Protein AF-0000000067850419 (afdb_homodimer)

Organism: Apis mellifera (NCBI:txid7460)

InterPro domains:
  IPR001424 Superoxide dismutase, copper/zinc binding domain [PF00080] (93-224)
  IPR001424 Superoxide dismutase, copper/zinc binding domain [PR00068] (120-142)
  IPR001424 Superoxide dismutase, copper/zinc binding domain [PR00068] (199-225)
  IPR001424 Superoxide dismutase, copper/zinc binding domain [cd00305] (75-221)
  IPR006121 Heavy metal-associated domain, HMA [PF00403] (8-64)
  IPR006121 Heavy metal-associated domain, HMA [PS50846] (3-66)
  IPR006121 Heavy metal-associated domain, HMA [cd00371] (7-65)
  IPR018152 Superoxide dismutase, copper/zinc, binding site [PS00087] (120-130)
  IPR024134 Superoxide dismutase (Cu/Zn) / superoxide dismutase copper chaperone [PTHR10003] (9-252)
  IPR036163 Heavy metal-associated domain superfamily [SSF55008] (3-69)
  IPR036423 Superoxide dismutase-like, copper/zinc binding domain superfamily [G3DSA:2.60.40.200] (75-231)
  IPR036423 Superoxide dismutase-like, copper/zinc binding domain superfamily [SSF49329] (87-251)

Solvent-accessible surface area (backbone atoms only — not comparable to full-atom values): 26574 Å² total; per-residue (Å²): 125,80,62,44,44,36,31,29,40,31,76,45,90,49,70,68,47,51,50,51,48,48,57,66,54,55,88,42,88,51,54,79,46,78,47,76,36,69,91,72,23,31,39,36,38,31,24,55,59,42,65,65,58,55,46,49,53,47,35,70,75,72,34,60,64,42,85,55,16,38,23,86,45,65,21,32,34,28,33,27,7,69,44,43,6,28,32,57,88,75,47,32,37,30,46,35,36,36,25,60,46,98,82,20,26,36,39,34,33,40,37,35,56,45,72,60,41,51,22,15,37,34,30,24,60,16,21,28,49,89,61,37,71,52,46,17,72,54,67,22,40,92,78,71,42,45,30,20,31,63,85,45,56,79,76,42,13,29,68,20,32,59,32,63,46,61,23,37,92,85,11,39,26,72,43,67,48,72,40,73,76,52,50,70,86,76,45,48,6,10,19,42,35,35,26,64,29,44,39,49,37,32,70,52,86,54,78,46,8,46,65,65,11,55,15,71,54,75,43,29,20,17,39,25,12,30,33,50,20,56,86,62,64,69,64,82,46,44,65,57,83,91,39,49,73,66,49,55,54,49,53,65,51,53,70,55,59,65,64,68,61,68,65,72,115,126,80,61,42,46,36,29,27,40,32,75,45,91,49,69,68,48,51,50,51,48,47,58,65,55,55,88,41,87,51,55,79,45,78,47,77,37,68,90,72,24,31,38,36,36,31,24,55,61,42,64,64,60,56,45,48,54,46,35,70,75,74,35,59,65,42,84,55,18,38,22,87,44,65,20,31,33,28,33,27,7,70,42,44,5,29,32,57,88,75,48,32,37,29,48,35,35,34,25,60,47,97,84,22,25,36,41,34,33,41,37,36,56,44,72,60,42,51,22,15,36,34,29,23,58,16,21,30,49,90,60,38,68,50,46,17,72,54,67,22,41,92,79,72,42,45,30,19,30,62,86,45,54,80,77,42,14,30,69,18,31,60,31,64,46,61,24,38,94,84,12,39,26,72,42,69,49,70,39,74,74,52,48,69,87,76,44,48,5,11,17,43,36,34,26,64,29,43,39,49,38,33,69,52,86,55,79,44,8,47,67,65,11,56,14,70,52,74,41,31,21,17,39,25,13,29,34,51,20,55,86,62,66,70,63,81,50,43,63,57,86,89,38,49,68,65,49,55,54,48,53,64,50,52,70,56,58,64,66,66,61,68,66,71,114

pLDDT: mean 86.5, std 19.66, range [22.12, 98.81]

Nearest PDB structures (foldseek):
  6fp6-assembly4_H  TM=9.610E-01  e=3.861E-33  Homo sapiens
  6fp6-assembly6_L  TM=9.415E-01  e=1.749E-32  Homo sapiens
  6fp6-assembly1_B  TM=9.499E-01  e=6.334E-32  Homo sapiens
  6fp6-assembly8_P  TM=9.572E-01  e=8.861E-32  Homo sapiens
  6fp6-assembly7_N  TM=9.427E-01  e=7.491E-32  Homo sapiens

Structure (mmCIF, N/CA/C/O backbone):
data_AF-0000000067850419-model_v1
#
loop_
_entity.id
_entity.type
_entity.pdbx_description
1 polymer 'Extracellular superoxide dismutase'
#
loop_
_atom_site.group_PDB
_atom_site.id
_atom_site.type_symbol
_atom_site.label_atom_id
_atom_site.label_alt_id
_atom_site.label_comp_id
_atom_site.label_asym_id
_atom_site.label_entity_id
_atom_site.label_seq_id
_atom_site.pdbx_PDB_ins_code
_atom_site.Cartn_x
_atom_site.Cartn_y
_atom_site.Cartn_z
_atom_site.occupancy
_atom_site.B_iso_or_equiv
_atom_site.auth_seq_id
_atom_site.auth_comp_id
_atom_site.auth_asym_id
_atom_site.auth_atom_id
_atom_site.pdbx_PDB_model_num
ATOM 1 N N . MET A 1 1 ? 1.757 -23.047 -21.109 1 76.38 1 MET A N 1
ATOM 2 C CA . MET A 1 1 ? 1.44 -22.188 -19.984 1 76.38 1 MET A CA 1
ATOM 3 C C . MET A 1 1 ? 2.189 -20.859 -20.078 1 76.38 1 MET A C 1
ATOM 5 O O . MET A 1 1 ? 3.285 -20.812 -20.641 1 76.38 1 MET A O 1
ATOM 9 N N . THR A 1 2 ? 1.547 -19.75 -19.781 1 87.12 2 THR A N 1
ATOM 10 C CA . THR A 1 2 ? 2.094 -18.406 -19.938 1 87.12 2 THR A CA 1
ATOM 11 C C . THR A 1 2 ? 3.352 -18.234 -19.094 1 87.12 2 THR A C 1
ATOM 13 O O . THR A 1 2 ? 3.35 -18.547 -17.891 1 87.12 2 THR A O 1
ATOM 16 N N . THR A 1 3 ? 4.449 -17.953 -19.75 1 91.88 3 THR A N 1
ATOM 17 C CA . THR A 1 3 ? 5.703 -17.75 -19.031 1 91.88 3 THR A CA 1
ATOM 18 C C . THR A 1 3 ? 5.918 -16.266 -18.734 1 91.88 3 THR A C 1
ATOM 20 O O . THR A 1 3 ? 5.262 -15.406 -19.328 1 91.88 3 THR A O 1
ATOM 23 N N . THR A 1 4 ? 6.691 -15.992 -17.719 1 92.5 4 THR A N 1
ATOM 24 C CA . THR A 1 4 ? 7.137 -14.641 -17.391 1 92.5 4 THR A CA 1
ATOM 25 C C . THR A 1 4 ? 8.609 -14.633 -17 1 92.5 4 THR A C 1
ATOM 27 O O . THR A 1 4 ? 9.172 -15.672 -16.641 1 92.5 4 THR A O 1
ATOM 30 N N . LYS A 1 5 ? 9.211 -13.508 -17.219 1 93.44 5 LYS A N 1
ATOM 31 C CA . LYS A 1 5 ? 10.602 -13.352 -16.797 1 93.44 5 LYS A CA 1
ATOM 32 C C . LYS A 1 5 ? 10.688 -12.828 -15.367 1 93.44 5 LYS A C 1
ATOM 34 O O . LYS A 1 5 ? 9.961 -11.906 -15 1 93.44 5 LYS A O 1
ATOM 39 N N . ILE A 1 6 ? 11.539 -13.484 -14.633 1 93.69 6 ILE A N 1
ATOM 40 C CA . ILE A 1 6 ? 11.797 -13.078 -13.258 1 93.69 6 ILE A CA 1
ATOM 41 C C . ILE A 1 6 ? 13.281 -12.75 -13.086 1 93.69 6 ILE A C 1
ATOM 43 O O . ILE A 1 6 ? 14.141 -13.516 -13.523 1 93.69 6 ILE A O 1
ATOM 47 N N . GLU A 1 7 ? 13.555 -11.625 -12.453 1 92.81 7 GLU A N 1
ATOM 48 C CA . GLU A 1 7 ? 14.93 -11.203 -12.219 1 92.81 7 GLU A CA 1
ATOM 49 C C . GLU A 1 7 ? 15.297 -11.305 -10.734 1 92.81 7 GLU A C 1
ATOM 51 O O . GLU A 1 7 ? 14.586 -10.758 -9.883 1 92.81 7 GLU A O 1
ATOM 56 N N . PHE A 1 8 ? 16.422 -12.039 -10.508 1 92.19 8 PHE A N 1
ATOM 57 C CA . PHE A 1 8 ? 16.953 -12.164 -9.156 1 92.19 8 PHE A CA 1
ATOM 58 C C . PHE A 1 8 ? 18.344 -11.562 -9.062 1 92.19 8 PHE A C 1
ATOM 60 O O . PHE A 1 8 ? 19.156 -11.711 -9.984 1 92.19 8 PHE A O 1
ATOM 67 N N . ALA A 1 9 ? 18.547 -10.82 -7.93 1 89.19 9 ALA A N 1
ATOM 68 C CA . ALA A 1 9 ? 19.922 -10.594 -7.508 1 89.19 9 ALA A CA 1
ATOM 69 C C . ALA A 1 9 ? 20.469 -11.797 -6.746 1 89.19 9 ALA A C 1
ATOM 71 O O . ALA A 1 9 ? 19.844 -12.266 -5.789 1 89.19 9 ALA A O 1
ATOM 72 N N . VAL A 1 10 ? 21.547 -12.305 -7.242 1 92.06 10 VAL A N 1
ATOM 73 C CA . VAL A 1 10 ? 22.172 -13.469 -6.605 1 92.06 10 VAL A CA 1
ATOM 74 C C . VAL A 1 10 ? 23.641 -13.172 -6.32 1 92.06 10 VAL A C 1
ATOM 76 O O . VAL A 1 10 ? 24.359 -12.695 -7.199 1 92.06 10 VAL A O 1
ATOM 79 N N . ASN A 1 11 ? 24.031 -13.438 -5.148 1 88.06 11 ASN A N 1
ATOM 80 C CA . ASN A 1 11 ? 25.406 -13.172 -4.754 1 88.06 11 ASN A CA 1
ATOM 81 C C . ASN A 1 11 ? 26.375 -14.203 -5.344 1 88.06 11 ASN A C 1
ATOM 83 O O . ASN A 1 11 ? 26.734 -15.172 -4.676 1 88.06 11 ASN A O 1
ATOM 87 N N . MET A 1 12 ? 26.859 -13.914 -6.578 1 89.88 12 MET A N 1
ATOM 88 C CA . MET A 1 12 ? 27.812 -14.781 -7.258 1 89.88 12 MET A CA 1
ATOM 89 C C . MET A 1 12 ? 29.188 -14.117 -7.324 1 89.88 12 MET A C 1
ATOM 91 O O . MET A 1 12 ? 29.312 -12.992 -7.801 1 89.88 12 MET A O 1
ATOM 95 N N . THR A 1 13 ? 30.234 -14.797 -6.859 1 89.12 13 THR A N 1
ATOM 96 C CA . THR A 1 13 ? 31.562 -14.195 -6.781 1 89.12 13 THR A CA 1
ATOM 97 C C . THR A 1 13 ? 32.5 -14.797 -7.824 1 89.12 13 THR A C 1
ATOM 99 O O . THR A 1 13 ? 33.594 -14.305 -8.031 1 89.12 13 THR A O 1
ATOM 102 N N . CYS A 1 14 ? 32.094 -15.891 -8.461 1 91.81 14 CYS A N 1
ATOM 103 C CA . CYS A 1 14 ? 32.969 -16.578 -9.414 1 91.81 14 CYS A CA 1
ATOM 104 C C . CYS A 1 14 ? 32.156 -17.328 -10.453 1 91.81 14 CYS A C 1
ATOM 106 O O . CYS A 1 14 ? 30.938 -17.453 -10.328 1 91.81 14 CYS A O 1
ATOM 108 N N . GLN A 1 15 ? 32.875 -17.891 -11.438 1 94 15 GLN A N 1
ATOM 109 C CA . GLN A 1 15 ? 32.219 -18.641 -12.5 1 94 15 GLN A CA 1
ATOM 110 C C . GLN A 1 15 ? 31.672 -19.969 -11.984 1 94 15 GLN A C 1
ATOM 112 O O . GLN A 1 15 ? 30.641 -20.438 -12.469 1 94 15 GLN A O 1
ATOM 117 N N . LYS A 1 16 ? 32.281 -20.469 -11.039 1 94.38 16 LYS A N 1
ATOM 118 C CA . LYS A 1 16 ? 31.781 -21.703 -10.445 1 94.38 16 LYS A CA 1
ATOM 119 C C . LYS A 1 16 ? 30.391 -21.484 -9.852 1 94.38 16 LYS A C 1
ATOM 121 O O . LYS A 1 16 ? 29.531 -22.375 -9.93 1 94.38 16 LYS A O 1
ATOM 126 N N . CYS A 1 17 ? 30.203 -20.328 -9.266 1 93.5 17 CYS A N 1
ATOM 127 C CA . CYS A 1 17 ? 28.891 -19.969 -8.719 1 93.5 17 CYS A CA 1
ATOM 128 C C . CYS A 1 17 ? 27.844 -19.906 -9.82 1 93.5 17 CYS A C 1
ATOM 130 O O . CYS A 1 17 ? 26.719 -20.375 -9.641 1 93.5 17 CYS A O 1
ATOM 132 N N . VAL A 1 18 ? 28.219 -19.297 -10.875 1 96.06 18 VAL A N 1
ATOM 133 C CA . VAL A 1 18 ? 27.328 -19.172 -12.023 1 96.06 18 VAL A CA 1
ATOM 134 C C . VAL A 1 18 ? 26.906 -20.562 -12.508 1 96.06 18 VAL A C 1
ATOM 136 O O . VAL A 1 18 ? 25.734 -20.828 -12.742 1 96.06 18 VAL A O 1
ATOM 139 N N . ASP A 1 19 ? 27.891 -21.422 -12.648 1 96.19 19 ASP A N 1
ATOM 140 C CA . ASP A 1 19 ? 27.641 -22.766 -13.141 1 96.19 19 ASP A CA 1
ATOM 141 C C . ASP A 1 19 ? 26.719 -23.531 -12.195 1 96.19 19 ASP A C 1
ATOM 143 O O . ASP A 1 19 ? 25.844 -24.297 -12.633 1 96.19 19 ASP A O 1
ATOM 147 N N . LEU A 1 20 ? 26.984 -23.328 -10.984 1 95.69 20 LEU A N 1
ATOM 148 C CA . LEU A 1 20 ? 26.172 -24 -9.977 1 95.69 20 LEU A CA 1
ATOM 149 C C . LEU A 1 20 ? 24.703 -23.578 -10.109 1 95.69 20 LEU A C 1
ATOM 151 O O . LEU A 1 20 ? 23.812 -24.422 -10.102 1 95.69 20 LEU A O 1
ATOM 155 N N . VAL A 1 21 ? 24.453 -22.281 -10.211 1 96.88 21 VAL A N 1
ATOM 156 C CA . VAL A 1 21 ? 23.109 -21.75 -10.336 1 96.88 21 VAL A CA 1
ATOM 157 C C . VAL A 1 21 ? 22.484 -22.25 -11.641 1 96.88 21 VAL A C 1
ATOM 159 O O . VAL A 1 21 ? 21.328 -22.703 -11.648 1 96.88 21 VAL A O 1
ATOM 162 N N . ARG A 1 22 ? 23.219 -22.234 -12.703 1 97 22 ARG A N 1
ATOM 163 C CA . ARG A 1 22 ? 22.719 -22.703 -13.984 1 97 22 ARG A CA 1
ATOM 164 C C . ARG A 1 22 ? 22.328 -24.172 -13.922 1 97 22 ARG A C 1
ATOM 166 O O . ARG A 1 22 ? 21.25 -24.562 -14.383 1 97 22 ARG A O 1
ATOM 173 N N . ASN A 1 23 ? 23.188 -24.938 -13.383 1 96.44 23 ASN A N 1
ATOM 174 C CA . ASN A 1 23 ? 22.969 -26.391 -13.32 1 96.44 23 ASN A CA 1
ATOM 175 C C . ASN A 1 23 ? 21.734 -26.719 -12.492 1 96.44 23 ASN A C 1
ATOM 177 O O . ASN A 1 23 ? 21 -27.672 -12.812 1 96.44 23 ASN A O 1
ATOM 181 N N . THR A 1 24 ? 21.547 -25.938 -11.477 1 96.38 24 THR A N 1
ATOM 182 C CA . THR A 1 24 ? 20.422 -26.203 -10.602 1 96.38 24 THR A CA 1
ATOM 183 C C . THR A 1 24 ? 19.109 -25.875 -11.297 1 96.38 24 THR A C 1
ATOM 185 O O . THR A 1 24 ? 18.078 -26.5 -11.023 1 96.38 24 THR A O 1
ATOM 188 N N . LEU A 1 25 ? 19.109 -24.938 -12.195 1 96.88 25 LEU A N 1
ATOM 189 C CA . LEU A 1 25 ? 17.891 -24.484 -12.852 1 96.88 25 LEU A CA 1
ATOM 190 C C . LEU A 1 25 ? 17.656 -25.234 -14.156 1 96.88 25 LEU A C 1
ATOM 192 O O . LEU A 1 25 ? 16.531 -25.297 -14.641 1 96.88 25 LEU A O 1
ATOM 196 N N . THR A 1 26 ? 18.75 -25.75 -14.688 1 95.19 26 THR A N 1
ATOM 197 C CA . THR A 1 26 ? 18.656 -26.438 -15.969 1 95.19 26 THR A CA 1
ATOM 198 C C . THR A 1 26 ? 17.906 -27.766 -15.82 1 95.19 26 THR A C 1
ATOM 200 O O . THR A 1 26 ? 18.172 -28.531 -14.891 1 95.19 26 THR A O 1
ATOM 203 N N . GLY A 1 27 ? 16.984 -28 -16.766 1 92.06 27 GLY A N 1
ATOM 204 C CA . GLY A 1 27 ? 16.281 -29.281 -16.797 1 92.06 27 GLY A CA 1
ATOM 205 C C . GLY A 1 27 ? 14.992 -29.25 -16 1 92.06 27 GLY A C 1
ATOM 206 O O . GLY A 1 27 ? 14.25 -30.234 -15.984 1 92.06 27 GLY A O 1
ATOM 207 N N . ILE A 1 28 ? 14.781 -28.25 -15.312 1 93.5 28 ILE A N 1
ATOM 208 C CA . ILE A 1 28 ? 13.539 -28.141 -14.555 1 93.5 28 ILE A CA 1
ATOM 209 C C . ILE A 1 28 ? 12.391 -27.828 -15.508 1 93.5 28 ILE A C 1
ATOM 211 O O . ILE A 1 28 ? 12.445 -26.859 -16.266 1 93.5 28 ILE A O 1
ATOM 215 N N . ASP A 1 29 ? 11.406 -28.688 -15.43 1 94.88 29 ASP A N 1
ATOM 216 C CA . ASP A 1 29 ? 10.211 -28.453 -16.25 1 94.88 29 ASP A CA 1
ATOM 217 C C . ASP A 1 29 ? 9.562 -27.109 -15.891 1 94.88 29 ASP A C 1
ATOM 219 O O . ASP A 1 29 ? 9.32 -26.828 -14.719 1 94.88 29 ASP A O 1
ATOM 223 N N . GLY A 1 30 ? 9.273 -26.297 -16.891 1 94.81 30 GLY A N 1
ATOM 224 C CA . GLY A 1 30 ? 8.648 -25 -16.688 1 94.81 30 GLY A CA 1
ATOM 225 C C . GLY A 1 30 ? 9.617 -23.828 -16.859 1 94.81 30 GLY A C 1
ATOM 226 O O . GLY A 1 30 ? 9.195 -22.672 -16.906 1 94.81 30 GLY A O 1
ATOM 227 N N . ILE A 1 31 ? 10.859 -24.172 -16.859 1 95.69 31 ILE A N 1
ATOM 228 C CA . ILE A 1 31 ? 11.852 -23.141 -17.125 1 95.69 31 ILE A CA 1
ATOM 229 C C . ILE A 1 31 ? 12.242 -23.141 -18.594 1 95.69 31 ILE A C 1
ATOM 231 O O . ILE A 1 31 ? 12.672 -24.172 -19.125 1 95.69 31 ILE A O 1
ATOM 235 N N . GLU A 1 32 ? 12.156 -22.047 -19.234 1 95 32 GLU A N 1
ATOM 236 C CA . GLU A 1 32 ? 12.383 -22 -20.672 1 95 32 GLU A CA 1
ATOM 237 C C . GLU A 1 32 ? 13.75 -21.391 -21 1 95 32 GLU A C 1
ATOM 239 O O . GLU A 1 32 ? 14.375 -21.75 -22 1 95 32 GLU A O 1
ATOM 244 N N . ASN A 1 33 ? 14.094 -20.391 -20.266 1 95.69 33 ASN A N 1
ATOM 245 C CA . ASN A 1 33 ? 15.352 -19.688 -20.516 1 95.69 33 ASN A CA 1
ATOM 246 C C . ASN A 1 33 ? 16 -19.203 -19.234 1 95.69 33 ASN A C 1
ATOM 248 O O . ASN A 1 33 ? 15.305 -18.875 -18.266 1 95.69 33 ASN A O 1
ATOM 252 N N . ILE A 1 34 ? 17.312 -19.266 -19.25 1 97.38 34 ILE A N 1
ATOM 253 C CA . ILE A 1 34 ? 18.109 -18.797 -18.125 1 97.38 34 ILE A CA 1
ATOM 254 C C . ILE A 1 34 ? 19.219 -17.875 -18.609 1 97.38 34 ILE A C 1
ATOM 256 O O . ILE A 1 34 ? 20 -18.25 -19.484 1 97.38 34 ILE A O 1
ATOM 260 N N . ASP A 1 35 ? 19.219 -16.672 -18.078 1 96.06 35 ASP A N 1
ATOM 261 C CA . ASP A 1 35 ? 20.281 -15.711 -18.359 1 96.06 35 ASP A CA 1
ATOM 262 C C . ASP A 1 35 ? 20.969 -15.273 -17.062 1 96.06 35 ASP A C 1
ATOM 264 O O . ASP A 1 35 ? 20.344 -14.664 -16.203 1 96.06 35 ASP A O 1
ATOM 268 N N . ILE A 1 36 ? 22.281 -15.57 -17 1 96.44 36 ILE A N 1
ATOM 269 C CA . ILE A 1 36 ? 23.031 -15.266 -15.789 1 96.44 36 ILE A CA 1
ATOM 270 C C . ILE A 1 36 ? 24.172 -14.305 -16.109 1 96.44 36 ILE A C 1
ATOM 272 O O . ILE A 1 36 ? 24.906 -14.508 -17.078 1 96.44 36 ILE A O 1
ATOM 276 N N . SER A 1 37 ? 24.234 -13.273 -15.297 1 93.31 37 SER A N 1
ATOM 277 C CA . SER A 1 37 ? 25.328 -12.32 -15.43 1 93.31 37 SER A CA 1
ATOM 278 C C . SER A 1 37 ? 26.141 -12.242 -14.148 1 93.31 37 SER A C 1
ATOM 280 O O . SER A 1 37 ? 25.672 -11.734 -13.133 1 93.31 37 SER A O 1
ATOM 282 N N . LEU A 1 38 ? 27.359 -12.727 -14.25 1 93.06 38 LEU A N 1
ATOM 283 C CA . LEU A 1 38 ? 28.266 -12.617 -13.102 1 93.06 38 LEU A CA 1
ATOM 284 C C . LEU A 1 38 ? 28.578 -11.156 -12.797 1 93.06 38 LEU A C 1
ATOM 286 O O . LEU A 1 38 ? 28.594 -10.75 -11.633 1 93.06 38 LEU A O 1
ATOM 290 N N . GLU A 1 39 ? 28.781 -10.383 -13.797 1 89.81 39 GLU A N 1
ATOM 291 C CA . GLU A 1 39 ? 29.156 -8.977 -13.664 1 89.81 39 GLU A CA 1
ATOM 292 C C . GLU A 1 39 ? 28.078 -8.195 -12.906 1 89.81 39 GLU A C 1
ATOM 294 O O . GLU A 1 39 ? 28.391 -7.375 -12.047 1 89.81 39 GLU A O 1
ATOM 299 N N . ASN A 1 40 ? 26.859 -8.555 -13.211 1 87.56 40 ASN A N 1
ATOM 300 C CA . ASN A 1 40 ? 25.766 -7.801 -12.617 1 87.56 40 ASN A CA 1
ATOM 301 C C . ASN A 1 40 ? 25.141 -8.547 -11.438 1 87.56 40 ASN A C 1
ATOM 303 O O . ASN A 1 40 ? 24.203 -8.055 -10.82 1 87.56 40 ASN A O 1
ATOM 307 N N . ASN A 1 41 ? 25.609 -9.719 -11.141 1 90.5 41 ASN A N 1
ATOM 308 C CA . ASN A 1 41 ? 25.094 -10.547 -10.055 1 90.5 41 ASN A CA 1
ATOM 309 C C . ASN A 1 41 ? 23.578 -10.766 -10.195 1 90.5 41 ASN A C 1
ATOM 311 O O . ASN A 1 41 ? 22.844 -10.594 -9.234 1 90.5 41 ASN A O 1
ATOM 315 N N . ASN A 1 42 ? 23.203 -11.086 -11.438 1 93.06 42 ASN A N 1
ATOM 316 C CA . ASN A 1 42 ? 21.781 -11.266 -11.633 1 93.06 42 ASN A CA 1
ATOM 317 C C . ASN A 1 42 ? 21.469 -12.523 -12.438 1 93.06 42 ASN A C 1
ATOM 319 O O . ASN A 1 42 ? 22.312 -12.992 -13.211 1 93.06 42 ASN A O 1
ATOM 323 N N . VAL A 1 43 ? 20.359 -13.078 -12.125 1 95.25 43 VAL A N 1
ATOM 324 C CA . VAL A 1 43 ? 19.812 -14.25 -12.789 1 95.25 43 VAL A CA 1
ATOM 325 C C . VAL A 1 43 ? 18.406 -13.945 -13.297 1 95.25 43 VAL A C 1
ATOM 327 O O . VAL A 1 43 ? 17.516 -13.555 -12.523 1 95.25 43 VAL A O 1
ATOM 330 N N . ILE A 1 44 ? 18.203 -14.055 -14.578 1 95.31 44 ILE A N 1
ATOM 331 C CA . ILE A 1 44 ? 16.875 -13.891 -15.18 1 95.31 44 ILE A CA 1
ATOM 332 C C . ILE A 1 44 ? 16.359 -15.242 -15.656 1 95.31 44 ILE A C 1
ATOM 334 O O . ILE A 1 44 ? 17.031 -15.945 -16.422 1 95.31 44 ILE A O 1
ATOM 338 N N . VAL A 1 45 ? 15.172 -15.578 -15.227 1 96.44 45 VAL A N 1
ATOM 339 C CA . VAL A 1 45 ? 14.586 -16.875 -15.57 1 96.44 45 VAL A CA 1
ATOM 340 C C . VAL A 1 45 ? 13.234 -16.656 -16.25 1 96.44 45 VAL A C 1
ATOM 342 O O . VAL A 1 45 ? 12.375 -15.945 -15.719 1 96.44 45 VAL A O 1
ATOM 345 N N . GLU A 1 46 ? 13.062 -17.141 -17.406 1 95.69 46 GLU A N 1
ATOM 346 C CA . GLU A 1 46 ? 11.75 -17.234 -18.031 1 95.69 46 GLU A CA 1
ATOM 347 C C . GLU A 1 46 ? 11.039 -18.531 -17.672 1 95.69 46 GLU A C 1
ATOM 349 O O . GLU A 1 46 ? 11.523 -19.625 -17.984 1 95.69 46 GLU A O 1
ATOM 354 N N . THR A 1 47 ? 9.883 -18.453 -17.062 1 95.69 47 THR A N 1
ATOM 355 C CA . THR A 1 47 ? 9.312 -19.656 -16.453 1 95.69 47 THR A CA 1
ATOM 356 C C . THR A 1 47 ? 7.801 -19.516 -16.328 1 95.69 47 THR A C 1
ATOM 358 O O . THR A 1 47 ? 7.262 -18.406 -16.359 1 95.69 47 THR A O 1
ATOM 361 N N . ASN A 1 48 ? 7.184 -20.656 -16.281 1 94.69 48 ASN A N 1
ATOM 362 C CA . ASN A 1 48 ? 5.766 -20.688 -15.93 1 94.69 48 ASN A CA 1
ATOM 363 C C . ASN A 1 48 ? 5.551 -21.188 -14.508 1 94.69 48 ASN A C 1
ATOM 365 O O . ASN A 1 48 ? 4.414 -21.438 -14.094 1 94.69 48 ASN A O 1
ATOM 369 N N . LEU A 1 49 ? 6.609 -21.281 -13.734 1 94.12 49 LEU A N 1
ATOM 370 C CA . LEU A 1 49 ? 6.547 -21.672 -12.328 1 94.12 49 LEU A CA 1
ATOM 371 C C . LEU A 1 49 ? 6.43 -20.438 -11.43 1 94.12 49 LEU A C 1
ATOM 373 O O . LEU A 1 49 ? 6.852 -19.344 -11.812 1 94.12 49 LEU A O 1
ATOM 377 N N . PRO A 1 50 ? 5.84 -20.625 -10.195 1 93.81 50 PRO A N 1
ATOM 378 C CA . PRO A 1 50 ? 5.832 -19.516 -9.227 1 93.81 50 PRO A CA 1
ATOM 379 C C . PRO A 1 50 ? 7.238 -19.031 -8.875 1 93.81 50 PRO A C 1
ATOM 381 O O . PRO A 1 50 ? 8.18 -19.828 -8.828 1 93.81 50 PRO A O 1
ATOM 384 N N . TYR A 1 51 ? 7.309 -17.766 -8.547 1 92 51 TYR A N 1
ATOM 385 C CA . TYR A 1 51 ? 8.617 -17.172 -8.32 1 92 51 TYR A CA 1
ATOM 386 C C . TYR A 1 51 ? 9.328 -17.812 -7.141 1 92 51 TYR A C 1
ATOM 388 O O . TYR A 1 51 ? 10.555 -17.922 -7.121 1 92 51 TYR A O 1
ATOM 396 N N . SER A 1 52 ? 8.578 -18.219 -6.172 1 92 52 SER A N 1
ATOM 397 C CA . SER A 1 52 ? 9.172 -18.75 -4.949 1 92 52 SER A CA 1
ATOM 398 C C . SER A 1 52 ? 9.867 -20.078 -5.203 1 92 52 SER A C 1
ATOM 400 O O . SER A 1 52 ? 10.867 -20.391 -4.555 1 92 52 SER A O 1
ATOM 402 N N . ILE A 1 53 ? 9.352 -20.812 -6.145 1 93.06 53 ILE A N 1
ATOM 403 C CA . ILE A 1 53 ? 9.984 -22.078 -6.508 1 93.06 53 ILE A CA 1
ATOM 404 C C . ILE A 1 53 ? 11.359 -21.812 -7.121 1 93.06 53 ILE A C 1
ATOM 406 O O . ILE A 1 53 ? 12.344 -22.469 -6.77 1 93.06 53 ILE A O 1
ATOM 410 N N . ILE A 1 54 ? 11.43 -20.844 -7.973 1 95.06 54 ILE A N 1
ATOM 411 C CA . ILE A 1 54 ? 12.695 -20.484 -8.617 1 95.06 54 ILE A CA 1
ATOM 412 C C . ILE A 1 54 ? 13.68 -19.969 -7.57 1 95.06 54 ILE A C 1
ATOM 414 O O . ILE A 1 54 ? 14.844 -20.359 -7.559 1 95.06 54 ILE A O 1
ATOM 418 N N . GLN A 1 55 ? 13.133 -19.109 -6.73 1 93.62 55 GLN A N 1
ATOM 419 C CA . GLN A 1 55 ? 13.984 -18.547 -5.684 1 93.62 55 GLN A CA 1
ATOM 420 C C . GLN A 1 55 ? 14.555 -19.656 -4.793 1 93.62 55 GLN A C 1
ATOM 422 O O . GLN A 1 55 ? 15.742 -19.641 -4.477 1 93.62 55 GLN A O 1
ATOM 427 N N . GLU A 1 56 ? 13.711 -20.562 -4.41 1 92 56 GLU A N 1
ATOM 428 C CA . GLU A 1 56 ? 14.141 -21.656 -3.553 1 92 56 GLU A CA 1
ATOM 429 C C . GLU A 1 56 ? 15.188 -22.516 -4.242 1 92 56 GLU A C 1
ATOM 431 O O . GLU A 1 56 ? 16.156 -22.953 -3.609 1 92 56 GLU A O 1
ATOM 436 N N . LYS A 1 57 ? 15.016 -22.781 -5.484 1 94.88 57 LYS A N 1
ATOM 437 C CA . LYS A 1 57 ? 15.984 -23.562 -6.238 1 94.88 57 LYS A CA 1
ATOM 438 C C . LYS A 1 57 ? 17.344 -22.875 -6.281 1 94.88 57 LYS A C 1
ATOM 440 O O . LYS A 1 57 ? 18.375 -23.531 -6.09 1 94.88 57 LYS A O 1
ATOM 445 N N . ILE A 1 58 ? 17.344 -21.609 -6.504 1 95.31 58 ILE A N 1
ATOM 446 C CA . ILE A 1 58 ? 18.594 -20.859 -6.512 1 95.31 58 ILE A CA 1
ATOM 447 C C . ILE A 1 58 ? 19.25 -20.938 -5.133 1 95.31 58 ILE A C 1
ATOM 449 O O . ILE A 1 58 ? 20.438 -21.203 -5.02 1 95.31 58 ILE A O 1
ATOM 453 N N . GLU A 1 59 ? 18.406 -20.781 -4.164 1 92.44 59 GLU A N 1
ATOM 454 C CA . GLU A 1 59 ? 18.953 -20.703 -2.809 1 92.44 59 GLU A CA 1
ATOM 455 C C . GLU A 1 59 ? 19.422 -22.078 -2.328 1 92.44 59 GLU A C 1
ATOM 457 O O . GLU A 1 59 ? 20.188 -22.172 -1.369 1 92.44 59 GLU A O 1
ATOM 462 N N . GLN A 1 60 ? 19.047 -23.109 -2.963 1 92.19 60 GLN A N 1
ATOM 463 C CA . GLN A 1 60 ? 19.562 -24.453 -2.67 1 92.19 60 GLN A CA 1
ATOM 464 C C . GLN A 1 60 ? 21.047 -24.547 -2.979 1 92.19 60 GLN A C 1
ATOM 466 O O . GLN A 1 60 ? 21.734 -25.438 -2.471 1 92.19 60 GLN A O 1
ATOM 471 N N . THR A 1 61 ? 21.562 -23.656 -3.736 1 92.88 61 THR A N 1
ATOM 472 C CA . THR A 1 61 ? 22.984 -23.656 -4.062 1 92.88 61 THR A CA 1
ATOM 473 C C . THR A 1 61 ? 23.812 -23.062 -2.918 1 92.88 61 THR A C 1
ATOM 475 O O . THR A 1 61 ? 25.031 -23.141 -2.924 1 92.88 61 THR A O 1
ATOM 478 N N . GLY A 1 62 ? 23.109 -22.469 -1.966 1 91.12 62 GLY A N 1
ATOM 479 C CA . GLY A 1 62 ? 23.781 -21.781 -0.873 1 91.12 62 GLY A CA 1
ATOM 480 C C . GLY A 1 62 ? 23.891 -20.281 -1.081 1 91.12 62 GLY A C 1
ATOM 481 O O . GLY A 1 62 ? 24.344 -19.562 -0.192 1 91.12 62 GLY A O 1
ATOM 482 N N . LYS A 1 63 ? 23.469 -19.891 -2.252 1 91.31 63 LYS A N 1
ATOM 483 C CA . LYS A 1 63 ? 23.531 -18.453 -2.541 1 91.31 63 LYS A CA 1
ATOM 484 C C . LYS A 1 63 ? 22.203 -17.781 -2.176 1 91.31 63 LYS A C 1
ATOM 486 O O . LYS A 1 63 ? 21.125 -18.344 -2.377 1 91.31 63 LYS A O 1
ATOM 491 N N . LYS A 1 64 ? 22.312 -16.531 -1.701 1 87.19 64 LYS A N 1
ATOM 492 C CA . LYS A 1 64 ? 21.125 -15.734 -1.426 1 87.19 64 LYS A CA 1
ATOM 493 C C . LYS A 1 64 ? 20.547 -15.141 -2.709 1 87.19 64 LYS A C 1
ATOM 495 O O . LYS A 1 64 ? 21.297 -14.688 -3.58 1 87.19 64 LYS A O 1
ATOM 500 N N . ALA A 1 65 ? 19.234 -15.242 -2.789 1 89.88 65 ALA A N 1
ATOM 501 C CA . ALA A 1 65 ? 18.562 -14.688 -3.957 1 89.88 65 ALA A CA 1
ATOM 502 C C . ALA A 1 65 ? 17.484 -13.68 -3.541 1 89.88 65 ALA A C 1
ATOM 504 O O . ALA A 1 65 ? 16.703 -13.938 -2.631 1 89.88 65 ALA A O 1
ATOM 505 N N . ILE A 1 66 ? 17.5 -12.508 -4.168 1 84.69 66 ILE A N 1
ATOM 506 C CA . ILE A 1 66 ? 16.516 -11.461 -3.922 1 84.69 66 ILE A CA 1
ATOM 507 C C . ILE A 1 66 ? 15.773 -11.141 -5.219 1 84.69 66 ILE A C 1
ATOM 509 O O . ILE A 1 66 ? 16.391 -10.867 -6.246 1 84.69 66 ILE A O 1
ATOM 513 N N . LEU A 1 67 ? 14.477 -11.242 -5.152 1 86.69 67 LEU A N 1
ATOM 514 C CA . LEU A 1 67 ? 13.688 -10.898 -6.336 1 86.69 67 LEU A CA 1
ATOM 515 C C . LEU A 1 67 ? 13.789 -9.406 -6.637 1 86.69 67 LEU A C 1
ATOM 517 O O . LEU A 1 67 ? 13.477 -8.57 -5.781 1 86.69 67 LEU A O 1
ATOM 521 N N . LYS A 1 68 ? 14.156 -9.016 -7.844 1 83.38 68 LYS A N 1
ATOM 522 C CA . LYS A 1 68 ? 14.398 -7.625 -8.219 1 83.38 68 LYS A CA 1
ATOM 523 C C . LYS A 1 68 ? 13.352 -7.137 -9.219 1 83.38 68 LYS A C 1
ATOM 525 O O . LYS A 1 68 ? 13.055 -5.941 -9.281 1 83.38 68 LYS A O 1
ATOM 530 N N . GLY A 1 69 ? 12.891 -8.023 -9.969 1 87.56 69 GLY A N 1
ATOM 531 C CA . GLY A 1 69 ? 11.945 -7.648 -11.008 1 87.56 69 GLY A CA 1
ATOM 532 C C . GLY A 1 69 ? 11.031 -8.789 -11.422 1 87.56 69 GLY A C 1
ATOM 533 O O . GLY A 1 69 ? 11.438 -9.953 -11.398 1 87.56 69 GLY A O 1
ATOM 534 N N . TYR A 1 70 ? 9.914 -8.461 -11.844 1 89.5 70 TYR A N 1
ATOM 535 C CA . TYR A 1 70 ? 8.914 -9.445 -12.242 1 89.5 70 TYR A CA 1
ATOM 536 C C . TYR A 1 70 ? 8.172 -8.992 -13.492 1 89.5 70 TYR A C 1
ATOM 538 O O . TYR A 1 70 ? 7.477 -7.977 -13.477 1 89.5 70 TYR A O 1
ATOM 546 N N . GLY A 1 71 ? 8.336 -9.68 -14.531 1 89.94 71 GLY A N 1
ATOM 547 C CA . GLY A 1 71 ? 7.637 -9.375 -15.766 1 89.94 71 GLY A CA 1
ATOM 548 C C . GLY A 1 71 ? 8.305 -8.273 -16.578 1 89.94 71 GLY A C 1
ATOM 549 O O . GLY A 1 71 ? 9.164 -7.555 -16.062 1 89.94 71 GLY A O 1
ATOM 550 N N . ASP A 1 72 ? 7.809 -8.102 -17.797 1 82.81 72 ASP A N 1
ATOM 551 C CA . ASP A 1 72 ? 8.43 -7.164 -18.719 1 82.81 72 ASP A CA 1
ATOM 552 C C . ASP A 1 72 ? 7.609 -5.879 -18.828 1 82.81 72 ASP A C 1
ATOM 554 O O . ASP A 1 72 ? 8.016 -4.938 -19.516 1 82.81 72 ASP A O 1
ATOM 558 N N . THR A 1 73 ? 6.488 -5.891 -18.328 1 83.25 73 THR A N 1
ATOM 559 C CA . THR A 1 73 ? 5.578 -4.758 -18.453 1 83.25 73 THR A CA 1
ATOM 560 C C . THR A 1 73 ? 5.203 -4.207 -17.078 1 83.25 73 THR A C 1
ATOM 562 O O . THR A 1 73 ? 6.004 -4.258 -16.156 1 83.25 73 THR A O 1
ATOM 565 N N . PHE A 1 74 ? 3.939 -3.73 -16.922 1 86.81 74 PHE A N 1
ATOM 566 C CA . PHE A 1 74 ? 3.451 -3.182 -15.672 1 86.81 74 PHE A CA 1
ATOM 567 C C . PHE A 1 74 ? 3.365 -4.266 -14.602 1 86.81 74 PHE A C 1
ATOM 569 O O . PHE A 1 74 ? 2.811 -5.34 -14.844 1 86.81 74 PHE A O 1
ATOM 576 N N . SER A 1 75 ? 4.062 -3.977 -13.562 1 91.88 75 SER A N 1
ATOM 577 C CA . SER A 1 75 ? 4.117 -4.945 -12.469 1 91.88 75 SER A CA 1
ATOM 578 C C . SER A 1 75 ? 3.672 -4.324 -11.148 1 91.88 75 SER A C 1
ATOM 580 O O . SER A 1 75 ? 3.789 -3.111 -10.961 1 91.88 75 SER A O 1
ATOM 582 N N . ALA A 1 76 ? 3.125 -5.148 -10.359 1 95.25 76 ALA A N 1
ATOM 583 C CA . ALA A 1 76 ? 2.684 -4.758 -9.023 1 95.25 76 ALA A CA 1
ATOM 584 C C . ALA A 1 76 ? 3.002 -5.84 -7.996 1 95.25 76 ALA A C 1
ATOM 586 O O . ALA A 1 76 ? 3.381 -6.957 -8.359 1 95.25 76 ALA A O 1
ATOM 587 N N . VAL A 1 77 ? 2.979 -5.422 -6.766 1 93.69 77 VAL A N 1
ATOM 588 C CA . VAL A 1 77 ? 3.281 -6.348 -5.676 1 93.69 77 VAL A CA 1
ATOM 589 C C . VAL A 1 77 ? 2.402 -6.023 -4.469 1 93.69 77 VAL A C 1
ATOM 591 O O . VAL A 1 77 ? 2.021 -4.871 -4.262 1 93.69 77 VAL A O 1
ATOM 594 N N . THR A 1 78 ? 2.027 -6.996 -3.777 1 95.25 78 THR A N 1
ATOM 595 C CA . THR A 1 78 ? 1.391 -6.836 -2.475 1 95.25 78 THR A CA 1
ATOM 596 C C . THR A 1 78 ? 2.018 -7.773 -1.448 1 95.25 78 THR A C 1
ATOM 598 O O . THR A 1 78 ? 2.363 -8.914 -1.769 1 95.25 78 THR A O 1
ATOM 601 N N . MET A 1 79 ? 2.223 -7.242 -0.298 1 91.81 79 MET A N 1
ATOM 602 C CA . MET A 1 79 ? 2.725 -8.008 0.841 1 91.81 79 MET A CA 1
ATOM 603 C C . MET A 1 79 ? 1.644 -8.172 1.904 1 91.81 79 MET A C 1
ATOM 605 O O . MET A 1 79 ? 0.916 -7.227 2.209 1 91.81 79 MET A O 1
ATOM 609 N N . LEU A 1 80 ? 1.562 -9.391 2.385 1 92.56 80 LEU A N 1
ATOM 610 C CA . LEU A 1 80 ? 0.627 -9.695 3.463 1 92.56 80 LEU A CA 1
ATOM 611 C C . LEU A 1 80 ? 1.361 -9.852 4.789 1 92.56 80 LEU A C 1
ATOM 613 O O . LEU A 1 80 ? 2.379 -10.547 4.859 1 92.56 80 LEU A O 1
ATOM 617 N N . GLY A 1 81 ? 0.738 -9.188 5.785 1 86.19 81 GLY A N 1
ATOM 618 C CA . GLY A 1 81 ? 1.312 -9.312 7.113 1 86.19 81 GLY A CA 1
ATOM 619 C C . GLY A 1 81 ? 2.656 -8.625 7.254 1 86.19 81 GLY A C 1
ATOM 620 O O . GLY A 1 81 ? 3.01 -7.77 6.434 1 86.19 81 GLY A O 1
ATOM 621 N N . GLY A 1 82 ? 3.279 -8.969 8.391 1 76.44 82 GLY A N 1
ATOM 622 C CA . GLY A 1 82 ? 4.566 -8.344 8.656 1 76.44 82 GLY A CA 1
ATOM 623 C C . GLY A 1 82 ? 4.48 -6.844 8.836 1 76.44 82 GLY A C 1
ATOM 624 O O . GLY A 1 82 ? 3.527 -6.34 9.438 1 76.44 82 GLY A O 1
ATOM 625 N N . ASN A 1 83 ? 5.504 -6.137 8.227 1 70.94 83 ASN A N 1
ATOM 626 C CA . ASN A 1 83 ? 5.559 -4.688 8.398 1 70.94 83 ASN A CA 1
ATOM 627 C C . ASN A 1 83 ? 5.004 -3.961 7.176 1 70.94 83 ASN A C 1
ATOM 629 O O . ASN A 1 83 ? 5.23 -2.762 7.004 1 70.94 83 ASN A O 1
ATOM 633 N N . SER A 1 84 ? 4.305 -4.719 6.328 1 79.06 84 SER A N 1
ATOM 634 C CA . SER A 1 84 ? 3.881 -4.105 5.074 1 79.06 84 SER A CA 1
ATOM 635 C C . SER A 1 84 ? 2.434 -4.457 4.746 1 79.06 84 SER A C 1
ATOM 637 O O . SER A 1 84 ? 1.938 -4.125 3.67 1 79.06 84 SER A O 1
ATOM 639 N N . GLY A 1 85 ? 1.869 -5.191 5.59 1 87.44 85 GLY A N 1
ATOM 640 C CA . GLY A 1 85 ? 0.476 -5.602 5.527 1 87.44 85 GLY A CA 1
ATOM 641 C C . GLY A 1 85 ? -0.106 -5.957 6.883 1 87.44 85 GLY A C 1
ATOM 642 O O . GLY A 1 85 ? 0.547 -5.77 7.91 1 87.44 85 GLY A O 1
ATOM 643 N N . TYR A 1 86 ? -1.35 -6.352 6.836 1 90 86 TYR A N 1
ATOM 644 C CA . TYR A 1 86 ? -2.023 -6.734 8.07 1 90 86 TYR A CA 1
ATOM 645 C C . TYR A 1 86 ? -2.295 -8.234 8.102 1 90 86 TYR A C 1
ATOM 647 O O . TYR A 1 86 ? -2.588 -8.844 7.074 1 90 86 TYR A O 1
ATOM 655 N N . THR A 1 87 ? -2.184 -8.797 9.281 1 91.44 87 THR A N 1
ATOM 656 C CA . THR A 1 87 ? -2.555 -10.18 9.547 1 91.44 87 THR A CA 1
ATOM 657 C C . THR A 1 87 ? -3.125 -10.328 10.953 1 91.44 87 THR A C 1
ATOM 659 O O . THR A 1 87 ? -2.664 -9.672 11.891 1 91.44 87 THR A O 1
ATOM 662 N N . VAL A 1 88 ? -4.051 -11.188 11 1 88.56 88 VAL A N 1
ATOM 663 C CA . VAL A 1 88 ? -4.562 -11.516 12.328 1 88.56 88 VAL A CA 1
ATOM 664 C C . VAL A 1 88 ? -3.508 -12.305 13.109 1 88.56 88 VAL A C 1
ATOM 666 O O . VAL A 1 88 ? -2.838 -13.172 12.547 1 88.56 88 VAL A O 1
ATOM 669 N N . ASN A 1 89 ? -3.238 -11.953 14.32 1 85.31 89 ASN A N 1
ATOM 670 C CA . ASN A 1 89 ? -2.391 -12.656 15.281 1 85.31 89 ASN A CA 1
ATOM 671 C C . ASN A 1 89 ? -0.958 -12.789 14.773 1 85.31 89 ASN A C 1
ATOM 673 O O . ASN A 1 89 ? -0.246 -13.719 15.148 1 85.31 89 ASN A O 1
ATOM 677 N N . ASN A 1 90 ? -0.638 -12.055 13.812 1 82.31 90 ASN A N 1
ATOM 678 C CA . ASN A 1 90 ? 0.719 -12.008 13.281 1 82.31 90 ASN A CA 1
ATOM 679 C C . ASN A 1 90 ? 1.167 -13.375 12.773 1 82.31 90 ASN A C 1
ATOM 681 O O . ASN A 1 90 ? 2.318 -13.773 12.969 1 82.31 90 ASN A O 1
ATOM 685 N N . LYS A 1 91 ? 0.284 -14.047 12.078 1 88.38 91 LYS A N 1
ATOM 686 C CA . LYS A 1 91 ? 0.58 -15.422 11.68 1 88.38 91 LYS A CA 1
ATOM 687 C C . LYS A 1 91 ? 0.763 -15.531 10.164 1 88.38 91 LYS A C 1
ATOM 689 O O . LYS A 1 91 ? 1.582 -16.312 9.695 1 88.38 91 LYS A O 1
ATOM 694 N N . ILE A 1 92 ? 0.046 -14.734 9.492 1 93 92 ILE A N 1
ATOM 695 C CA . ILE A 1 92 ? -0.016 -14.906 8.039 1 93 92 ILE A CA 1
ATOM 696 C C . ILE A 1 92 ? 0.95 -13.93 7.371 1 93 92 ILE A C 1
ATOM 698 O O . ILE A 1 92 ? 0.941 -12.734 7.664 1 93 92 ILE A O 1
ATOM 702 N N . MET A 1 93 ? 1.813 -14.484 6.516 1 91.62 93 MET A N 1
ATOM 703 C CA . MET A 1 93 ? 2.766 -13.688 5.738 1 91.62 93 MET A CA 1
ATOM 704 C C . MET A 1 93 ? 2.822 -14.172 4.293 1 91.62 93 MET A C 1
ATOM 706 O O . MET A 1 93 ? 2.77 -15.375 4.031 1 91.62 93 MET A O 1
ATOM 710 N N . GLY A 1 94 ? 2.979 -13.195 3.406 1 92.38 94 GLY A N 1
ATOM 711 C CA . GLY A 1 94 ? 3.059 -13.594 2.01 1 92.38 94 GLY A CA 1
ATOM 712 C C . GLY A 1 94 ? 3.396 -12.445 1.079 1 92.38 94 GLY A C 1
ATOM 713 O O . GLY A 1 94 ? 3.305 -11.281 1.467 1 92.38 94 GLY A O 1
ATOM 714 N N . VAL A 1 95 ? 3.869 -12.805 -0.053 1 91.88 95 VAL A N 1
ATOM 715 C CA . VAL A 1 95 ? 4.133 -11.859 -1.128 1 91.88 95 VAL A CA 1
ATOM 716 C C . VAL A 1 95 ? 3.467 -12.336 -2.416 1 91.88 95 VAL A C 1
ATOM 718 O O . VAL A 1 95 ? 3.605 -13.492 -2.801 1 91.88 95 VAL A O 1
ATOM 721 N N . ILE A 1 96 ? 2.734 -11.5 -3.004 1 95.38 96 ILE A N 1
ATOM 722 C CA . ILE A 1 96 ? 2.047 -11.781 -4.262 1 95.38 96 ILE A CA 1
ATOM 723 C C . ILE A 1 96 ? 2.461 -10.766 -5.316 1 95.38 96 ILE A C 1
ATOM 725 O O . ILE A 1 96 ? 2.49 -9.562 -5.047 1 95.38 96 ILE A O 1
ATOM 729 N N . ARG A 1 97 ? 2.697 -11.211 -6.469 1 93.56 97 ARG A N 1
ATOM 730 C CA . ARG A 1 97 ? 3.131 -10.352 -7.566 1 93.56 97 ARG A CA 1
ATOM 731 C C . ARG A 1 97 ? 2.158 -10.43 -8.734 1 93.56 97 ARG A C 1
ATOM 733 O O . ARG A 1 97 ? 1.562 -11.477 -8.992 1 93.56 97 ARG A O 1
ATOM 740 N N . PHE A 1 98 ? 2.113 -9.297 -9.438 1 95.88 98 PHE A N 1
ATOM 741 C CA . PHE A 1 98 ? 1.241 -9.156 -10.594 1 95.88 98 PHE A CA 1
ATOM 742 C C . PHE A 1 98 ? 2.027 -8.68 -11.812 1 95.88 98 PHE A C 1
ATOM 744 O O . PHE A 1 98 ? 2.912 -7.828 -11.688 1 95.88 98 PHE A O 1
ATOM 751 N N . THR A 1 99 ? 1.728 -9.211 -12.906 1 94.31 99 THR A N 1
ATOM 752 C CA . THR A 1 99 ? 2.244 -8.664 -14.156 1 94.31 99 THR A CA 1
ATOM 753 C C . THR A 1 99 ? 1.221 -8.82 -15.273 1 94.31 99 THR A C 1
ATOM 755 O O . THR A 1 99 ? 0.516 -9.836 -15.344 1 94.31 99 THR A O 1
ATOM 758 N N . GLN A 1 100 ? 1.144 -7.766 -16.094 1 94.81 100 GLN A N 1
ATOM 759 C CA . GLN A 1 100 ? 0.226 -7.832 -17.234 1 94.81 100 GLN A CA 1
ATOM 760 C C . GLN A 1 100 ? 0.833 -8.625 -18.375 1 94.81 100 GLN A C 1
ATOM 762 O O . GLN A 1 100 ? 1.99 -8.414 -18.75 1 94.81 100 GLN A O 1
ATOM 767 N N . THR A 1 101 ? 0.07 -9.609 -18.891 1 91.62 101 THR A N 1
ATOM 768 C CA . THR A 1 101 ? 0.46 -10.383 -20.062 1 91.62 101 THR A CA 1
ATOM 769 C C . THR A 1 101 ? -0.621 -10.312 -21.141 1 91.62 101 THR A C 1
ATOM 771 O O . THR A 1 101 ? -1.74 -9.875 -20.875 1 91.62 101 THR A O 1
ATOM 774 N N . PRO A 1 102 ? -0.29 -10.711 -22.328 1 90.56 102 PRO A N 1
ATOM 775 C CA . PRO A 1 102 ? -1.311 -10.734 -23.375 1 90.56 102 PRO A CA 1
ATOM 776 C C . PRO A 1 102 ? -2.5 -11.625 -23.031 1 90.56 102 PRO A C 1
ATOM 778 O O . PRO A 1 102 ? -3.617 -11.383 -23.484 1 90.56 102 PRO A O 1
ATOM 781 N N . ASP A 1 103 ? -2.287 -12.641 -22.203 1 93.62 103 ASP A N 1
ATOM 782 C CA . ASP A 1 103 ? -3.342 -13.578 -21.844 1 93.62 103 ASP A CA 1
ATOM 783 C C . ASP A 1 103 ? -4.172 -13.055 -20.672 1 93.62 103 ASP A C 1
ATOM 785 O O . ASP A 1 103 ? -5.203 -13.633 -20.328 1 93.62 103 ASP A O 1
ATOM 789 N N . GLY A 1 104 ? -3.727 -11.992 -20.047 1 95.44 104 GLY A N 1
ATOM 790 C CA . GLY A 1 104 ? -4.359 -11.445 -18.859 1 95.44 104 GLY A CA 1
ATOM 791 C C . GLY A 1 104 ? -3.365 -11.062 -17.781 1 95.44 104 GLY A C 1
ATOM 792 O O . GLY A 1 104 ? -2.168 -10.938 -18.047 1 95.44 104 GLY A O 1
ATOM 793 N N . CYS A 1 105 ? -3.918 -10.797 -16.594 1 97 105 CYS A N 1
ATOM 794 C CA . CYS A 1 105 ? -3.061 -10.469 -15.461 1 97 105 CYS A CA 1
ATOM 795 C C . CYS A 1 105 ? -2.566 -11.734 -14.766 1 97 105 CYS A C 1
ATOM 797 O O . CYS A 1 105 ? -3.365 -12.516 -14.242 1 97 105 CYS A O 1
ATOM 799 N N . LEU A 1 106 ? -1.28 -11.906 -14.812 1 96.62 106 LEU A N 1
ATOM 800 C CA . LEU A 1 106 ? -0.661 -13.016 -14.094 1 96.62 106 LEU A CA 1
ATOM 801 C C . LEU A 1 106 ? -0.498 -12.688 -12.617 1 96.62 106 LEU A C 1
ATOM 803 O O . LEU A 1 106 ? 0.028 -11.633 -12.266 1 96.62 106 LEU A O 1
ATOM 807 N N . ILE A 1 107 ? -1.015 -13.562 -11.766 1 97.12 107 ILE A N 1
ATOM 808 C CA . ILE A 1 107 ? -0.92 -13.43 -10.32 1 97.12 107 ILE A CA 1
ATOM 809 C C . ILE A 1 107 ? -0.125 -14.602 -9.75 1 97.12 107 ILE A C 1
ATOM 811 O O . ILE A 1 107 ? -0.512 -15.766 -9.914 1 97.12 107 ILE A O 1
ATOM 815 N N . ASP A 1 108 ? 0.966 -14.273 -9.086 1 95.31 108 ASP A N 1
ATOM 816 C CA . ASP A 1 108 ? 1.96 -15.234 -8.609 1 95.31 108 ASP A CA 1
ATOM 817 C C . ASP A 1 108 ? 2.309 -14.984 -7.145 1 95.31 108 ASP A C 1
ATOM 819 O O . ASP A 1 108 ? 2.861 -13.93 -6.805 1 95.31 108 ASP A O 1
ATOM 823 N N . GLY A 1 109 ? 1.99 -16.031 -6.273 1 95.25 109 GLY A N 1
ATOM 824 C CA . GLY A 1 109 ? 2.18 -15.695 -4.871 1 95.25 109 GLY A CA 1
ATOM 825 C C . GLY A 1 109 ? 2.48 -16.891 -4 1 95.25 109 GLY A C 1
ATOM 826 O O . GLY A 1 109 ? 2.258 -18.031 -4.41 1 95.25 109 GLY A O 1
ATOM 827 N N . THR A 1 110 ? 3.047 -16.578 -2.867 1 94.94 110 THR A N 1
ATOM 828 C CA . THR A 1 110 ? 3.258 -17.516 -1.766 1 94.94 110 THR A CA 1
ATOM 829 C C . THR A 1 110 ? 2.807 -16.906 -0.443 1 94.94 110 THR A C 1
ATOM 831 O O . THR A 1 110 ? 3.127 -15.75 -0.145 1 94.94 110 THR A O 1
ATOM 834 N N . ILE A 1 111 ? 2.033 -17.703 0.284 1 95.38 111 ILE A N 1
ATOM 835 C CA . ILE A 1 111 ? 1.509 -17.25 1.57 1 95.38 111 ILE A CA 1
ATOM 836 C C . ILE A 1 111 ? 1.728 -18.344 2.621 1 95.38 111 ILE A C 1
ATOM 838 O O . ILE A 1 111 ? 1.416 -19.516 2.387 1 95.38 111 ILE A O 1
ATOM 842 N N . ASP A 1 112 ? 2.195 -17.969 3.771 1 94 112 ASP A N 1
ATOM 843 C CA . ASP A 1 112 ? 2.418 -18.891 4.887 1 94 112 ASP A CA 1
ATOM 844 C C . ASP A 1 112 ? 1.52 -18.531 6.07 1 94 112 ASP A C 1
ATOM 846 O O . ASP A 1 112 ? 1.063 -17.391 6.199 1 94 112 ASP A O 1
ATOM 850 N N . GLY A 1 113 ? 1.25 -19.578 6.871 1 96 113 GLY A N 1
ATOM 851 C CA . GLY A 1 113 ? 0.588 -19.328 8.141 1 96 113 GLY A CA 1
ATOM 852 C C . GLY A 1 113 ? -0.915 -19.531 8.078 1 96 113 GLY A C 1
ATOM 853 O O . GLY A 1 113 ? -1.638 -19.125 8.992 1 96 113 GLY A O 1
ATOM 854 N N . LEU A 1 114 ? -1.359 -20.109 7.055 1 97 114 LEU A N 1
ATOM 855 C CA . LEU A 1 114 ? -2.789 -20.375 6.91 1 97 114 LEU A CA 1
ATOM 856 C C . LEU A 1 114 ? -3.127 -21.797 7.332 1 97 114 LEU A C 1
ATOM 858 O O . LEU A 1 114 ? -2.262 -22.672 7.316 1 97 114 LEU A O 1
ATOM 862 N N . THR A 1 115 ? -4.355 -21.984 7.738 1 97.56 115 THR A N 1
ATOM 863 C CA . THR A 1 115 ? -4.805 -23.344 7.965 1 97.56 115 THR A CA 1
ATOM 864 C C . THR A 1 115 ? -4.906 -24.109 6.648 1 97.56 115 THR A C 1
ATOM 866 O O . THR A 1 115 ? -5.285 -23.547 5.621 1 97.56 115 THR A O 1
ATOM 869 N N . PRO A 1 116 ? -4.605 -25.422 6.711 1 98.25 116 PRO A N 1
ATOM 870 C CA . PRO A 1 116 ? -4.703 -26.219 5.48 1 98.25 116 PRO A CA 1
ATOM 871 C C . PRO A 1 116 ? -6.102 -26.172 4.867 1 98.25 116 PRO A C 1
ATOM 873 O O . PRO A 1 116 ? -7.098 -26.141 5.594 1 98.25 116 PRO A O 1
ATOM 876 N N . GLY A 1 117 ? -6.105 -26.281 3.467 1 98.5 117 GLY A N 1
ATOM 877 C CA . GLY A 1 117 ? -7.371 -26.234 2.75 1 98.5 117 GLY A CA 1
ATOM 878 C C . GLY A 1 117 ? -7.527 -24.984 1.904 1 98.5 117 GLY A C 1
ATOM 879 O O . GLY A 1 117 ? -6.543 -24.297 1.611 1 98.5 117 GLY A O 1
ATOM 880 N N . GLU A 1 118 ? -8.711 -24.688 1.487 1 98.69 118 GLU A N 1
ATOM 881 C CA . GLU A 1 118 ? -8.961 -23.562 0.587 1 98.69 118 GLU A CA 1
ATOM 882 C C . GLU A 1 118 ? -9.281 -22.297 1.366 1 98.69 118 GLU A C 1
ATOM 884 O O . GLU A 1 118 ? -9.93 -22.344 2.412 1 98.69 118 GLU A O 1
ATOM 889 N N . HIS A 1 119 ? -8.828 -21.219 0.902 1 98.75 119 HIS A N 1
ATOM 890 C CA . HIS A 1 119 ? -9.133 -19.891 1.391 1 98.75 119 HIS A CA 1
ATOM 891 C C . HIS A 1 119 ? -9.5 -18.953 0.241 1 98.75 119 HIS A C 1
ATOM 893 O O . HIS A 1 119 ? -8.883 -19 -0.827 1 98.75 119 HIS A O 1
ATOM 899 N N . GLY A 1 120 ? -10.477 -18.109 0.467 1 98.75 120 GLY A N 1
ATOM 900 C CA . GLY A 1 120 ? -10.82 -17.109 -0.532 1 98.75 120 GLY A CA 1
ATOM 901 C C . GLY A 1 120 ? -9.766 -16.047 -0.7 1 98.75 120 GLY A C 1
ATOM 902 O O . GLY A 1 120 ? -9.078 -15.68 0.26 1 98.75 120 GLY A O 1
ATOM 903 N N . ILE A 1 121 ? -9.656 -15.531 -1.886 1 98.81 121 ILE A N 1
ATOM 904 C CA . ILE A 1 121 ? -8.75 -14.445 -2.236 1 98.81 121 ILE A CA 1
ATOM 905 C C . ILE A 1 121 ? -9.477 -13.414 -3.094 1 98.81 121 ILE A C 1
ATOM 907 O O . ILE A 1 121 ? -10.133 -13.773 -4.078 1 98.81 121 ILE A O 1
ATOM 911 N N . HIS A 1 122 ? -9.438 -12.094 -2.658 1 98.81 122 HIS A N 1
ATOM 912 C CA . HIS A 1 122 ? -10.227 -11.047 -3.303 1 98.81 122 HIS A CA 1
ATOM 913 C C . HIS A 1 122 ? -9.461 -9.727 -3.332 1 98.81 122 HIS A C 1
ATOM 915 O O . HIS A 1 122 ? -8.711 -9.422 -2.406 1 98.81 122 HIS A O 1
ATOM 921 N N . ILE A 1 123 ? -9.672 -9 -4.363 1 98.75 123 ILE A N 1
ATOM 922 C CA . ILE A 1 123 ? -9.242 -7.609 -4.383 1 98.75 123 ILE A CA 1
ATOM 923 C C . ILE A 1 123 ? -10.398 -6.707 -3.945 1 98.75 123 ILE A C 1
ATOM 925 O O . ILE A 1 123 ? -11.523 -6.855 -4.426 1 98.75 123 ILE A O 1
ATOM 929 N N . HIS A 1 124 ? -10.102 -5.824 -3.062 1 98 124 HIS A N 1
ATOM 930 C CA . HIS A 1 124 ? -11.094 -4.906 -2.521 1 98 124 HIS A CA 1
ATOM 931 C C . HIS A 1 124 ? -10.906 -3.5 -3.078 1 98 124 HIS A C 1
ATOM 933 O O . HIS A 1 124 ? -9.867 -3.197 -3.674 1 98 124 HIS A O 1
ATOM 939 N N . GLU A 1 125 ? -11.859 -2.689 -2.854 1 94.56 125 GLU A N 1
ATOM 940 C CA . GLU A 1 125 ? -11.938 -1.404 -3.543 1 94.56 125 GLU A CA 1
ATOM 941 C C . GLU A 1 125 ? -10.977 -0.39 -2.93 1 94.56 125 GLU A C 1
ATOM 943 O O . GLU A 1 125 ? -10.516 0.526 -3.611 1 94.56 125 GLU A O 1
ATOM 948 N N . CYS A 1 126 ? -10.625 -0.542 -1.664 1 93.12 126 CYS A N 1
ATOM 949 C CA . CYS A 1 126 ? -9.719 0.404 -1.019 1 93.12 126 CYS A CA 1
ATOM 950 C C . CYS A 1 126 ? -8.461 -0.296 -0.524 1 93.12 126 CYS A C 1
ATOM 952 O O . CYS A 1 126 ? -8.484 -1.496 -0.245 1 93.12 126 CYS A O 1
ATOM 954 N N . GLY A 1 127 ? -7.398 0.5 -0.511 1 94.81 127 GLY A N 1
ATOM 955 C CA . GLY A 1 127 ? -6.152 0.029 0.076 1 94.81 127 GLY A CA 1
ATOM 956 C C . GLY A 1 127 ? -5.918 0.556 1.479 1 94.81 127 GLY A C 1
ATOM 957 O O . GLY A 1 127 ? -4.875 0.295 2.078 1 94.81 127 GLY A O 1
ATOM 958 N N . ASP A 1 128 ? -6.934 1.279 2.016 1 90.56 128 ASP A N 1
ATOM 959 C CA . ASP A 1 128 ? -6.84 1.769 3.389 1 90.56 128 ASP A CA 1
ATOM 960 C C . ASP A 1 128 ? -6.898 0.615 4.387 1 90.56 128 ASP A C 1
ATOM 962 O O . ASP A 1 128 ? -7.969 0.05 4.629 1 90.56 128 ASP A O 1
ATOM 966 N N . ILE A 1 129 ? -5.715 0.369 4.973 1 89.56 129 ILE A N 1
ATOM 967 C CA . ILE A 1 129 ? -5.695 -0.715 5.949 1 89.56 129 ILE A CA 1
ATOM 968 C C . ILE A 1 129 ? -5.371 -0.157 7.332 1 89.56 129 ILE A C 1
ATOM 970 O O . ILE A 1 129 ? -4.711 -0.818 8.141 1 89.56 129 ILE A O 1
ATOM 974 N N . SER A 1 130 ? -5.773 1.022 7.582 1 82.69 130 SER A N 1
ATOM 975 C CA . SER A 1 130 ? -5.5 1.675 8.859 1 82.69 130 SER A CA 1
ATOM 976 C C . SER A 1 130 ? -6.223 0.97 10.008 1 82.69 130 SER A C 1
ATOM 978 O O . SER A 1 130 ? -5.82 1.089 11.164 1 82.69 130 SER A O 1
ATOM 980 N N . GLN A 1 131 ? -7.32 0.294 9.719 1 82.44 131 GLN A N 1
ATOM 981 C CA . GLN A 1 131 ? -8.023 -0.534 10.688 1 82.44 131 GLN A CA 1
ATOM 982 C C . GLN A 1 131 ? -7.949 -2.01 10.312 1 82.44 131 GLN A C 1
ATOM 984 O O . GLN A 1 131 ? -8.953 -2.727 10.383 1 82.44 131 GLN A O 1
ATOM 989 N N . GLY A 1 132 ? -6.75 -2.389 9.891 1 87.5 132 GLY A N 1
ATOM 990 C CA . GLY A 1 132 ? -6.609 -3.74 9.375 1 87.5 132 GLY A CA 1
ATOM 991 C C . GLY A 1 132 ? -7.391 -3.975 8.094 1 87.5 132 GLY A C 1
ATOM 992 O O . GLY A 1 132 ? -7.465 -3.092 7.238 1 87.5 132 GLY A O 1
ATOM 993 N N . CYS A 1 133 ? -7.988 -5.188 8.062 1 92.69 133 CYS A N 1
ATOM 994 C CA . CYS A 1 133 ? -8.703 -5.523 6.84 1 92.69 133 CYS A CA 1
ATOM 995 C C . CYS A 1 133 ? -10.156 -5.062 6.91 1 92.69 133 CYS A C 1
ATOM 997 O O . CYS A 1 133 ? -10.945 -5.332 6.004 1 92.69 133 CYS A O 1
ATOM 999 N N . ASP A 1 134 ? -10.422 -4.305 7.895 1 88 134 ASP A N 1
ATOM 1000 C CA . ASP A 1 134 ? -11.805 -3.859 8.062 1 88 134 ASP A CA 1
ATOM 1001 C C . ASP A 1 134 ? -12.055 -2.547 7.324 1 88 134 ASP A C 1
ATOM 1003 O O . ASP A 1 134 ? -13.203 -2.143 7.137 1 88 134 ASP A O 1
ATOM 1007 N N . SER A 1 135 ? -11.07 -1.873 6.922 1 87.38 135 SER A N 1
ATOM 1008 C CA . SER A 1 135 ? -11.234 -0.573 6.277 1 87.38 135 SER A CA 1
ATOM 1009 C C . SER A 1 135 ? -10.93 -0.654 4.785 1 87.38 135 SER A C 1
ATOM 1011 O O . SER A 1 135 ? -10.688 0.367 4.137 1 87.38 135 SER A O 1
ATOM 1013 N N . VAL A 1 136 ? -10.977 -1.889 4.211 1 93.44 136 VAL A N 1
ATOM 1014 C CA . VAL A 1 136 ? -10.609 -2.053 2.811 1 93.44 136 VAL A CA 1
ATOM 1015 C C . VAL A 1 136 ? -11.852 -1.947 1.93 1 93.44 136 VAL A C 1
ATOM 1017 O O . VAL A 1 136 ? -11.75 -2.008 0.701 1 93.44 136 VAL A O 1
ATOM 1020 N N . GLY A 1 137 ? -13.07 -1.851 2.508 1 91.38 137 GLY A N 1
ATOM 1021 C CA . GLY A 1 137 ? -14.305 -1.767 1.742 1 91.38 137 GLY A CA 1
ATOM 1022 C C . GLY A 1 137 ? -14.727 -3.094 1.141 1 91.38 137 GLY A C 1
ATOM 1023 O O . GLY A 1 137 ? -14.305 -4.156 1.609 1 91.38 137 GLY A O 1
ATOM 1024 N N . GLU A 1 138 ? -15.594 -3.018 0.135 1 94.5 138 GLU A N 1
ATOM 1025 C CA . GLU A 1 138 ? -16.141 -4.199 -0.515 1 94.5 138 GLU A CA 1
ATOM 1026 C C . GLU A 1 138 ? -15.227 -4.703 -1.623 1 94.5 138 GLU A C 1
ATOM 1028 O O . GLU A 1 138 ? -14.219 -4.07 -1.934 1 94.5 138 GLU A O 1
ATOM 1033 N N . HIS A 1 139 ? -15.609 -5.918 -2.141 1 98.06 139 HIS A N 1
ATOM 1034 C CA . HIS A 1 139 ? -14.867 -6.398 -3.303 1 98.06 139 HIS A CA 1
ATOM 1035 C C . HIS A 1 139 ? -14.82 -5.34 -4.402 1 98.06 139 HIS A C 1
ATOM 1037 O O . HIS A 1 139 ? -15.773 -4.578 -4.578 1 98.06 139 HIS A O 1
ATOM 1043 N N . PHE A 1 140 ? -13.766 -5.293 -5.082 1 98.38 140 PHE A N 1
ATOM 1044 C CA . PHE A 1 140 ? -13.664 -4.391 -6.227 1 98.38 140 PHE A CA 1
ATOM 1045 C C . PHE A 1 140 ? -14.672 -4.758 -7.301 1 98.38 140 PHE A C 1
ATOM 1047 O O . PHE A 1 140 ? -14.547 -5.793 -7.953 1 98.38 140 PHE A O 1
ATOM 1054 N N . ASN A 1 141 ? -15.656 -3.805 -7.516 1 97.44 141 ASN A N 1
ATOM 1055 C CA . ASN A 1 141 ? -16.797 -4.098 -8.367 1 97.44 141 ASN A CA 1
ATOM 1056 C C . ASN A 1 141 ? -17.234 -2.877 -9.172 1 97.44 141 ASN A C 1
ATOM 1058 O O . ASN A 1 141 ? -18.359 -2.396 -9.031 1 97.44 141 ASN A O 1
ATOM 1062 N N . PRO A 1 142 ? -16.359 -2.529 -10.117 1 95.75 142 PRO A N 1
ATOM 1063 C CA . PRO A 1 142 ? -16.688 -1.337 -10.898 1 95.75 142 PRO A CA 1
ATOM 1064 C C . PRO A 1 142 ? -17.922 -1.54 -11.797 1 95.75 142 PRO A C 1
ATOM 1066 O O . PRO A 1 142 ? -18.531 -0.567 -12.227 1 95.75 142 PRO A O 1
ATOM 1069 N N . ASN A 1 143 ? -18.297 -2.754 -12.047 1 94.88 143 ASN A N 1
ATOM 1070 C CA . ASN A 1 143 ? -19.406 -3.039 -12.961 1 94.88 143 ASN A CA 1
ATOM 1071 C C . ASN A 1 143 ? -20.703 -3.289 -12.195 1 94.88 143 ASN A C 1
ATOM 1073 O O . ASN A 1 143 ? -21.734 -3.629 -12.805 1 94.88 143 ASN A O 1
ATOM 1077 N N . ASN A 1 144 ? -20.641 -3.178 -10.922 1 95.56 144 ASN A N 1
ATOM 1078 C CA . ASN A 1 144 ? -21.812 -3.346 -10.078 1 95.56 144 ASN A CA 1
ATOM 1079 C C . ASN A 1 144 ? -22.547 -4.656 -10.367 1 95.56 144 ASN A C 1
ATOM 1081 O O . ASN A 1 144 ? -23.75 -4.664 -10.617 1 95.56 144 ASN A O 1
ATOM 1085 N N . THR A 1 145 ? -21.844 -5.695 -10.32 1 96.75 145 THR A N 1
ATOM 1086 C CA . THR A 1 145 ? -22.375 -7.027 -10.586 1 96.75 145 THR A CA 1
ATOM 1087 C C . THR A 1 145 ? -22.531 -7.809 -9.289 1 96.75 145 THR A C 1
ATOM 1089 O O . THR A 1 145 ? -22.125 -7.352 -8.227 1 96.75 145 THR A O 1
ATOM 1092 N N . ILE A 1 146 ? -23.156 -8.945 -9.461 1 96.69 146 ILE A N 1
ATOM 1093 C CA . ILE A 1 146 ? -23.203 -9.898 -8.359 1 96.69 146 ILE A CA 1
ATOM 1094 C C . ILE A 1 146 ? -21.844 -10.602 -8.227 1 96.69 146 ILE A C 1
ATOM 1096 O O . ILE A 1 146 ? -21.031 -10.57 -9.156 1 96.69 146 ILE A O 1
ATOM 1100 N N . HIS A 1 147 ? -21.703 -11.203 -7.012 1 98.25 147 HIS A N 1
ATOM 1101 C CA . HIS A 1 147 ? -20.469 -11.969 -6.785 1 98.25 147 HIS A CA 1
ATOM 1102 C C . HIS A 1 147 ? -20.469 -13.242 -7.621 1 98.25 147 HIS A C 1
ATOM 1104 O O . HIS A 1 147 ? -21.516 -13.852 -7.848 1 98.25 147 HIS A O 1
ATOM 1110 N N . GLY A 1 148 ? -19.25 -13.641 -8.094 1 98.12 148 GLY A N 1
ATOM 1111 C CA . GLY A 1 148 ? -19.062 -14.867 -8.852 1 98.12 148 GLY A CA 1
ATOM 1112 C C . GLY A 1 148 ? -17.656 -15.43 -8.734 1 98.12 148 GLY A C 1
ATOM 1113 O O . GLY A 1 148 ? -16.938 -15.133 -7.777 1 98.12 148 GLY A O 1
ATOM 1114 N N . GLY A 1 149 ? -17.328 -16.391 -9.609 1 97.19 149 GLY A N 1
ATOM 1115 C CA . GLY A 1 149 ? -16.016 -17 -9.641 1 97.19 149 GLY A CA 1
ATOM 1116 C C . GLY A 1 149 ? -15.125 -16.453 -10.75 1 97.19 149 GLY A C 1
ATOM 1117 O O . GLY A 1 149 ? -15.617 -15.781 -11.664 1 97.19 149 GLY A O 1
ATOM 1118 N N . PRO A 1 150 ? -13.828 -16.703 -10.633 1 96.56 150 PRO A N 1
ATOM 1119 C CA . PRO A 1 150 ? -12.875 -16.141 -11.586 1 96.56 150 PRO A CA 1
ATOM 1120 C C . PRO A 1 150 ? -13.133 -16.594 -13.023 1 96.56 150 PRO A C 1
ATOM 1122 O O . PRO A 1 150 ? -12.688 -15.945 -13.969 1 96.56 150 PRO A O 1
ATOM 1125 N N . LYS A 1 151 ? -13.859 -17.672 -13.234 1 96 151 LYS A N 1
ATOM 1126 C CA . LYS A 1 151 ? -14.109 -18.188 -14.578 1 96 151 LYS A CA 1
ATOM 1127 C C . LYS A 1 151 ? -15.453 -17.688 -15.117 1 96 151 LYS A C 1
ATOM 1129 O O . LYS A 1 151 ? -15.797 -17.953 -16.266 1 96 151 LYS A O 1
ATOM 1134 N N . ASP A 1 152 ? -16.156 -16.984 -14.344 1 97 152 ASP A N 1
ATOM 1135 C CA . ASP A 1 152 ? -17.453 -16.453 -14.781 1 97 152 ASP A CA 1
ATOM 1136 C C . ASP A 1 152 ? -17.266 -15.266 -15.711 1 97 152 ASP A C 1
ATOM 1138 O O . ASP A 1 152 ? -16.219 -14.625 -15.719 1 97 152 ASP A O 1
ATOM 1142 N N . ASP A 1 153 ? -18.375 -14.992 -16.438 1 95.25 153 ASP A N 1
ATOM 1143 C CA . ASP A 1 153 ? -18.406 -13.812 -17.312 1 95.25 153 ASP A CA 1
ATOM 1144 C C . ASP A 1 153 ? -18.234 -12.531 -16.5 1 95.25 153 ASP A C 1
ATOM 1146 O O . ASP A 1 153 ? -18.688 -12.453 -15.352 1 95.25 153 ASP A O 1
ATOM 1150 N N . ILE A 1 154 ? -17.672 -11.578 -17.188 1 94.31 154 ILE A N 1
ATOM 1151 C CA . ILE A 1 154 ? -17.328 -10.32 -16.531 1 94.31 154 ILE A CA 1
ATOM 1152 C C . ILE A 1 154 ? -18.578 -9.672 -15.961 1 94.31 154 ILE A C 1
ATOM 1154 O O . ILE A 1 154 ? -18.5 -8.883 -15.016 1 94.31 154 ILE A O 1
ATOM 1158 N N . PHE A 1 155 ? -19.75 -10.016 -16.422 1 95.12 155 PHE A N 1
ATOM 1159 C CA . PHE A 1 155 ? -21 -9.414 -15.938 1 95.12 155 PHE A CA 1
ATOM 1160 C C . PHE A 1 155 ? -21.625 -10.281 -14.852 1 95.12 155 PHE A C 1
ATOM 1162 O O . PHE A 1 155 ? -22.703 -9.977 -14.359 1 95.12 155 PHE A O 1
ATOM 1169 N N . LYS A 1 156 ? -20.922 -11.32 -14.453 1 96.56 156 LYS A N 1
ATOM 1170 C CA . LYS A 1 156 ? -21.453 -12.227 -13.43 1 96.56 156 LYS A CA 1
ATOM 1171 C C . LYS A 1 156 ? -20.453 -12.414 -12.297 1 96.56 156 LYS A C 1
ATOM 1173 O O . LYS A 1 156 ? -20.484 -13.43 -11.594 1 96.56 156 LYS A O 1
ATOM 1178 N N . ARG A 1 157 ? -19.609 -11.492 -12.18 1 97.88 157 ARG A N 1
ATOM 1179 C CA . ARG A 1 157 ? -18.641 -11.477 -11.078 1 97.88 157 ARG A CA 1
ATOM 1180 C C . ARG A 1 157 ? -18.094 -10.07 -10.852 1 97.88 157 ARG A C 1
ATOM 1182 O O . ARG A 1 157 ? -18.094 -9.242 -11.766 1 97.88 157 ARG A O 1
ATOM 1189 N N . HIS A 1 158 ? -17.688 -9.797 -9.586 1 98.31 158 HIS A N 1
ATOM 1190 C CA . HIS A 1 158 ? -16.828 -8.633 -9.383 1 98.31 158 HIS A CA 1
ATOM 1191 C C . HIS A 1 158 ? -15.5 -8.781 -10.109 1 98.31 158 HIS A C 1
ATOM 1193 O O . HIS A 1 158 ? -15.055 -9.898 -10.375 1 98.31 158 HIS A O 1
ATOM 1199 N N . VAL A 1 159 ? -14.867 -7.695 -10.359 1 98.19 159 VAL A N 1
ATOM 1200 C CA . VAL A 1 159 ? -13.523 -7.738 -10.922 1 98.19 159 VAL A CA 1
ATOM 1201 C C . VAL A 1 159 ? -12.555 -8.344 -9.906 1 98.19 159 VAL A C 1
ATOM 1203 O O . VAL A 1 159 ? -11.617 -9.047 -10.281 1 98.19 159 VAL A O 1
ATOM 1206 N N . GLY A 1 160 ? -12.797 -8.156 -8.594 1 98.5 160 GLY A N 1
ATOM 1207 C CA . GLY A 1 160 ? -11.898 -8.578 -7.535 1 98.5 160 GLY A CA 1
ATOM 1208 C C . GLY A 1 160 ? -12.109 -10.023 -7.109 1 98.5 160 GLY A C 1
ATOM 1209 O O . GLY A 1 160 ? -11.445 -10.508 -6.188 1 98.5 160 GLY A O 1
ATOM 1210 N N . ASP A 1 161 ? -12.984 -10.766 -7.746 1 98.62 161 ASP A N 1
ATOM 1211 C CA . ASP A 1 161 ? -13.305 -12.133 -7.359 1 98.62 161 ASP A CA 1
ATOM 1212 C C . ASP A 1 161 ? -12.289 -13.117 -7.922 1 98.62 161 ASP A C 1
ATOM 1214 O O . ASP A 1 161 ? -12.477 -13.656 -9.016 1 98.62 161 ASP A O 1
ATOM 1218 N N . LEU A 1 162 ? -11.312 -13.5 -7.078 1 98.62 162 LEU A N 1
ATOM 1219 C CA . LEU A 1 162 ? -10.211 -14.305 -7.582 1 98.62 162 LEU A CA 1
ATOM 1220 C C . LEU A 1 162 ? -10.359 -15.766 -7.152 1 98.62 162 LEU A C 1
ATOM 1222 O O . LEU A 1 162 ? -9.484 -16.594 -7.418 1 98.62 162 LEU A O 1
ATOM 1226 N N . GLY A 1 163 ? -11.383 -16.094 -6.492 1 98.44 163 GLY A N 1
ATOM 1227 C CA . GLY A 1 163 ? -11.6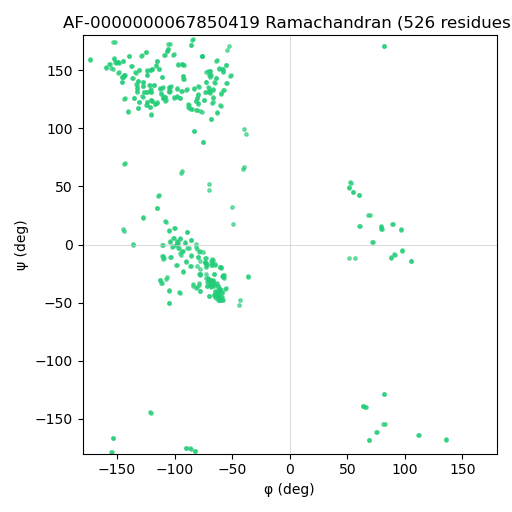64 -17.484 -6.137 1 98.44 163 GLY A CA 1
ATOM 1228 C C . GLY A 1 163 ? -10.906 -17.938 -4.902 1 98.44 163 GLY A C 1
ATOM 1229 O O . GLY A 1 163 ? -10.961 -17.281 -3.859 1 98.44 163 GLY A O 1
ATOM 1230 N N . ASN A 1 164 ? -10.203 -19.109 -5.062 1 98.75 164 ASN A N 1
ATOM 1231 C CA . ASN A 1 164 ? -9.586 -19.75 -3.908 1 98.75 164 ASN A CA 1
ATOM 1232 C C . ASN A 1 164 ? -8.125 -20.109 -4.176 1 98.75 164 ASN A C 1
ATOM 1234 O O . ASN A 1 164 ? -7.734 -20.328 -5.324 1 98.75 164 ASN A O 1
ATOM 1238 N N . ILE A 1 165 ? -7.414 -20.094 -3.109 1 98.44 165 ILE A N 1
ATOM 1239 C CA . ILE A 1 165 ? -6.07 -20.656 -3.133 1 98.44 165 ILE A CA 1
ATOM 1240 C C . ILE A 1 165 ? -6.02 -21.891 -2.238 1 98.44 165 ILE A C 1
ATOM 1242 O O . ILE A 1 165 ? -6.762 -22 -1.261 1 98.44 165 ILE A O 1
ATOM 1246 N N . MET A 1 166 ? -5.145 -22.797 -2.602 1 98.5 166 MET A N 1
ATOM 1247 C CA . MET A 1 166 ? -4.996 -24.047 -1.856 1 98.5 166 MET A CA 1
ATOM 1248 C C . MET A 1 166 ? -3.791 -23.984 -0.926 1 98.5 166 MET A C 1
ATOM 1250 O O . MET A 1 166 ? -2.682 -23.656 -1.36 1 98.5 166 MET A O 1
ATOM 1254 N N . VAL A 1 167 ? -4.066 -24.266 0.347 1 98.12 167 VAL A N 1
ATOM 1255 C CA . VAL A 1 167 ? -3.016 -24.297 1.361 1 98.12 167 VAL A CA 1
ATOM 1256 C C . VAL A 1 167 ? -2.668 -25.734 1.709 1 98.12 167 VAL A C 1
ATOM 1258 O O . VAL A 1 167 ? -3.559 -26.562 1.947 1 98.12 167 VAL A O 1
ATOM 1261 N N . ASN A 1 168 ? -1.419 -26.031 1.736 1 97.69 168 ASN A N 1
ATOM 1262 C CA . ASN A 1 168 ? -0.99 -27.391 2.014 1 97.69 168 ASN A CA 1
ATOM 1263 C C . ASN A 1 168 ? -0.96 -27.688 3.514 1 97.69 168 ASN A C 1
ATOM 1265 O O . ASN A 1 168 ? -1.326 -26.828 4.32 1 97.69 168 ASN A O 1
ATOM 1269 N N . ASP A 1 169 ? -0.531 -28.906 3.885 1 96.81 169 ASP A N 1
ATOM 1270 C CA . ASP A 1 169 ? -0.584 -29.359 5.27 1 96.81 169 ASP A CA 1
ATOM 1271 C C . ASP A 1 169 ? 0.389 -28.578 6.145 1 96.81 169 ASP A C 1
ATOM 1273 O O . ASP A 1 169 ? 0.28 -28.594 7.371 1 96.81 169 ASP A O 1
ATOM 1277 N N . PHE A 1 170 ? 1.292 -27.859 5.539 1 94.56 170 PHE A N 1
ATOM 1278 C CA . PHE A 1 170 ? 2.299 -27.125 6.297 1 94.56 170 PHE A CA 1
ATOM 1279 C C . PHE A 1 170 ? 1.905 -25.656 6.438 1 94.56 170 PHE A C 1
ATOM 1281 O O . PHE A 1 170 ? 2.664 -24.859 6.984 1 94.56 170 PHE A O 1
ATOM 1288 N N . GLY A 1 171 ? 0.744 -25.312 5.852 1 97 171 GLY A N 1
ATOM 1289 C CA . GLY A 1 171 ? 0.226 -23.969 6.012 1 97 171 GLY A CA 1
ATOM 1290 C C . GLY A 1 171 ? 0.707 -23 4.938 1 97 171 GLY A C 1
ATOM 1291 O O . GLY A 1 171 ? 0.667 -21.781 5.121 1 97 171 GLY A O 1
ATOM 1292 N N . ARG A 1 172 ? 1.202 -23.547 3.863 1 95.75 172 ARG A N 1
ATOM 1293 C CA . ARG A 1 172 ? 1.716 -22.703 2.783 1 95.75 172 ARG A CA 1
ATOM 1294 C C . ARG A 1 172 ? 0.844 -22.828 1.538 1 95.75 172 ARG A C 1
ATOM 1296 O O . ARG A 1 172 ? 0.455 -23.922 1.147 1 95.75 172 ARG A O 1
ATOM 1303 N N . ALA A 1 173 ? 0.538 -21.719 0.964 1 97.62 173 ALA A N 1
ATOM 1304 C CA . ALA A 1 173 ? -0.037 -21.656 -0.377 1 97.62 173 ALA A CA 1
ATOM 1305 C C . ALA A 1 173 ? 0.979 -21.141 -1.387 1 97.62 173 ALA A C 1
ATOM 1307 O O . ALA A 1 173 ? 1.603 -20.094 -1.165 1 97.62 173 ALA A O 1
ATOM 1308 N N . THR A 1 174 ? 1.239 -21.828 -2.385 1 95.94 174 THR A N 1
ATOM 1309 C CA . THR A 1 174 ? 1.99 -21.391 -3.559 1 95.94 174 THR A CA 1
ATOM 1310 C C . THR A 1 174 ? 1.133 -21.5 -4.816 1 95.94 174 THR A C 1
ATOM 1312 O O . THR A 1 174 ? 0.614 -22.578 -5.133 1 95.94 174 THR A O 1
ATOM 1315 N N . PHE A 1 175 ? 0.979 -20.422 -5.516 1 95.31 175 PHE A N 1
ATOM 1316 C CA . PHE A 1 175 ? 0.014 -20.453 -6.609 1 95.31 175 PHE A CA 1
ATOM 1317 C C . PHE A 1 175 ? 0.445 -19.516 -7.734 1 95.31 175 PHE A C 1
ATOM 1319 O O . PHE A 1 175 ? 1.259 -18.625 -7.527 1 95.31 175 PHE A O 1
ATOM 1326 N N . ARG A 1 176 ? -0.031 -19.797 -8.82 1 95.25 176 ARG A N 1
ATOM 1327 C CA . ARG A 1 176 ? 0.075 -19 -10.039 1 95.25 176 ARG A CA 1
ATOM 1328 C C . ARG A 1 176 ? -1.207 -19.078 -10.859 1 95.25 176 ARG A C 1
ATOM 1330 O O . ARG A 1 176 ? -1.688 -20.172 -11.164 1 95.25 176 ARG A O 1
ATOM 1337 N N . MET A 1 177 ? -1.809 -17.953 -11.188 1 96 177 MET A N 1
ATOM 1338 C CA . MET A 1 177 ? -3.057 -17.938 -11.945 1 96 177 MET A CA 1
ATOM 1339 C C . MET A 1 177 ? -3.096 -16.75 -12.898 1 96 177 MET A C 1
ATOM 1341 O O . MET A 1 177 ? -2.322 -15.797 -12.75 1 96 177 MET A O 1
ATOM 1345 N N . ILE A 1 178 ? -3.9 -16.859 -13.906 1 96.38 178 ILE A N 1
ATOM 1346 C CA . ILE A 1 178 ? -4.141 -15.766 -14.844 1 96.38 178 ILE A CA 1
ATOM 1347 C C . ILE A 1 178 ? -5.598 -15.32 -14.758 1 96.38 178 ILE A C 1
ATOM 1349 O O . ILE A 1 178 ? -6.512 -16.141 -14.836 1 96.38 178 ILE A O 1
ATOM 1353 N N . ASP A 1 179 ? -5.793 -14.117 -14.477 1 97.75 179 ASP A N 1
ATOM 1354 C CA . ASP A 1 179 ? -7.141 -13.555 -14.516 1 97.75 179 ASP A CA 1
ATOM 1355 C C . ASP A 1 179 ? -7.344 -12.703 -15.773 1 97.75 179 ASP A C 1
ATOM 1357 O O . ASP A 1 179 ? -6.535 -11.82 -16.062 1 97.75 179 ASP A O 1
ATOM 1361 N N . LYS A 1 180 ? -8.406 -12.812 -16.438 1 95.81 180 LYS A N 1
ATOM 1362 C CA . LYS A 1 180 ? -8.602 -12.203 -17.75 1 95.81 180 LYS A CA 1
ATOM 1363 C C . LYS A 1 180 ? -9.281 -10.844 -17.625 1 95.81 180 LYS A C 1
ATOM 1365 O O . LYS A 1 180 ? -9.383 -10.102 -18.609 1 95.81 180 LYS A O 1
ATOM 1370 N N . VAL A 1 181 ? -9.727 -10.523 -16.469 1 96.44 181 VAL A N 1
ATOM 1371 C CA . VAL A 1 181 ? -10.531 -9.32 -16.328 1 96.44 181 VAL A CA 1
ATOM 1372 C C . VAL A 1 181 ? -9.719 -8.227 -15.641 1 96.44 181 VAL A C 1
ATOM 1374 O O . VAL A 1 181 ? -9.891 -7.039 -15.938 1 96.44 181 VAL A O 1
ATOM 1377 N N . ILE A 1 182 ? -8.797 -8.539 -14.836 1 96.81 182 ILE A N 1
ATOM 1378 C CA . ILE A 1 182 ? -8.031 -7.598 -14.031 1 96.81 182 ILE A CA 1
ATOM 1379 C C . ILE A 1 182 ? -7.043 -6.844 -14.922 1 96.81 182 ILE A C 1
ATOM 1381 O O . ILE A 1 182 ? -6.352 -7.449 -15.742 1 96.81 182 ILE A O 1
ATOM 1385 N N . GLU A 1 183 ? -7.09 -5.562 -14.734 1 96.44 183 GLU A N 1
ATOM 1386 C CA . GLU A 1 183 ? -6.027 -4.691 -15.227 1 96.44 183 GLU A CA 1
ATOM 1387 C C . GLU A 1 183 ? -5.23 -4.082 -14.078 1 96.44 183 GLU A C 1
ATOM 1389 O O . GLU A 1 183 ? -5.809 -3.484 -13.164 1 96.44 183 GLU A O 1
ATOM 1394 N N . ILE A 1 184 ? -3.951 -4.188 -14.156 1 95.88 184 ILE A N 1
ATOM 1395 C CA . ILE A 1 184 ? -3.096 -3.766 -13.047 1 95.88 184 ILE A CA 1
ATOM 1396 C C . ILE A 1 184 ? -3.338 -2.289 -12.742 1 95.88 184 ILE A C 1
ATOM 1398 O O . ILE A 1 184 ? -3.418 -1.895 -11.578 1 95.88 184 ILE A O 1
ATOM 1402 N N . ALA A 1 185 ? -3.477 -1.461 -13.727 1 93.31 185 ALA A N 1
ATOM 1403 C CA . ALA A 1 185 ? -3.693 -0.03 -13.531 1 93.31 185 ALA A CA 1
ATOM 1404 C C . ALA A 1 185 ? -4.93 0.226 -12.68 1 93.31 185 ALA A C 1
ATOM 1406 O O . ALA A 1 185 ? -4.992 1.214 -11.938 1 93.31 185 ALA A O 1
ATOM 1407 N N . ASP A 1 186 ? -5.863 -0.708 -12.711 1 95.94 186 ASP A N 1
ATOM 1408 C CA . ASP A 1 186 ? -7.129 -0.521 -12.008 1 95.94 186 ASP A CA 1
ATOM 1409 C C . ASP A 1 186 ? -7.023 -0.97 -10.555 1 95.94 186 ASP A C 1
ATOM 1411 O O . ASP A 1 186 ? -7.832 -0.57 -9.711 1 95.94 186 ASP A O 1
ATOM 1415 N N . ILE A 1 187 ? -6.012 -1.781 -10.25 1 97.38 187 ILE A N 1
ATOM 1416 C CA . ILE A 1 187 ? -6.043 -2.383 -8.922 1 97.38 187 ILE A CA 1
ATOM 1417 C C . ILE A 1 187 ? -4.934 -1.784 -8.055 1 97.38 187 ILE A C 1
ATOM 1419 O O . ILE A 1 187 ? -4.914 -1.975 -6.84 1 97.38 187 ILE A O 1
ATOM 1423 N N . ILE A 1 188 ? -4.047 -1.02 -8.641 1 96.38 188 ILE A N 1
ATOM 1424 C CA . ILE A 1 188 ? -3.012 -0.342 -7.867 1 96.38 188 ILE A CA 1
ATOM 1425 C C . ILE A 1 188 ? -3.66 0.545 -6.805 1 96.38 188 ILE A C 1
ATOM 1427 O O . ILE A 1 188 ? -4.621 1.264 -7.09 1 96.38 188 ILE A O 1
ATOM 1431 N N . GLY A 1 189 ? -3.111 0.421 -5.566 1 96.56 189 GLY A N 1
ATOM 1432 C CA . GLY A 1 189 ? -3.629 1.213 -4.461 1 96.56 189 GLY A CA 1
ATOM 1433 C C . GLY A 1 189 ? -4.781 0.545 -3.736 1 96.56 189 GLY A C 1
ATOM 1434 O O . GLY A 1 189 ? -5.23 1.027 -2.695 1 96.56 189 GLY A O 1
ATOM 1435 N N . ARG A 1 190 ? -5.281 -0.479 -4.293 1 97.31 190 ARG A N 1
ATOM 1436 C CA . ARG A 1 190 ? -6.312 -1.278 -3.645 1 97.31 190 ARG A CA 1
ATOM 1437 C C . ARG A 1 190 ? -5.699 -2.396 -2.811 1 97.31 190 ARG A C 1
ATOM 1439 O O . ARG A 1 190 ? -4.488 -2.408 -2.572 1 97.31 190 ARG A O 1
ATOM 1446 N N . SER A 1 191 ? -6.582 -3.24 -2.27 1 97.88 191 SER A N 1
ATOM 1447 C CA . SER A 1 191 ? -6.02 -4.238 -1.367 1 97.88 191 SER A CA 1
ATOM 1448 C C . SER A 1 191 ? -6.387 -5.652 -1.808 1 97.88 191 SER A C 1
ATOM 1450 O O . SER A 1 191 ? -7.438 -5.863 -2.418 1 97.88 191 SER A O 1
ATOM 1452 N N . LEU A 1 192 ? -5.457 -6.547 -1.574 1 98.44 192 LEU A N 1
ATOM 1453 C CA . LEU A 1 192 ? -5.719 -7.98 -1.675 1 98.44 192 LEU A CA 1
ATOM 1454 C C . LEU A 1 192 ? -6.008 -8.578 -0.302 1 98.44 192 LEU A C 1
ATOM 1456 O O . LEU A 1 192 ? -5.293 -8.297 0.664 1 98.44 192 LEU A O 1
ATOM 1460 N N . VAL A 1 193 ? -7.059 -9.406 -0.206 1 98.5 193 VAL A N 1
ATOM 1461 C CA . VAL A 1 193 ? -7.512 -9.945 1.072 1 98.5 193 VAL A CA 1
ATOM 1462 C C . VAL A 1 193 ? -7.609 -11.469 0.99 1 98.5 193 VAL A C 1
ATOM 1464 O O . VAL A 1 193 ? -8.094 -12.008 -0.007 1 98.5 193 VAL A O 1
ATOM 1467 N N . ILE A 1 194 ? -7.129 -12.133 2.031 1 98.5 194 ILE A N 1
ATOM 1468 C CA . ILE A 1 194 ? -7.305 -13.562 2.23 1 98.5 194 ILE A CA 1
ATOM 1469 C C . ILE A 1 194 ? -8.359 -13.812 3.311 1 98.5 194 ILE A C 1
ATOM 1471 O O . ILE A 1 194 ? -8.297 -13.211 4.387 1 98.5 194 ILE A O 1
ATOM 1475 N N . THR A 1 195 ? -9.266 -14.68 2.992 1 98.38 195 THR A N 1
ATOM 1476 C CA . THR A 1 195 ? -10.344 -14.93 3.941 1 98.38 195 THR A CA 1
ATOM 1477 C C . THR A 1 195 ? -10.164 -16.281 4.629 1 98.38 195 THR A C 1
ATOM 1479 O O . THR A 1 195 ? -9.352 -17.094 4.195 1 98.38 195 THR A O 1
ATOM 1482 N N . GLU A 1 196 ? -10.906 -16.422 5.641 1 97 196 GLU A N 1
ATOM 1483 C CA . GLU A 1 196 ? -10.836 -17.578 6.531 1 97 196 GLU A CA 1
ATOM 1484 C C . GLU A 1 196 ? -11.367 -18.844 5.844 1 97 196 GLU A C 1
ATOM 1486 O O . GLU A 1 196 ? -10.781 -19.906 5.973 1 97 196 GLU A O 1
ATOM 1491 N N . LYS A 1 197 ? -12.461 -18.734 5.172 1 97.88 197 LYS A N 1
ATOM 1492 C CA . LYS A 1 197 ? -13.125 -19.859 4.523 1 97.88 197 LYS A CA 1
ATOM 1493 C C . LYS A 1 197 ? -12.984 -19.781 3.006 1 97.88 197 LYS A C 1
ATOM 1495 O O . LYS A 1 197 ? -12.641 -18.734 2.461 1 97.88 197 LYS A O 1
ATOM 1500 N N . PRO A 1 198 ? -13.258 -20.953 2.43 1 98.5 198 PRO A N 1
ATOM 1501 C CA . PRO A 1 198 ? -13.312 -20.922 0.967 1 98.5 198 PRO A CA 1
ATOM 1502 C C . PRO A 1 198 ? -14.445 -20.047 0.44 1 98.5 198 PRO A C 1
ATOM 1504 O O . PRO A 1 198 ? -15.508 -19.969 1.06 1 98.5 198 PRO A O 1
ATOM 1507 N N . ASP A 1 199 ? -14.141 -19.375 -0.651 1 98.62 199 ASP A N 1
ATOM 1508 C CA . ASP A 1 199 ? -15.164 -18.688 -1.44 1 98.62 199 ASP A CA 1
ATOM 1509 C C . ASP A 1 199 ? -16.062 -19.703 -2.152 1 98.62 199 ASP A C 1
ATOM 1511 O O . ASP A 1 199 ? -15.578 -20.594 -2.848 1 98.62 199 ASP A O 1
ATOM 1515 N N . ASP A 1 200 ? -17.359 -19.562 -2.062 1 98.56 200 ASP A N 1
ATOM 1516 C CA . ASP A 1 200 ? -18.266 -20.5 -2.707 1 98.56 200 ASP A CA 1
ATOM 1517 C C . ASP A 1 200 ? -18.625 -20.047 -4.121 1 98.56 200 ASP A C 1
ATOM 1519 O O . ASP A 1 200 ? -19.484 -20.641 -4.77 1 98.56 200 ASP A O 1
ATOM 1523 N N . LEU A 1 201 ? -18.078 -18.969 -4.586 1 98.38 201 LEU A N 1
ATOM 1524 C CA . LEU A 1 201 ? -18.125 -18.469 -5.957 1 98.38 201 LEU A CA 1
ATOM 1525 C C . LEU A 1 201 ? -19.531 -18.016 -6.34 1 98.38 201 LEU A C 1
ATOM 1527 O O . LEU A 1 201 ? -19.906 -18.062 -7.512 1 98.38 201 LEU A O 1
ATOM 1531 N N . GLY A 1 202 ? -20.234 -17.672 -5.336 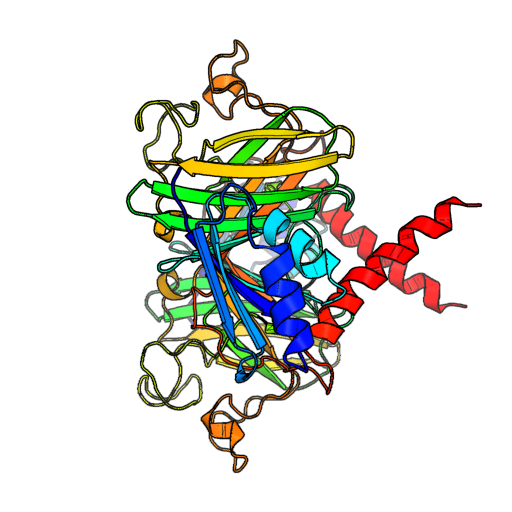1 97.81 202 GLY A N 1
ATOM 1532 C CA . GLY A 1 202 ? -21.578 -17.203 -5.594 1 97.81 202 GLY A CA 1
ATOM 1533 C C . GLY A 1 202 ? -22.562 -18.344 -5.844 1 97.81 202 GLY A C 1
ATOM 1534 O O . GLY A 1 202 ? -23.672 -18.109 -6.344 1 97.81 202 GLY A O 1
ATOM 1535 N N . ARG A 1 203 ? -22.25 -19.484 -5.543 1 97.44 203 ARG A N 1
ATOM 1536 C CA . ARG A 1 203 ? -23.062 -20.656 -5.871 1 97.44 203 ARG A CA 1
ATOM 1537 C C . ARG A 1 203 ? -23.688 -21.25 -4.617 1 97.44 203 ARG A C 1
ATOM 1539 O O . ARG A 1 203 ? -24.406 -22.266 -4.695 1 97.44 203 ARG A O 1
ATOM 1546 N N . GLY A 1 204 ? -23.438 -20.703 -3.523 1 96.44 204 GLY A N 1
ATOM 1547 C CA . GLY A 1 204 ? -23.984 -21.203 -2.275 1 96.44 204 GLY A CA 1
ATOM 1548 C C . GLY A 1 204 ? -25.375 -20.688 -1.984 1 96.44 204 GLY A C 1
ATOM 1549 O O . GLY A 1 204 ? -25.906 -19.875 -2.736 1 96.44 204 GLY A O 1
ATOM 1550 N N . THR A 1 205 ? -26.031 -21.156 -0.865 1 96.19 205 THR A N 1
ATOM 1551 C CA . THR A 1 205 ? -27.406 -20.812 -0.516 1 96.19 205 THR A CA 1
ATOM 1552 C C . THR A 1 205 ? -27.438 -19.688 0.514 1 96.19 205 THR A C 1
ATOM 1554 O O . THR A 1 205 ? -28.469 -19.016 0.685 1 96.19 205 THR A O 1
ATOM 1557 N N . ASN A 1 206 ? -26.359 -19.516 1.114 1 96.38 206 ASN A N 1
ATOM 1558 C CA . ASN A 1 206 ? -26.297 -18.422 2.074 1 96.38 206 ASN A CA 1
ATOM 1559 C C . ASN A 1 206 ? -26.422 -17.062 1.391 1 96.38 206 ASN A C 1
ATOM 1561 O O . ASN A 1 206 ? -25.844 -16.844 0.324 1 96.38 206 ASN A O 1
ATOM 1565 N N . PRO A 1 207 ? -27.125 -16.141 1.965 1 94.94 207 PRO A N 1
ATOM 1566 C CA . PRO A 1 207 ? -27.297 -14.828 1.356 1 94.94 207 PRO A CA 1
ATOM 1567 C C . PRO A 1 207 ? -25.969 -14.125 1.093 1 94.94 207 PRO A C 1
ATOM 1569 O O . PRO A 1 207 ? -25.859 -13.32 0.161 1 94.94 207 PRO A O 1
ATOM 1572 N N . LYS A 1 208 ? -24.969 -14.391 1.828 1 96.06 208 LYS A N 1
ATOM 1573 C CA . LYS A 1 208 ? -23.672 -13.75 1.656 1 96.06 208 LYS A CA 1
ATOM 1574 C C . LYS A 1 208 ? -22.969 -14.273 0.407 1 96.06 208 LYS A C 1
ATOM 1576 O O . LYS A 1 208 ? -22 -13.672 -0.062 1 96.06 208 LYS A O 1
ATOM 1581 N N . SER A 1 209 ? -23.453 -15.391 -0.093 1 97.44 209 SER A N 1
ATOM 1582 C CA . SER A 1 209 ? -22.844 -16.016 -1.272 1 97.44 209 SER A CA 1
ATOM 1583 C C . SER A 1 209 ? -22.812 -15.039 -2.445 1 97.44 209 SER A C 1
ATOM 1585 O O . SER A 1 209 ? -21.781 -14.914 -3.121 1 97.44 209 SER A O 1
ATOM 1587 N N . LYS A 1 210 ? -23.859 -14.227 -2.617 1 96 210 LYS A N 1
ATOM 1588 C CA . LYS A 1 210 ? -23.984 -13.328 -3.766 1 96 210 LYS A CA 1
ATOM 1589 C C . LYS A 1 210 ? -23.312 -11.984 -3.49 1 96 210 LYS A C 1
ATOM 1591 O O . LYS A 1 210 ? -23.234 -11.133 -4.379 1 96 210 LYS A O 1
ATOM 1596 N N . ILE A 1 211 ? -22.828 -11.852 -2.312 1 95.69 211 ILE A N 1
ATOM 1597 C CA . ILE A 1 211 ? -22.234 -10.578 -1.913 1 95.69 211 ILE A CA 1
ATOM 1598 C C . ILE A 1 211 ? -20.719 -10.711 -1.906 1 95.69 211 ILE A C 1
ATOM 1600 O O . ILE A 1 211 ? -20.016 -9.914 -2.545 1 95.69 211 ILE A O 1
ATOM 1604 N N . ASP A 1 212 ? -20.219 -11.812 -1.203 1 96.69 212 ASP A N 1
ATOM 1605 C CA . ASP A 1 212 ? -18.766 -11.922 -1.063 1 96.69 212 ASP A CA 1
ATOM 1606 C C . ASP A 1 212 ? -18.312 -13.375 -1.114 1 96.69 212 ASP A C 1
ATOM 1608 O O . ASP A 1 212 ? -17.203 -13.703 -0.702 1 96.69 212 ASP A O 1
ATOM 1612 N N . GLY A 1 213 ? -19.203 -14.289 -1.537 1 98.06 213 GLY A N 1
ATOM 1613 C CA . GLY A 1 213 ? -18.875 -15.703 -1.666 1 98.06 213 GLY A CA 1
ATOM 1614 C C . GLY A 1 213 ? -18.906 -16.438 -0.342 1 98.06 213 GLY A C 1
ATOM 1615 O O . GLY A 1 213 ? -18.391 -17.562 -0.245 1 98.06 213 GLY A O 1
ATOM 1616 N N . ASN A 1 214 ? -19.469 -15.789 0.663 1 97.88 214 ASN A N 1
ATOM 1617 C CA . ASN A 1 214 ? -19.562 -16.406 1.982 1 97.88 214 ASN A CA 1
ATOM 1618 C C . ASN A 1 214 ? -18.203 -16.938 2.447 1 97.88 214 ASN A C 1
ATOM 1620 O O . ASN A 1 214 ? -18.094 -18.078 2.908 1 97.88 214 ASN A O 1
ATOM 1624 N N . SER A 1 215 ? -17.219 -16.094 2.334 1 96.88 215 SER A N 1
ATOM 1625 C CA . SER A 1 215 ? -15.867 -16.578 2.559 1 96.88 215 SER A CA 1
ATOM 1626 C C . SER A 1 215 ? -15.398 -16.297 3.982 1 96.88 215 SER A C 1
ATOM 1628 O O . SER A 1 215 ? -14.25 -16.562 4.332 1 96.88 215 SER A O 1
ATOM 1630 N N . GLY A 1 216 ? -16.234 -15.711 4.82 1 95.88 216 GLY A N 1
ATOM 1631 C CA . GLY A 1 216 ? -15.93 -15.555 6.238 1 95.88 216 GLY A CA 1
ATOM 1632 C C . GLY A 1 216 ? -15.047 -14.352 6.527 1 95.88 216 GLY A C 1
ATOM 1633 O O . GLY A 1 216 ? -15.055 -13.375 5.777 1 95.88 216 GLY A O 1
ATOM 1634 N N . ASN A 1 217 ? -14.297 -14.414 7.633 1 95.94 217 ASN A N 1
ATOM 1635 C CA . ASN A 1 217 ? -13.508 -13.289 8.117 1 95.94 217 ASN A CA 1
ATOM 1636 C C . ASN A 1 217 ? -12.289 -13.039 7.234 1 95.94 217 ASN A C 1
ATOM 1638 O O . ASN A 1 217 ? -11.742 -13.969 6.641 1 95.94 217 ASN A O 1
ATOM 1642 N N . LYS A 1 218 ? -11.953 -11.766 7.199 1 96.69 218 LYS A N 1
ATOM 1643 C CA . LYS A 1 218 ? -10.703 -11.391 6.539 1 96.69 218 LYS A CA 1
ATOM 1644 C C . LYS A 1 218 ? -9.5 -11.648 7.441 1 96.69 218 LYS A C 1
ATOM 1646 O O . LYS A 1 218 ? -9.398 -11.078 8.531 1 96.69 218 LYS A O 1
ATOM 1651 N N . LEU A 1 219 ? -8.539 -12.469 7 1 96.56 219 LEU A N 1
ATOM 1652 C CA . LEU A 1 219 ? -7.438 -12.906 7.852 1 96.56 219 LEU A CA 1
ATOM 1653 C C . LEU A 1 219 ? -6.211 -12.031 7.641 1 96.56 219 LEU A C 1
ATOM 1655 O O . LEU A 1 219 ? -5.48 -11.734 8.586 1 96.56 219 LEU A O 1
ATOM 1659 N N . ALA A 1 220 ? -5.949 -11.688 6.441 1 96.25 220 ALA A N 1
ATOM 1660 C CA . ALA A 1 220 ? -4.773 -10.906 6.066 1 96.25 220 ALA A CA 1
ATOM 1661 C C . ALA A 1 220 ? -5.059 -10.039 4.844 1 96.25 220 ALA A C 1
ATOM 1663 O O . ALA A 1 220 ? -5.875 -10.406 3.99 1 96.25 220 ALA A O 1
ATOM 1664 N N . CYS A 1 221 ? -4.418 -8.891 4.797 1 96.81 221 CYS A N 1
ATOM 1665 C CA . CYS A 1 221 ? -4.566 -8.031 3.631 1 96.81 221 CYS A CA 1
ATOM 1666 C C . CYS A 1 221 ? -3.316 -7.184 3.418 1 96.81 221 CYS A C 1
ATOM 1668 O O . CYS A 1 221 ? -2.488 -7.051 4.32 1 96.81 221 CYS A O 1
ATOM 1670 N N . GLY A 1 222 ? -3.105 -6.758 2.25 1 96.31 222 GLY A N 1
ATOM 1671 C CA . GLY A 1 222 ? -2.01 -5.887 1.852 1 96.31 222 GLY A CA 1
ATOM 1672 C C . GLY A 1 222 ? -2.365 -4.969 0.699 1 96.31 222 GLY A C 1
ATOM 1673 O O . GLY A 1 222 ? -3.252 -5.281 -0.1 1 96.31 222 GLY A O 1
ATOM 1674 N N . ILE A 1 223 ? -1.649 -3.879 0.603 1 96.69 223 ILE A N 1
ATOM 1675 C CA . ILE A 1 223 ? -1.878 -2.889 -0.444 1 96.69 223 ILE A CA 1
ATOM 1676 C C . ILE A 1 223 ? -1.159 -3.314 -1.723 1 96.69 223 ILE A C 1
ATOM 1678 O O . ILE A 1 223 ? -0.006 -3.748 -1.679 1 96.69 223 ILE A O 1
ATOM 1682 N N . ILE A 1 224 ? -1.833 -3.229 -2.838 1 97.12 224 ILE A N 1
ATOM 1683 C CA . ILE A 1 224 ? -1.199 -3.502 -4.125 1 97.12 224 ILE A CA 1
ATOM 1684 C C . ILE A 1 224 ? -0.42 -2.273 -4.586 1 97.12 224 ILE A C 1
ATOM 1686 O O . ILE A 1 224 ? -1.009 -1.224 -4.859 1 97.12 224 ILE A O 1
ATOM 1690 N N . ALA A 1 225 ? 0.85 -2.473 -4.66 1 96.06 225 ALA A N 1
ATOM 1691 C CA . ALA A 1 225 ? 1.745 -1.347 -4.922 1 96.06 225 ALA A CA 1
ATOM 1692 C C . ALA A 1 225 ? 2.455 -1.509 -6.262 1 96.06 225 ALA A C 1
ATOM 1694 O O . ALA A 1 225 ? 2.578 -2.623 -6.773 1 96.06 225 ALA A O 1
ATOM 1695 N N . ARG A 1 226 ? 2.887 -0.365 -6.762 1 93.38 226 ARG A N 1
ATOM 1696 C CA . ARG A 1 226 ? 3.725 -0.387 -7.957 1 93.38 226 ARG A CA 1
ATOM 1697 C C . ARG A 1 226 ? 5.074 -1.036 -7.672 1 93.38 226 ARG A C 1
ATOM 1699 O O . ARG A 1 226 ? 5.672 -0.796 -6.621 1 93.38 226 ARG A O 1
ATOM 1706 N N . SER A 1 227 ? 5.465 -1.916 -8.547 1 89.56 227 SER A N 1
ATOM 1707 C CA . SER A 1 227 ? 6.77 -2.551 -8.406 1 89.56 227 SER A CA 1
ATOM 1708 C C . SER A 1 227 ? 7.574 -2.453 -9.703 1 89.56 227 SER A C 1
ATOM 1710 O O . SER A 1 227 ? 7.031 -2.098 -10.75 1 89.56 227 SER A O 1
ATOM 1712 N N . SER A 1 228 ? 8.867 -2.678 -9.531 1 81.19 228 SER A N 1
ATOM 1713 C CA . SER A 1 228 ? 9.766 -2.6 -10.68 1 81.19 228 SER A CA 1
ATOM 1714 C C . SER A 1 228 ? 9.586 -3.801 -11.602 1 81.19 228 SER A C 1
ATOM 1716 O O . SER A 1 228 ? 9.398 -4.926 -11.133 1 81.19 228 SER A O 1
ATOM 1718 N N . SER A 1 229 ? 9.641 -3.451 -12.883 1 80.81 229 SER A N 1
ATOM 1719 C CA . SER A 1 229 ? 9.758 -4.52 -13.875 1 80.81 229 SER A CA 1
ATOM 1720 C C . SER A 1 229 ? 11.219 -4.902 -14.102 1 80.81 229 SER A C 1
ATOM 1722 O O . SER A 1 229 ? 12.109 -4.445 -13.383 1 80.81 229 SER A O 1
ATOM 1724 N N . LEU A 1 230 ? 11.422 -5.777 -15.039 1 78.19 230 LEU A N 1
ATOM 1725 C CA . LEU A 1 230 ? 12.781 -6.223 -15.336 1 78.19 230 LEU A CA 1
ATOM 1726 C C . LEU A 1 230 ? 13.68 -5.035 -15.656 1 78.19 230 LEU A C 1
ATOM 1728 O O . LEU A 1 230 ? 13.266 -4.098 -16.344 1 78.19 230 LEU A O 1
ATOM 1732 N N . PHE A 1 231 ? 14.93 -5.004 -15.172 1 66.25 231 PHE A N 1
ATOM 1733 C CA . PHE A 1 231 ? 16.047 -4.141 -15.516 1 66.25 231 PHE A CA 1
ATOM 1734 C C . PHE A 1 231 ? 15.836 -2.73 -14.984 1 66.25 231 PHE A C 1
ATOM 1736 O O . PHE A 1 231 ? 16.516 -1.793 -15.398 1 66.25 231 PHE A O 1
ATOM 1743 N N . GLN A 1 232 ? 14.781 -2.494 -14.305 1 56.94 232 GLN A N 1
ATOM 1744 C CA . GLN A 1 232 ? 14.531 -1.139 -13.828 1 56.94 232 GLN A CA 1
ATOM 1745 C C . GLN A 1 232 ? 15.258 -0.879 -12.516 1 56.94 232 GLN A C 1
ATOM 1747 O O . GLN A 1 232 ? 15.594 0.264 -12.195 1 56.94 232 GLN A O 1
ATOM 1752 N N . ASN A 1 233 ? 15.375 -1.796 -11.688 1 53.28 233 ASN A N 1
ATOM 1753 C CA . ASN A 1 233 ? 16.047 -1.523 -10.414 1 53.28 233 ASN A CA 1
ATOM 1754 C C . ASN A 1 233 ? 17.531 -1.871 -10.484 1 53.28 233 ASN A C 1
ATOM 1756 O O . ASN A 1 233 ? 17.938 -2.977 -10.109 1 53.28 233 ASN A O 1
ATOM 1760 N N . THR A 1 234 ? 18.266 -1.166 -11.352 1 44.56 234 THR A N 1
ATOM 1761 C CA . THR A 1 234 ? 19.672 -1.512 -11.492 1 44.56 234 THR A CA 1
ATOM 1762 C C . THR A 1 234 ? 20.469 -1.042 -10.273 1 44.56 234 THR A C 1
ATOM 1764 O O . THR A 1 234 ? 21.688 -1.231 -10.211 1 44.56 234 THR A O 1
ATOM 1767 N N . LYS A 1 235 ? 19.766 -0.167 -9.406 1 40.59 235 LYS A N 1
ATOM 1768 C CA . LYS A 1 235 ? 20.703 0.349 -8.398 1 40.59 235 LYS A CA 1
ATOM 1769 C C . LYS A 1 235 ? 21 -0.705 -7.34 1 40.59 235 LYS A C 1
ATOM 1771 O O . LYS A 1 235 ? 20.109 -1.422 -6.895 1 40.59 235 LYS A O 1
ATOM 1776 N N . LYS A 1 236 ? 22.219 -1.071 -7.375 1 36.38 236 LYS A N 1
ATOM 1777 C CA . LYS A 1 236 ? 22.75 -1.771 -6.207 1 36.38 236 LYS A CA 1
ATOM 1778 C C . LYS A 1 236 ? 22.25 -1.143 -4.91 1 36.38 236 LYS A C 1
ATOM 1780 O O . LYS A 1 236 ? 22.562 0.013 -4.613 1 36.38 236 LYS A O 1
ATOM 1785 N N . ILE A 1 237 ? 20.984 -1.181 -4.602 1 34.06 237 ILE A N 1
ATOM 1786 C CA . ILE A 1 237 ? 20.156 -0.456 -3.646 1 34.06 237 ILE A CA 1
ATOM 1787 C C . ILE A 1 237 ? 20.828 -0.477 -2.27 1 34.06 237 ILE A C 1
ATOM 1789 O O . ILE A 1 237 ? 20.172 -0.182 -1.26 1 34.06 237 ILE A O 1
ATOM 1793 N N . CYS A 1 238 ? 22.031 -0.747 -2.029 1 34.19 238 CYS A N 1
ATOM 1794 C CA . CYS A 1 238 ? 22.25 -0.932 -0.6 1 34.19 238 CYS A CA 1
ATOM 1795 C C . CYS A 1 238 ? 22.141 0.395 0.143 1 34.19 238 CYS A C 1
ATOM 1797 O O . CYS A 1 238 ? 23.031 1.247 0.025 1 34.19 238 CYS A O 1
ATOM 1799 N N . ALA A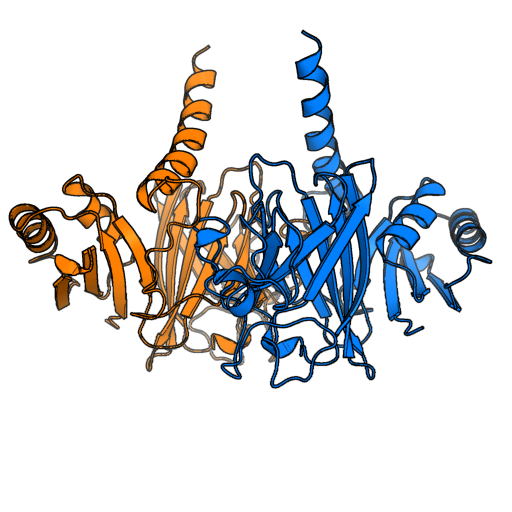 1 239 ? 21.156 1.082 -0.029 1 30.67 239 ALA A N 1
ATOM 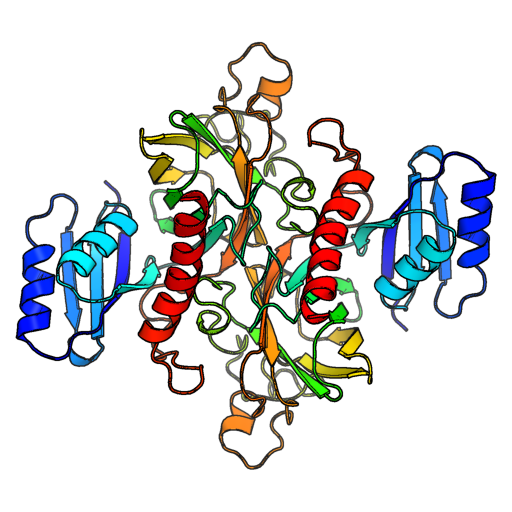1800 C CA . ALA A 1 239 ? 21.234 2.363 0.666 1 30.67 239 ALA A CA 1
ATOM 1801 C C . ALA A 1 239 ? 21.781 2.186 2.08 1 30.67 239 ALA A C 1
ATOM 1803 O O . ALA A 1 239 ? 21.938 3.162 2.816 1 30.67 239 ALA A O 1
ATOM 1804 N N . CYS A 1 240 ? 21.219 1.177 2.863 1 31.34 240 CYS A N 1
ATOM 1805 C CA . CYS A 1 240 ? 21.531 1.375 4.273 1 31.34 240 CYS A CA 1
ATOM 1806 C C . CYS A 1 240 ? 23.031 1.548 4.484 1 31.34 240 CYS A C 1
ATOM 1808 O O . CYS A 1 240 ? 23.812 1.237 3.596 1 31.34 240 CYS A O 1
ATOM 1810 N N . ASP A 1 241 ? 23.312 1.889 5.629 1 27.41 241 ASP A N 1
ATOM 1811 C CA . ASP A 1 241 ? 24.578 1.806 6.348 1 27.41 241 ASP A CA 1
ATOM 1812 C C . ASP A 1 241 ? 25.297 0.495 6.039 1 27.41 241 ASP A C 1
ATOM 1814 O O . ASP A 1 241 ? 24.875 -0.572 6.492 1 27.41 241 ASP A O 1
ATOM 1818 N N . GLY A 1 242 ? 26.25 0.389 5.184 1 30.42 242 GLY A N 1
ATOM 1819 C CA . GLY A 1 242 ? 27.219 -0.653 4.883 1 30.42 242 GLY A CA 1
ATOM 1820 C C . GLY A 1 242 ? 26.578 -2.016 4.676 1 30.42 242 GLY A C 1
ATOM 1821 O O . GLY A 1 242 ? 27.281 -3.012 4.496 1 30.42 242 GLY A O 1
ATOM 1822 N N . LEU A 1 243 ? 25.344 -2.164 5 1 33.03 243 LEU A N 1
ATOM 1823 C CA . LEU A 1 243 ? 24.828 -3.52 4.836 1 33.03 243 LEU A CA 1
ATOM 1824 C C . LEU A 1 243 ? 24.312 -3.738 3.414 1 33.03 243 LEU A C 1
ATOM 1826 O O . LEU A 1 243 ? 23.719 -2.836 2.814 1 33.03 243 LEU A O 1
ATOM 1830 N N . THR A 1 244 ? 24.891 -4.656 2.648 1 38.75 244 THR A N 1
ATOM 1831 C CA . THR A 1 244 ? 24.516 -5.141 1.324 1 38.75 244 THR A CA 1
ATOM 1832 C C . THR A 1 244 ? 23.078 -5.648 1.318 1 38.75 244 THR A C 1
ATOM 1834 O O . THR A 1 244 ? 22.484 -5.855 2.377 1 38.75 244 THR A O 1
ATOM 1837 N N . LEU A 1 245 ? 22.375 -5.652 0.179 1 45.12 245 LEU A N 1
ATOM 1838 C CA . LEU A 1 245 ? 21.078 -6.258 -0.05 1 45.12 245 LEU A CA 1
ATOM 1839 C C . LEU A 1 245 ? 20.938 -7.562 0.729 1 45.12 245 LEU A C 1
ATOM 1841 O O . LEU A 1 245 ? 19.844 -7.906 1.187 1 45.12 245 LEU A O 1
ATOM 1845 N N . TRP A 1 246 ? 22 -8.203 0.987 1 43.28 246 TRP A N 1
ATOM 1846 C CA . TRP A 1 246 ? 22.047 -9.516 1.628 1 43.28 246 TRP A CA 1
ATOM 1847 C C . TRP A 1 246 ? 21.859 -9.391 3.137 1 43.28 246 TRP A C 1
ATOM 1849 O O . TRP A 1 246 ? 21.219 -10.234 3.766 1 43.28 246 TRP A O 1
ATOM 1859 N N . ASP A 1 247 ? 22.359 -8.359 3.609 1 43.81 247 ASP A N 1
ATOM 1860 C CA . ASP A 1 247 ? 22.297 -8.156 5.055 1 43.81 247 ASP A CA 1
ATOM 1861 C C . ASP A 1 247 ? 20.875 -7.84 5.508 1 43.81 247 ASP A C 1
ATOM 1863 O O . ASP A 1 247 ? 20.469 -8.25 6.594 1 43.81 247 ASP A O 1
ATOM 1867 N N . GLU A 1 248 ? 20.25 -7.254 4.703 1 42.97 248 GLU A N 1
ATOM 1868 C CA . GLU A 1 248 ? 18.891 -6.832 5.047 1 42.97 248 GLU A CA 1
ATOM 1869 C C . GLU A 1 248 ? 17.938 -8.023 5.098 1 42.97 248 GLU A C 1
ATOM 1871 O O . GLU A 1 248 ? 17.062 -8.086 5.957 1 42.97 248 GLU A O 1
ATOM 1876 N N . ARG A 1 249 ? 18.125 -8.977 4.242 1 44.59 249 ARG A N 1
ATOM 1877 C CA . ARG A 1 249 ? 17.281 -10.172 4.238 1 44.59 249 ARG A CA 1
ATOM 1878 C C . ARG A 1 249 ? 17.5 -10.992 5.508 1 44.59 249 ARG A C 1
ATOM 1880 O O . ARG A 1 249 ? 16.547 -11.578 6.035 1 44.59 249 ARG A O 1
ATOM 1887 N N . ASP A 1 250 ? 18.625 -11 5.957 1 44.62 250 ASP A N 1
ATOM 1888 C CA . ASP A 1 250 ? 18.922 -11.773 7.16 1 44.62 250 ASP A CA 1
ATOM 1889 C C . ASP A 1 250 ? 18.266 -11.156 8.383 1 44.62 250 ASP A C 1
ATOM 1891 O O . ASP A 1 250 ? 17.812 -11.875 9.289 1 44.62 250 ASP A O 1
ATOM 1895 N N . LYS A 1 251 ? 18.234 -9.883 8.32 1 45.5 251 LYS A N 1
ATOM 1896 C CA . LYS A 1 251 ? 17.594 -9.25 9.477 1 45.5 251 LYS A CA 1
ATOM 1897 C C . LYS A 1 251 ? 16.109 -9.531 9.508 1 45.5 251 LYS A C 1
ATOM 1899 O O . LYS A 1 251 ? 15.523 -9.727 10.578 1 45.5 251 LYS A O 1
ATOM 1904 N N . THR A 1 252 ? 15.555 -9.586 8.453 1 41.97 252 THR A N 1
ATOM 1905 C CA . THR A 1 252 ? 14.125 -9.883 8.391 1 41.97 252 THR A CA 1
ATOM 1906 C C . THR A 1 252 ? 13.859 -11.336 8.781 1 41.97 252 THR A C 1
ATOM 1908 O O . THR A 1 252 ? 12.836 -11.641 9.391 1 41.97 252 THR A O 1
ATOM 1911 N N . PHE A 1 253 ? 14.844 -12.273 8.5 1 41.06 253 PHE A N 1
ATOM 1912 C CA . PHE A 1 253 ? 14.711 -13.68 8.867 1 41.06 253 PHE A CA 1
ATOM 1913 C C . PHE A 1 253 ? 15.078 -13.891 10.328 1 41.06 253 PHE A C 1
ATOM 1915 O O . PHE A 1 253 ? 14.539 -14.781 10.984 1 41.06 253 PHE A O 1
ATOM 1922 N N . THR A 1 254 ? 16.016 -13.242 10.828 1 40.62 254 THR A N 1
ATOM 1923 C CA . THR A 1 254 ? 16.391 -13.461 12.219 1 40.62 254 THR A CA 1
ATOM 1924 C C . THR A 1 254 ? 15.289 -13 13.164 1 40.62 254 THR A C 1
ATOM 1926 O O . THR A 1 254 ? 15.109 -13.57 14.242 1 40.62 254 THR A O 1
ATOM 1929 N N . ASN A 1 255 ? 14.594 -12.07 12.859 1 37.59 255 ASN A N 1
ATOM 1930 C CA . ASN A 1 255 ? 13.516 -11.719 13.773 1 37.59 255 ASN A CA 1
ATOM 1931 C C . ASN A 1 255 ? 12.438 -12.797 13.805 1 37.59 255 ASN A C 1
ATOM 1933 O O . ASN A 1 255 ? 11.562 -12.781 14.672 1 37.59 255 ASN A O 1
ATOM 1937 N N . LYS A 1 256 ? 12.516 -13.68 12.875 1 34.91 256 LYS A N 1
ATOM 1938 C CA . LYS A 1 256 ? 11.602 -14.82 12.82 1 34.91 256 LYS A CA 1
ATOM 1939 C C . LYS A 1 256 ? 12.008 -15.898 13.82 1 34.91 256 LYS A C 1
ATOM 1941 O O . LYS A 1 256 ? 11.164 -16.672 14.273 1 34.91 256 LYS A O 1
ATOM 1946 N N . HIS A 1 257 ? 13.312 -16.219 14.016 1 35.25 257 HIS A N 1
ATOM 1947 C CA . HIS A 1 257 ? 13.68 -17.375 14.828 1 35.25 257 HIS A CA 1
ATOM 1948 C C . HIS A 1 257 ? 13.438 -17.109 16.312 1 35.25 257 HIS A C 1
ATOM 1950 O O . HIS A 1 257 ? 13.547 -18.016 17.125 1 35.25 257 HIS A O 1
ATOM 1956 N N . ASP A 1 258 ? 13.328 -15.969 16.719 1 33.91 258 ASP A N 1
ATOM 1957 C CA . ASP A 1 258 ? 13.203 -15.898 18.172 1 33.91 258 ASP A CA 1
ATOM 1958 C C . ASP A 1 258 ? 11.789 -16.234 18.625 1 33.91 258 ASP A C 1
ATOM 1960 O O . ASP A 1 258 ? 11.508 -16.281 19.828 1 33.91 258 ASP A O 1
ATOM 1964 N N . TYR A 1 259 ? 10.805 -16.422 17.766 1 32.09 259 TYR A N 1
ATOM 1965 C CA . TYR A 1 259 ? 9.523 -16.844 18.312 1 32.09 259 TYR A CA 1
ATOM 1966 C C . TYR A 1 259 ? 9.539 -18.328 18.641 1 32.09 259 TYR A C 1
ATOM 1968 O O . TYR A 1 259 ? 8.641 -18.844 19.312 1 32.09 259 TYR A O 1
ATOM 1976 N N . SER A 1 260 ? 10.336 -19.109 18 1 30.89 260 SER A N 1
ATOM 1977 C CA . SER A 1 260 ? 10.195 -20.516 18.328 1 30.89 260 SER A CA 1
ATOM 1978 C C . SER A 1 260 ? 10.766 -20.828 19.703 1 30.89 260 SER A C 1
ATOM 1980 O O . SER A 1 260 ? 10.562 -21.906 20.25 1 30.89 260 SER A O 1
ATOM 1982 N N . LYS A 1 261 ? 11.711 -20.125 20.312 1 33.25 261 LYS A N 1
ATOM 1983 C CA . LYS A 1 261 ? 12.266 -20.688 21.547 1 33.25 261 LYS A CA 1
ATOM 1984 C C . LYS A 1 261 ? 11.328 -20.469 22.719 1 33.25 261 LYS A C 1
ATOM 1986 O O . LYS A 1 261 ? 11.562 -20.984 23.812 1 33.25 261 LYS A O 1
ATOM 1991 N N . SER A 1 262 ? 10.398 -19.469 22.625 1 29.77 262 SER A N 1
ATOM 1992 C CA . SER A 1 262 ? 9.789 -19.281 23.938 1 29.77 262 SER A CA 1
ATOM 1993 C C . SER A 1 262 ? 8.75 -20.359 24.219 1 29.77 262 SER A C 1
ATOM 1995 O O . SER A 1 262 ? 8.102 -20.344 25.266 1 29.77 262 SER A O 1
ATOM 1997 N N . THR A 1 263 ? 8.469 -21.234 23.188 1 26.11 263 THR A N 1
ATOM 1998 C CA . THR A 1 263 ? 7.52 -22.219 23.719 1 26.11 263 THR A CA 1
ATOM 1999 C C . THR A 1 263 ? 8.25 -23.312 24.5 1 26.11 263 THR A C 1
ATOM 2001 O O . THR A 1 263 ? 7.645 -24.312 24.859 1 26.11 263 THR A O 1
ATOM 2004 N N . LYS A 1 264 ? 9.586 -23.328 24.609 1 24.86 264 LYS A N 1
ATOM 2005 C CA . LYS A 1 264 ? 10.016 -24.516 25.359 1 24.86 264 LYS A CA 1
ATOM 2006 C C . LYS A 1 264 ? 9.734 -24.344 26.859 1 24.86 264 LYS A C 1
ATOM 2008 O O . LYS A 1 264 ? 10.07 -25.219 27.656 1 24.86 264 LYS A O 1
ATOM 2013 N N . LEU A 1 265 ? 9.281 -23.188 27.438 1 22.34 265 LEU A N 1
ATOM 2014 C CA . LEU A 1 265 ? 9.055 -23.609 28.812 1 22.34 265 LEU A CA 1
ATOM 2015 C C . LEU A 1 265 ? 7.719 -24.328 28.953 1 22.34 265 LEU A C 1
ATOM 2017 O O . LEU A 1 265 ? 6.727 -23.922 28.344 1 22.34 265 LEU A O 1
ATOM 2021 N N . MET B 1 1 ? -7.207 29.922 3.955 1 76.06 1 MET B N 1
ATOM 2022 C CA . MET B 1 1 ? -6.523 28.625 3.859 1 76.06 1 MET B CA 1
ATOM 2023 C C . MET B 1 1 ? -7.473 27.547 3.361 1 76.06 1 MET B C 1
ATOM 2025 O O . MET B 1 1 ? -8.68 27.609 3.613 1 76.06 1 MET B O 1
ATOM 2029 N N . THR B 1 2 ? -7.031 26.672 2.461 1 87.06 2 THR B N 1
ATOM 2030 C CA . THR B 1 2 ? -7.852 25.656 1.821 1 87.06 2 THR B CA 1
ATOM 2031 C C . THR B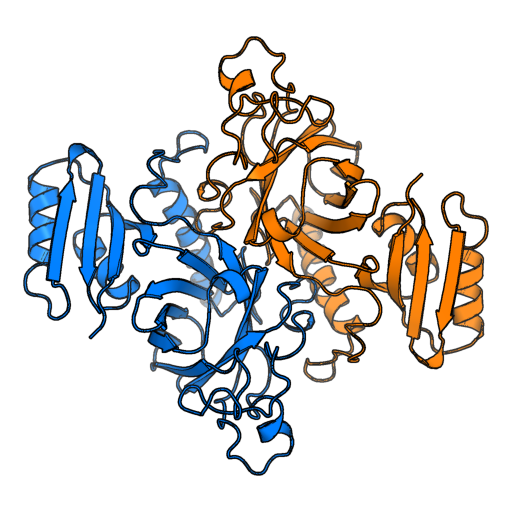 1 2 ? -8.445 24.703 2.859 1 87.06 2 THR B C 1
ATOM 2033 O O . THR B 1 2 ? -7.719 24.172 3.711 1 87.06 2 THR B O 1
ATOM 2036 N N . THR B 1 3 ? -9.75 24.656 2.91 1 91.88 3 THR B N 1
ATOM 2037 C CA . THR B 1 3 ? -10.422 23.766 3.848 1 91.88 3 THR B CA 1
ATOM 2038 C C . THR B 1 3 ? -10.758 22.438 3.182 1 91.88 3 THR B C 1
ATOM 2040 O O . THR B 1 3 ? -10.742 22.328 1.953 1 91.88 3 THR B O 1
ATOM 2043 N N . THR B 1 4 ? -10.891 21.406 3.982 1 92.56 4 THR B N 1
ATOM 2044 C CA . THR B 1 4 ? -11.367 20.109 3.543 1 92.56 4 THR B CA 1
ATOM 2045 C C . THR B 1 4 ? -12.359 19.531 4.547 1 92.56 4 THR B C 1
ATOM 2047 O O . THR B 1 4 ? -12.383 19.938 5.711 1 92.56 4 THR B O 1
ATOM 2050 N N . LYS B 1 5 ? -13.203 18.703 4.039 1 93.5 5 LYS B N 1
ATOM 2051 C CA . LYS B 1 5 ? -14.141 18 4.918 1 93.5 5 LYS B CA 1
ATOM 2052 C C . LYS B 1 5 ? -13.547 16.672 5.406 1 93.5 5 LYS B C 1
ATOM 2054 O O . LYS B 1 5 ? -12.961 15.93 4.625 1 93.5 5 LYS B O 1
ATOM 2059 N N . ILE B 1 6 ? -13.688 16.5 6.684 1 93.69 6 ILE B N 1
ATOM 2060 C CA . ILE B 1 6 ? -13.242 15.258 7.312 1 93.69 6 ILE B CA 1
ATOM 2061 C C . ILE B 1 6 ? -14.422 14.578 8 1 93.69 6 ILE B C 1
ATOM 2063 O O . ILE B 1 6 ? -15.188 15.219 8.719 1 93.69 6 ILE B O 1
ATOM 2067 N N . GLU B 1 7 ? -14.547 13.289 7.785 1 92.88 7 GLU B N 1
ATOM 2068 C CA . GLU B 1 7 ? -15.625 12.508 8.391 1 92.88 7 GLU B CA 1
ATOM 2069 C C . GLU B 1 7 ? -15.086 11.555 9.453 1 92.88 7 GLU B C 1
ATOM 2071 O O . GLU B 1 7 ? -14.18 10.766 9.188 1 92.88 7 GLU B O 1
ATOM 2076 N N . PHE B 1 8 ? -15.711 11.688 10.656 1 92.25 8 PHE B N 1
ATOM 2077 C CA . PHE B 1 8 ? -15.375 10.797 11.758 1 92.25 8 PHE B CA 1
ATOM 2078 C C . PHE B 1 8 ? -16.594 9.977 12.18 1 92.25 8 PHE B C 1
ATOM 2080 O O . PHE B 1 8 ? -17.703 10.492 12.219 1 92.25 8 PHE B O 1
ATOM 2087 N N . ALA B 1 9 ? -16.297 8.656 12.43 1 89.31 9 ALA B N 1
ATOM 2088 C CA . ALA B 1 9 ? -17.234 7.914 13.266 1 89.31 9 ALA B CA 1
ATOM 2089 C C . ALA B 1 9 ? -16.984 8.188 14.75 1 89.31 9 ALA B C 1
ATOM 2091 O O . ALA B 1 9 ? -15.852 8.062 15.227 1 89.31 9 ALA B O 1
ATOM 2092 N N . VAL B 1 10 ? -18.016 8.633 15.391 1 92.06 10 VAL B N 1
ATOM 2093 C CA . VAL B 1 10 ? -17.906 8.938 16.812 1 92.06 10 VAL B CA 1
ATOM 2094 C C . VAL B 1 10 ? -19 8.211 17.578 1 92.06 10 VAL B C 1
ATOM 2096 O O . VAL B 1 10 ? -20.172 8.258 17.203 1 92.06 10 VAL B O 1
ATOM 2099 N N . ASN B 1 11 ? -18.625 7.566 18.609 1 88.06 11 ASN B N 1
ATOM 2100 C CA . ASN B 1 11 ? -19.594 6.805 19.406 1 88.06 11 ASN B CA 1
ATOM 2101 C C . ASN B 1 11 ? -20.453 7.723 20.266 1 88.06 11 ASN B C 1
ATOM 2103 O O . ASN B 1 11 ? -20.156 7.926 21.438 1 88.06 11 ASN B O 1
ATOM 2107 N N . MET B 1 12 ? -21.578 8.188 19.672 1 89.69 12 MET B N 1
ATOM 2108 C CA . MET B 1 12 ? -22.531 9.039 20.391 1 89.69 12 MET B CA 1
ATOM 2109 C C . MET B 1 12 ? -23.828 8.289 20.672 1 89.69 12 MET B C 1
ATOM 2111 O O . MET B 1 12 ? -24.438 7.727 19.766 1 89.69 12 MET B O 1
ATOM 2115 N N . THR B 1 13 ? -24.281 8.266 21.922 1 89 13 THR B N 1
ATOM 2116 C CA . THR B 1 13 ? -25.438 7.477 22.297 1 89 13 THR B CA 1
ATOM 2117 C C . THR B 1 13 ? -26.625 8.375 22.625 1 89 13 THR B C 1
ATOM 2119 O O . THR B 1 13 ? -27.75 7.898 22.797 1 89 13 THR B O 1
ATOM 2122 N N . CYS B 1 14 ? -26.406 9.672 22.781 1 91.81 14 CYS B N 1
ATOM 2123 C CA . CYS B 1 14 ? -27.469 10.586 23.172 1 91.81 14 CYS B CA 1
ATOM 2124 C C . CYS B 1 14 ? -27.219 11.984 22.641 1 91.81 14 CYS B C 1
ATOM 2126 O O . CYS B 1 14 ? -26.125 12.266 22.125 1 91.81 14 CYS B O 1
ATOM 2128 N N . GLN B 1 15 ? -28.219 12.852 22.859 1 93.94 15 GLN B N 1
ATOM 2129 C CA . GLN B 1 15 ? -28.094 14.234 22.406 1 93.94 15 GLN B CA 1
ATOM 2130 C C . GLN B 1 15 ? -27.062 15 23.219 1 93.94 15 GLN B C 1
ATOM 2132 O O . GLN B 1 15 ? -26.391 15.891 22.703 1 93.94 15 GLN B O 1
ATOM 2137 N N . LYS B 1 16 ? -26.938 14.633 24.406 1 94.25 16 LYS B N 1
ATOM 2138 C CA . LYS B 1 16 ? -25.922 15.273 25.234 1 94.25 16 LYS B CA 1
ATOM 2139 C C . LYS B 1 16 ? -24.531 15.055 24.656 1 94.25 16 LYS B C 1
ATOM 2141 O O . LYS B 1 16 ? -23.688 15.945 24.703 1 94.25 16 LYS B O 1
ATOM 2146 N N . CYS B 1 17 ? -24.312 13.859 24.125 1 93.38 17 CYS B N 1
ATOM 2147 C CA . CYS B 1 17 ? -23.047 13.547 23.484 1 93.38 17 CYS B CA 1
ATOM 2148 C C . CYS B 1 17 ? -22.812 14.438 22.281 1 93.38 17 CYS B C 1
ATOM 2150 O O . CYS B 1 17 ? -21.703 14.922 22.062 1 93.38 17 CYS B O 1
ATOM 2152 N N . VAL B 1 18 ? -23.828 14.586 21.531 1 96.06 18 VAL B N 1
ATOM 2153 C CA . VAL B 1 18 ? -23.75 15.43 20.344 1 96.06 18 VAL B CA 1
ATOM 2154 C C . VAL B 1 18 ? -23.359 16.859 20.734 1 96.06 18 VAL B C 1
ATOM 2156 O O . VAL B 1 18 ? -22.484 17.453 20.125 1 96.06 18 VAL B O 1
ATOM 2159 N N . ASP B 1 19 ? -24.031 17.359 21.734 1 96.12 19 ASP B N 1
ATOM 2160 C CA . ASP B 1 19 ? -23.797 18.734 22.203 1 96.12 19 ASP B CA 1
ATOM 2161 C C . ASP B 1 19 ? -22.375 18.891 22.703 1 96.12 19 ASP B C 1
ATOM 2163 O O . ASP B 1 19 ? -21.734 19.922 22.484 1 96.12 19 ASP B O 1
ATOM 2167 N N . LEU B 1 20 ? -21.969 17.891 23.375 1 95.69 20 LEU B N 1
ATOM 2168 C CA . LEU B 1 20 ? -20.609 17.922 23.906 1 95.69 20 LEU B CA 1
ATOM 2169 C C . LEU B 1 20 ? -19.594 18.031 22.766 1 95.69 20 LEU B C 1
ATOM 2171 O O . LEU B 1 20 ? -18.672 18.859 22.828 1 95.69 20 LEU B O 1
ATOM 2175 N N . VAL B 1 21 ? -19.75 17.203 21.75 1 96.88 21 VAL B N 1
ATOM 2176 C CA . VAL B 1 21 ? -18.844 17.203 20.609 1 96.88 21 VAL B CA 1
ATOM 2177 C C . VAL B 1 21 ? -18.938 18.547 19.875 1 96.88 21 VAL B C 1
ATOM 2179 O O . VAL B 1 21 ? -17.906 19.141 19.547 1 96.88 21 VAL B O 1
ATOM 2182 N N . ARG B 1 22 ? -20.109 19.047 19.703 1 96.94 22 ARG B N 1
ATOM 2183 C CA . ARG B 1 22 ? -20.297 20.328 19.031 1 96.94 22 ARG B CA 1
ATOM 2184 C C . ARG B 1 22 ? -19.625 21.453 19.797 1 96.94 22 ARG B C 1
ATOM 2186 O O . ARG B 1 22 ? -18.922 22.281 19.203 1 96.94 22 ARG B O 1
ATOM 2193 N N . ASN B 1 23 ? -19.859 21.469 21.047 1 96.38 23 ASN B N 1
ATOM 2194 C CA . ASN B 1 23 ? -19.312 22.547 21.875 1 96.38 23 ASN B CA 1
ATOM 2195 C C . ASN B 1 23 ? -17.797 22.547 21.859 1 96.38 23 ASN B C 1
ATOM 2197 O O . ASN B 1 23 ? -17.172 23.609 21.906 1 96.38 23 ASN B O 1
ATOM 2201 N N . THR B 1 24 ? -17.266 21.359 21.812 1 96.31 24 THR B N 1
ATOM 2202 C CA . THR B 1 24 ? -15.812 21.25 21.844 1 96.31 24 THR B CA 1
ATOM 2203 C C . THR B 1 24 ? -15.203 21.766 20.547 1 96.31 24 THR B C 1
ATOM 2205 O O . THR B 1 24 ? -14.086 22.281 20.531 1 96.31 24 THR B O 1
ATOM 2208 N N . LEU B 1 25 ? -15.914 21.641 19.469 1 96.88 25 LEU B N 1
ATOM 2209 C CA . LEU B 1 25 ? -15.391 22 18.156 1 96.88 25 LEU B CA 1
ATOM 2210 C C . LEU B 1 25 ? -15.742 23.438 17.797 1 96.88 25 LEU B C 1
ATOM 2212 O O . LEU B 1 25 ? -15.078 24.062 16.969 1 96.88 25 LEU B O 1
ATOM 2216 N N . THR B 1 26 ? -16.797 23.922 18.438 1 95.06 26 THR B N 1
ATOM 2217 C CA . THR B 1 26 ? -17.25 25.266 18.125 1 95.06 26 THR B CA 1
ATOM 2218 C C . THR B 1 26 ? -16.281 26.312 18.656 1 95.06 26 THR B C 1
ATOM 2220 O O . THR B 1 26 ? -15.82 26.219 19.797 1 95.06 26 THR B O 1
ATOM 2223 N N . GLY B 1 27 ? -16 27.312 17.797 1 91.88 27 GLY B N 1
ATOM 2224 C CA . GLY B 1 27 ? -15.164 28.422 18.219 1 91.88 27 GLY B CA 1
ATOM 2225 C C . GLY B 1 27 ? -13.688 28.188 17.938 1 91.88 27 GLY B C 1
ATOM 2226 O O . GLY B 1 27 ? -12.859 29.078 18.172 1 91.88 27 GLY B O 1
ATOM 2227 N N . ILE B 1 28 ? -13.367 27.047 17.547 1 93.5 28 ILE B N 1
ATOM 2228 C CA . ILE B 1 28 ? -11.977 26.766 17.203 1 93.5 28 ILE B CA 1
ATOM 2229 C C . ILE B 1 28 ? -11.641 27.406 15.859 1 93.5 28 ILE B C 1
ATOM 2231 O O . ILE B 1 28 ? -12.32 27.172 14.859 1 93.5 28 ILE B O 1
ATOM 2235 N N . ASP B 1 29 ? -10.609 28.219 15.914 1 94.75 29 ASP B N 1
ATOM 2236 C CA . ASP B 1 29 ? -10.141 28.828 14.68 1 94.75 29 ASP B CA 1
ATOM 2237 C C . ASP B 1 29 ? -9.719 27.766 13.664 1 94.75 29 ASP B C 1
ATOM 2239 O O . ASP B 1 29 ? -8.961 26.859 13.984 1 94.75 29 ASP B O 1
ATOM 2243 N N . GLY B 1 30 ? -10.227 27.875 12.438 1 94.75 30 GLY B N 1
ATOM 2244 C CA . GLY B 1 30 ? -9.906 26.938 11.375 1 94.75 30 GLY B CA 1
ATOM 2245 C C . GLY B 1 30 ? -11.031 25.984 11.07 1 94.75 30 GLY B C 1
ATOM 2246 O O . GLY B 1 30 ? -10.984 25.25 10.078 1 94.75 30 GLY B O 1
ATOM 2247 N N . ILE B 1 31 ? -11.969 25.922 11.938 1 95.69 31 ILE B N 1
ATOM 2248 C CA . ILE B 1 31 ? -13.148 25.109 11.688 1 95.69 31 ILE B CA 1
ATOM 2249 C C . ILE B 1 31 ? -14.266 25.969 11.102 1 95.69 31 ILE B C 1
ATOM 2251 O O . ILE B 1 31 ? -14.664 26.969 11.711 1 95.69 31 ILE B O 1
ATOM 2255 N N . GLU B 1 32 ? -14.781 25.594 10.016 1 94.94 32 GLU B N 1
ATOM 2256 C CA . GLU B 1 32 ? -15.766 26.422 9.32 1 94.94 32 GLU B CA 1
ATOM 2257 C C . GLU B 1 32 ? -17.172 25.859 9.5 1 94.94 32 GLU B C 1
ATOM 2259 O O . GLU B 1 32 ? -18.141 26.625 9.523 1 94.94 32 GLU B O 1
ATOM 2264 N N . ASN B 1 33 ? -17.281 24.594 9.445 1 95.56 33 ASN B N 1
ATOM 2265 C CA . ASN B 1 33 ? -18.594 23.953 9.531 1 95.56 33 ASN B CA 1
ATOM 2266 C C . ASN B 1 33 ? -18.516 22.625 10.281 1 95.56 33 ASN B C 1
ATOM 2268 O O . ASN B 1 33 ? -17.5 21.922 10.219 1 95.56 33 ASN B O 1
ATOM 2272 N N . ILE B 1 34 ? -19.578 22.391 11.016 1 97.31 34 ILE B N 1
ATOM 2273 C CA . ILE B 1 34 ? -19.703 21.156 11.766 1 97.31 34 ILE B CA 1
ATOM 2274 C C . ILE B 1 34 ? -21.078 20.531 11.508 1 97.31 34 ILE B C 1
ATOM 2276 O O . ILE B 1 34 ? -22.109 21.188 11.703 1 97.31 34 ILE B O 1
ATOM 2280 N N . ASP B 1 35 ? -21.062 19.312 11.031 1 96 35 ASP B N 1
ATOM 2281 C CA . ASP B 1 35 ? -22.297 18.531 10.836 1 96 35 ASP B CA 1
ATOM 2282 C C . ASP B 1 35 ? -22.25 17.234 11.641 1 96 35 ASP B C 1
ATOM 2284 O O . ASP B 1 35 ? -21.406 16.375 11.375 1 96 35 ASP B O 1
ATOM 2288 N N . ILE B 1 36 ? -23.203 17.109 12.57 1 96.44 36 ILE B N 1
ATOM 2289 C CA . ILE B 1 36 ? -23.203 15.945 13.445 1 96.44 36 ILE B CA 1
ATOM 2290 C C . ILE B 1 36 ? -24.516 15.188 13.281 1 96.44 36 ILE B C 1
ATOM 2292 O O . ILE B 1 36 ? -25.594 15.789 13.281 1 96.44 36 ILE B O 1
ATOM 2296 N N . SER B 1 37 ? -24.359 13.891 13.094 1 93.31 37 SER B N 1
ATOM 2297 C CA . SER B 1 37 ? -25.531 13.023 13.016 1 93.31 37 SER B CA 1
ATOM 2298 C C . SER B 1 37 ? -25.5 11.961 14.102 1 93.31 37 SER B C 1
ATOM 2300 O O . SER B 1 37 ? -24.672 11.047 14.07 1 93.31 37 SER B O 1
ATOM 2302 N N . LEU B 1 38 ? -26.438 12.109 15.023 1 93.06 38 LEU B N 1
ATOM 2303 C CA . LEU B 1 38 ? -26.562 11.094 16.062 1 93.06 38 LEU B CA 1
ATOM 2304 C C . LEU B 1 38 ? -26.984 9.758 15.477 1 93.06 38 LEU B C 1
ATOM 2306 O O . LEU B 1 38 ? -26.453 8.711 15.859 1 93.06 38 LEU B O 1
ATOM 2310 N N . GLU B 1 39 ? -27.875 9.773 14.539 1 89.81 39 GLU B N 1
ATOM 2311 C CA . GLU B 1 39 ? -28.406 8.57 13.922 1 89.81 39 GLU B CA 1
ATOM 2312 C C . GLU B 1 39 ? -27.312 7.754 13.25 1 89.81 39 GLU B C 1
ATOM 2314 O O . GLU B 1 39 ? -27.281 6.527 13.359 1 89.81 39 GLU B O 1
ATOM 2319 N N . ASN B 1 40 ? -26.406 8.484 12.656 1 87.62 40 ASN B N 1
ATOM 2320 C CA . ASN B 1 40 ? -25.375 7.793 11.891 1 87.62 40 ASN B CA 1
ATOM 2321 C C . ASN B 1 40 ? -24.062 7.727 12.664 1 87.62 40 ASN B C 1
ATOM 2323 O O . ASN B 1 40 ? -23.062 7.195 12.164 1 87.62 40 ASN B O 1
ATOM 2327 N N . ASN B 1 41 ? -24.016 8.297 13.828 1 90.44 41 ASN B N 1
ATOM 2328 C CA . ASN B 1 41 ? -22.812 8.328 14.656 1 90.44 41 ASN B CA 1
ATOM 2329 C C . ASN B 1 41 ? -21.625 8.922 13.906 1 90.44 41 ASN B C 1
ATOM 2331 O O . ASN B 1 41 ? -20.531 8.344 13.906 1 90.44 41 ASN B O 1
ATOM 2335 N N . ASN B 1 42 ? -21.922 10.031 13.234 1 93.12 42 ASN B N 1
ATOM 2336 C CA . ASN B 1 42 ? -20.828 10.617 12.453 1 93.12 42 ASN B CA 1
ATOM 2337 C C . ASN B 1 42 ? -20.734 12.125 12.664 1 93.12 42 ASN B C 1
ATOM 2339 O O . ASN B 1 42 ? -21.734 12.773 13 1 93.12 42 ASN B O 1
ATOM 2343 N N . VAL B 1 43 ? -19.547 12.586 12.594 1 95.19 43 VAL B N 1
ATOM 2344 C CA . VAL B 1 43 ? -19.203 14 12.688 1 95.19 43 VAL B CA 1
ATOM 2345 C C . VAL B 1 43 ? -18.406 14.422 11.453 1 95.19 43 VAL B C 1
ATOM 2347 O O . VAL B 1 43 ? -17.375 13.836 11.141 1 95.19 43 VAL B O 1
ATOM 2350 N N . ILE B 1 44 ? -18.922 15.367 10.719 1 95.31 44 ILE B N 1
ATOM 2351 C CA . ILE B 1 44 ? -18.219 15.93 9.57 1 95.31 44 ILE B CA 1
ATOM 2352 C C . ILE B 1 44 ? -17.75 17.344 9.891 1 95.31 44 ILE B C 1
ATOM 2354 O O . ILE B 1 44 ? -18.562 18.188 10.305 1 95.31 44 ILE B O 1
ATOM 2358 N N . VAL B 1 45 ? -16.484 17.594 9.695 1 96.44 45 VAL B N 1
ATOM 2359 C CA . VAL B 1 45 ? -15.906 18.891 10.016 1 96.44 45 VAL B CA 1
ATOM 2360 C C . VAL B 1 45 ? -15.227 19.469 8.773 1 96.44 45 VAL B C 1
ATOM 2362 O O . VAL B 1 45 ? -14.414 18.797 8.141 1 96.44 45 VAL B O 1
ATOM 2365 N N . GLU B 1 46 ? -15.625 20.609 8.359 1 95.62 46 GLU B N 1
ATOM 2366 C CA . GLU B 1 46 ? -14.883 21.375 7.359 1 95.62 46 GLU B CA 1
ATOM 2367 C C . GLU B 1 46 ? -13.82 22.266 8.008 1 95.62 46 GLU B C 1
ATOM 2369 O O . GLU B 1 46 ? -14.148 23.156 8.797 1 95.62 46 GLU B O 1
ATOM 2374 N N . THR B 1 47 ? -12.57 22.078 7.664 1 95.69 47 THR B N 1
ATOM 2375 C CA . THR B 1 47 ? -11.508 22.703 8.453 1 95.69 47 THR B CA 1
ATOM 2376 C C . THR B 1 47 ? -10.242 22.859 7.617 1 95.69 47 THR B C 1
ATOM 2378 O O . THR B 1 47 ? -10.07 22.203 6.594 1 95.69 47 THR B O 1
ATOM 2381 N N . ASN B 1 48 ? -9.461 23.797 8.023 1 94.75 48 ASN B N 1
ATOM 2382 C CA . ASN B 1 48 ? -8.117 23.922 7.461 1 94.75 48 ASN B CA 1
ATOM 2383 C C . ASN B 1 48 ? -7.055 23.438 8.438 1 94.75 48 ASN B C 1
ATOM 2385 O O . ASN B 1 48 ? -5.859 23.609 8.211 1 94.75 48 ASN B O 1
ATOM 2389 N N . LEU B 1 49 ? -7.465 22.766 9.5 1 94.12 49 LEU B N 1
ATOM 2390 C CA . LEU B 1 49 ? -6.562 22.156 10.477 1 94.12 49 LEU B CA 1
ATOM 2391 C C . LEU B 1 49 ? -6.254 20.719 10.109 1 94.12 49 LEU B C 1
ATOM 2393 O O . LEU B 1 49 ? -7.051 20.062 9.438 1 94.12 49 LEU B O 1
ATOM 2397 N N . PRO B 1 50 ? -5.059 20.188 10.57 1 93.88 50 PRO B N 1
ATOM 2398 C CA . PRO B 1 50 ? -4.773 18.766 10.383 1 93.88 50 PRO B CA 1
ATOM 2399 C C . PRO B 1 50 ? -5.828 17.859 11.023 1 93.88 50 PRO B C 1
ATOM 2401 O O . PRO B 1 50 ? -6.383 18.203 12.078 1 93.88 50 PRO B O 1
ATOM 2404 N N . TYR B 1 51 ? -5.984 16.703 10.445 1 92 51 TYR B N 1
ATOM 2405 C CA . TYR B 1 51 ? -7.059 15.82 10.891 1 92 51 TYR B CA 1
ATOM 2406 C C . TYR B 1 51 ? -6.84 15.383 12.336 1 92 51 TYR B C 1
ATOM 2408 O O . TYR B 1 51 ? -7.801 15.172 13.078 1 92 51 TYR B O 1
ATOM 2416 N N . SER B 1 52 ? -5.621 15.227 12.703 1 92 52 SER B N 1
ATOM 2417 C CA . SER B 1 52 ? -5.32 14.695 14.031 1 92 52 SER B CA 1
ATOM 2418 C C . SER B 1 52 ? -5.727 15.68 15.117 1 92 52 SER B C 1
ATOM 2420 O O . SER B 1 52 ? -6.105 15.273 16.219 1 92 52 SER B O 1
ATOM 2422 N N . ILE B 1 53 ? -5.648 16.938 14.797 1 93.06 53 ILE B N 1
ATOM 2423 C CA . ILE B 1 53 ? -6.074 17.953 15.758 1 93.06 53 ILE B CA 1
ATOM 2424 C C . ILE B 1 53 ? -7.578 17.844 16 1 93.06 53 ILE B C 1
ATOM 2426 O O . ILE B 1 53 ? -8.031 17.875 17.141 1 93.06 53 ILE B O 1
ATOM 2430 N N . ILE B 1 54 ? -8.328 17.672 14.969 1 95.06 54 ILE B N 1
ATOM 2431 C CA . ILE B 1 54 ? -9.773 17.531 15.07 1 95.06 54 ILE B CA 1
ATOM 2432 C C . ILE B 1 54 ? -10.117 16.266 15.844 1 95.06 54 ILE B C 1
ATOM 2434 O O . ILE B 1 54 ? -10.969 16.281 16.734 1 95.06 54 ILE B O 1
ATOM 2438 N N . GLN B 1 55 ? -9.422 15.211 15.445 1 93.62 55 GLN B N 1
ATOM 2439 C CA . GLN B 1 55 ? -9.664 13.938 16.125 1 93.62 55 GLN B CA 1
ATOM 2440 C C . GLN B 1 55 ? -9.391 14.047 17.625 1 93.62 55 GLN B C 1
ATOM 2442 O O . GLN B 1 55 ? -10.18 13.57 18.438 1 93.62 55 GLN B O 1
ATOM 2447 N N . GLU B 1 56 ? -8.297 14.664 17.938 1 92 56 GLU B N 1
ATOM 2448 C CA . GLU B 1 56 ? -7.922 14.828 19.344 1 92 56 GLU B CA 1
ATOM 2449 C C . GLU B 1 56 ? -8.953 15.664 20.094 1 92 56 GLU B C 1
ATOM 2451 O O . GLU B 1 56 ? -9.289 15.359 21.234 1 92 56 GLU B O 1
ATOM 2456 N N . LYS B 1 57 ? -9.438 16.688 19.5 1 94.94 57 LYS B N 1
ATOM 2457 C CA . LYS B 1 57 ? -10.445 17.531 20.125 1 94.94 57 LYS B CA 1
ATOM 2458 C C . LYS B 1 57 ? -11.727 16.734 20.391 1 94.94 57 LYS B C 1
ATOM 2460 O O . LYS B 1 57 ? -12.312 16.859 21.469 1 94.94 57 LYS B O 1
ATOM 2465 N N . ILE B 1 58 ? -12.133 15.953 19.453 1 95.25 58 ILE B N 1
ATOM 2466 C CA . ILE B 1 58 ? -13.312 15.125 19.656 1 95.25 58 ILE B CA 1
ATOM 2467 C C . ILE B 1 58 ? -13.078 14.148 20.797 1 95.25 58 ILE B C 1
ATOM 2469 O O . ILE B 1 58 ? -13.922 14.008 21.688 1 95.25 58 ILE B O 1
ATOM 2473 N N . GLU B 1 59 ? -11.906 13.602 20.781 1 92.38 59 GLU B N 1
ATOM 2474 C CA . GLU B 1 59 ? -11.625 12.555 21.75 1 92.38 59 GLU B CA 1
ATOM 2475 C C . GLU B 1 59 ? -11.438 13.141 23.156 1 92.38 59 GLU B C 1
ATOM 2477 O O . GLU B 1 59 ? -11.516 12.422 24.156 1 92.38 59 GLU B O 1
ATOM 2482 N N . GLN B 1 60 ? -11.242 14.398 23.266 1 92.06 60 GLN B N 1
ATOM 2483 C CA . GLN B 1 60 ? -11.188 15.078 24.562 1 92.06 60 GLN B CA 1
ATOM 2484 C C . GLN B 1 60 ? -12.539 15.016 25.266 1 92.06 60 GLN B C 1
ATOM 2486 O O . GLN B 1 60 ? -12.617 15.188 26.484 1 92.06 60 GLN B O 1
ATOM 2491 N N . THR B 1 61 ? -13.57 14.727 24.578 1 92.81 61 THR B N 1
ATOM 2492 C CA . THR B 1 61 ? -14.891 14.617 25.172 1 92.81 61 THR B CA 1
ATOM 2493 C C . THR B 1 61 ? -15.07 13.266 25.859 1 92.81 61 THR B C 1
ATOM 2495 O O . THR B 1 61 ? -16.047 13.047 26.562 1 92.81 61 THR B O 1
ATOM 2498 N N . GLY B 1 62 ? -14.125 12.375 25.609 1 91.12 62 GLY B N 1
ATOM 2499 C CA . GLY B 1 62 ? -14.227 11.023 26.125 1 91.12 62 GLY B CA 1
ATOM 2500 C C . GLY B 1 62 ? -14.773 10.031 25.125 1 91.12 62 GLY B C 1
ATOM 2501 O O . GLY B 1 62 ? -14.812 8.828 25.391 1 91.12 62 GLY B O 1
ATOM 2502 N N . LYS B 1 63 ? -15.148 10.586 24 1 91.19 63 LYS B N 1
ATOM 2503 C CA . LYS B 1 63 ? -15.664 9.703 22.953 1 91.19 63 LYS B CA 1
ATOM 2504 C C . LYS B 1 63 ? -14.555 9.273 22 1 91.19 63 LYS B C 1
ATOM 2506 O O . LYS B 1 63 ? -13.656 10.055 21.672 1 91.19 63 LYS B O 1
ATOM 2511 N N . LYS B 1 64 ? -14.672 8.016 21.516 1 87.25 64 LYS B N 1
ATOM 2512 C CA . LYS B 1 64 ? -13.734 7.527 20.5 1 87.25 64 LYS B CA 1
ATOM 2513 C C . LYS B 1 64 ? -14.102 8.039 19.109 1 87.25 64 LYS B C 1
ATOM 2515 O O . LYS B 1 64 ? -15.281 8.109 18.766 1 87.25 64 LYS B O 1
ATOM 2520 N N . ALA B 1 65 ? -13.062 8.453 18.438 1 89.81 65 ALA B N 1
ATOM 2521 C CA . ALA B 1 65 ? -13.273 8.953 17.078 1 89.81 65 ALA B CA 1
ATOM 2522 C C . ALA B 1 65 ? -12.406 8.188 16.078 1 89.81 65 ALA B C 1
ATOM 2524 O O . ALA B 1 65 ? -11.219 7.977 16.312 1 89.81 65 ALA B O 1
ATOM 2525 N N . ILE B 1 66 ? -13.023 7.73 14.984 1 84.81 66 ILE B N 1
ATOM 2526 C CA . ILE B 1 66 ? -12.328 7.035 13.914 1 84.81 66 ILE B CA 1
ATOM 2527 C C . ILE B 1 66 ? -12.508 7.797 12.602 1 84.81 66 ILE B C 1
ATOM 2529 O O . ILE B 1 66 ? -13.633 8.102 12.211 1 84.81 66 ILE B O 1
ATOM 2533 N N . LEU B 1 67 ? -11.398 8.125 12.008 1 86.81 67 LEU B N 1
ATOM 2534 C CA . LEU B 1 67 ? -11.484 8.805 10.719 1 86.81 67 LEU B CA 1
ATOM 2535 C C . LEU B 1 67 ? -12.062 7.883 9.656 1 86.81 67 LEU B C 1
ATOM 2537 O O . LEU B 1 67 ? -11.523 6.797 9.422 1 86.81 67 LEU B O 1
ATOM 2541 N N . LYS B 1 68 ? -13.109 8.281 8.945 1 83.5 68 LYS B N 1
ATOM 2542 C CA . LYS B 1 68 ? -13.812 7.445 7.98 1 83.5 68 LYS B CA 1
ATOM 2543 C C . LYS B 1 68 ? -13.625 7.961 6.559 1 83.5 68 LYS B C 1
ATOM 2545 O O . LYS B 1 68 ? -13.672 7.191 5.602 1 83.5 68 LYS B O 1
ATOM 2550 N N . GLY B 1 69 ? -13.477 9.188 6.469 1 87.56 69 GLY B N 1
ATOM 2551 C CA . GLY B 1 69 ? -13.367 9.797 5.152 1 87.56 69 GLY B CA 1
ATOM 2552 C C . GLY B 1 69 ? -12.594 11.102 5.164 1 87.56 69 GLY B C 1
ATOM 2553 O O . GLY B 1 69 ? -12.641 11.852 6.145 1 87.56 69 GLY B O 1
ATOM 2554 N N . TYR B 1 70 ? -11.992 11.383 4.113 1 89.5 70 TYR B N 1
ATOM 2555 C CA . TYR B 1 70 ? -11.18 12.586 3.982 1 89.5 70 TYR B CA 1
ATOM 2556 C C . TYR B 1 70 ? -11.359 13.227 2.609 1 89.5 70 TYR B C 1
ATOM 2558 O O . TYR B 1 70 ? -11.023 12.617 1.589 1 89.5 70 TYR B O 1
ATOM 2566 N N . GLY B 1 71 ? -11.898 14.367 2.576 1 89.88 71 GLY B N 1
ATOM 2567 C CA . GLY B 1 71 ? -12.078 15.094 1.328 1 89.88 71 GLY B CA 1
ATOM 2568 C C . GLY B 1 71 ? -13.305 14.648 0.552 1 89.88 71 GLY B C 1
ATOM 2569 O O . GLY B 1 71 ? -13.875 13.594 0.835 1 89.88 71 GLY B O 1
ATOM 2570 N N . ASP B 1 72 ? -13.602 15.414 -0.485 1 82.69 72 ASP B N 1
ATOM 2571 C CA . ASP B 1 72 ? -14.82 15.18 -1.251 1 82.69 72 ASP B CA 1
ATOM 2572 C C . ASP B 1 72 ? -14.516 14.484 -2.576 1 82.69 72 ASP B C 1
ATOM 2574 O O . ASP B 1 72 ? -15.43 14.141 -3.328 1 82.69 72 ASP B O 1
ATOM 2578 N N . THR B 1 73 ? -13.336 14.414 -2.906 1 83.12 73 THR B N 1
ATOM 2579 C CA . THR B 1 73 ? -12.93 13.875 -4.199 1 83.12 73 THR B CA 1
ATOM 2580 C C . THR B 1 73 ? -12 12.672 -4.012 1 83.12 73 THR B C 1
ATOM 2582 O O . THR B 1 73 ? -12.125 11.93 -3.039 1 83.12 73 THR B O 1
ATOM 2585 N N . PHE B 1 74 ? -10.984 12.516 -4.922 1 86.81 74 PHE B N 1
ATOM 2586 C CA . PHE B 1 74 ? -10.023 11.422 -4.859 1 86.81 74 PHE B CA 1
ATOM 2587 C C . PHE B 1 74 ? -9.133 11.555 -3.635 1 86.81 74 PHE B C 1
ATOM 2589 O O . PHE B 1 74 ? -8.578 12.625 -3.379 1 86.81 74 PHE B O 1
ATOM 2596 N N . SER B 1 75 ? -9.195 10.523 -2.861 1 91.81 75 SER B N 1
ATOM 2597 C CA . SER B 1 75 ? -8.422 10.531 -1.621 1 91.81 75 SER B CA 1
ATOM 2598 C C . SER B 1 75 ? -7.484 9.336 -1.548 1 91.81 75 SER B C 1
ATOM 2600 O O . SER B 1 75 ? -7.746 8.297 -2.158 1 91.81 75 SER B O 1
ATOM 2602 N N . ALA B 1 76 ? -6.43 9.555 -0.89 1 95.31 76 ALA B N 1
ATOM 2603 C CA . ALA B 1 76 ? -5.43 8.516 -0.661 1 95.31 76 ALA B CA 1
ATOM 2604 C C . ALA B 1 76 ? -4.883 8.578 0.763 1 95.31 76 ALA B C 1
ATOM 2606 O O . ALA B 1 76 ? -5.141 9.547 1.487 1 95.31 76 ALA B O 1
ATOM 2607 N N . VAL B 1 77 ? -4.277 7.492 1.151 1 93.75 77 VAL B N 1
ATOM 2608 C CA . VAL B 1 77 ? -3.723 7.402 2.498 1 93.75 77 VAL B CA 1
ATOM 2609 C C . VAL B 1 77 ? -2.426 6.594 2.469 1 93.75 77 VAL B C 1
ATOM 2611 O O . VAL B 1 77 ? -2.264 5.699 1.635 1 93.75 77 VAL B O 1
ATOM 2614 N N . THR B 1 78 ? -1.536 6.941 3.264 1 95.38 78 THR B N 1
ATOM 2615 C CA . THR B 1 78 ? -0.349 6.133 3.521 1 95.38 78 THR B CA 1
ATOM 2616 C C . THR B 1 78 ? -0.089 6.02 5.02 1 95.38 78 THR B C 1
ATOM 2618 O O . THR B 1 78 ? -0.282 6.984 5.766 1 95.38 78 THR B O 1
ATOM 2621 N N . MET B 1 79 ? 0.261 4.863 5.414 1 91.88 79 MET B N 1
ATOM 2622 C CA . MET B 1 79 ? 0.646 4.578 6.793 1 91.88 79 MET B CA 1
ATOM 2623 C C . MET B 1 79 ? 2.137 4.266 6.891 1 91.88 79 MET B C 1
ATOM 2625 O O . MET B 1 79 ? 2.678 3.541 6.055 1 91.88 79 MET B O 1
ATOM 2629 N N . LEU B 1 80 ? 2.73 4.871 7.887 1 92.56 80 LEU B N 1
ATOM 2630 C CA . LEU B 1 80 ? 4.141 4.613 8.156 1 92.56 80 LEU B CA 1
ATOM 2631 C C . LEU B 1 80 ? 4.309 3.715 9.375 1 92.56 80 LEU B C 1
ATOM 2633 O O . LEU B 1 80 ? 3.684 3.945 10.414 1 92.56 80 LEU B O 1
ATOM 2637 N N . GLY B 1 81 ? 5.219 2.742 9.148 1 86.12 81 GLY B N 1
ATOM 2638 C CA . GLY B 1 81 ? 5.508 1.851 10.266 1 86.12 81 GLY B CA 1
ATOM 2639 C C . GLY B 1 81 ? 4.344 0.949 10.625 1 86.12 81 GLY B C 1
ATOM 2640 O O . GLY B 1 81 ? 3.418 0.771 9.828 1 86.12 81 GLY B O 1
ATOM 2641 N N . GLY B 1 82 ? 4.527 0.327 11.805 1 76.44 82 GLY B N 1
ATOM 2642 C CA . GLY B 1 82 ? 3.492 -0.595 12.25 1 76.44 82 GLY B CA 1
ATOM 2643 C C . GLY B 1 82 ? 3.326 -1.791 11.328 1 76.44 82 GLY B C 1
ATOM 2644 O O . GLY B 1 82 ? 4.309 -2.324 10.812 1 76.44 82 GLY B O 1
ATOM 2645 N N . ASN B 1 83 ? 2.014 -2.162 11.102 1 71.25 83 ASN B N 1
ATOM 2646 C CA . ASN B 1 83 ? 1.735 -3.344 10.289 1 71.25 83 ASN B CA 1
ATOM 2647 C C . ASN B 1 83 ? 1.359 -2.967 8.859 1 71.25 83 ASN B C 1
ATOM 2649 O O . ASN B 1 83 ? 0.822 -3.791 8.117 1 71.25 83 ASN B O 1
ATOM 2653 N N . SER B 1 84 ? 1.627 -1.713 8.516 1 78.94 84 SER B N 1
ATOM 2654 C CA . SER B 1 84 ? 1.146 -1.264 7.215 1 78.94 84 SER B CA 1
ATOM 2655 C C . SER B 1 84 ? 2.217 -0.468 6.477 1 78.94 84 SER B C 1
ATOM 2657 O O . SER B 1 84 ? 1.958 0.085 5.402 1 78.94 84 SER B O 1
ATOM 2659 N N . GLY B 1 85 ? 3.291 -0.324 7.098 1 87.31 85 GLY B N 1
ATOM 2660 C CA . GLY B 1 85 ? 4.473 0.335 6.566 1 87.31 85 GLY B CA 1
ATOM 2661 C C . GLY B 1 85 ? 5.762 -0.141 7.211 1 87.31 85 GLY B C 1
ATOM 2662 O O . GLY B 1 85 ? 5.754 -1.087 8 1 87.31 85 GLY B O 1
ATOM 2663 N N . TYR B 1 86 ? 6.832 0.471 6.77 1 89.88 86 TYR B N 1
ATOM 2664 C CA . TYR B 1 86 ? 8.133 0.112 7.32 1 89.88 86 TYR B CA 1
ATOM 2665 C C . TYR B 1 86 ? 8.703 1.252 8.156 1 89.88 86 TYR B C 1
ATOM 2667 O O . TYR B 1 86 ? 8.516 2.426 7.824 1 89.88 86 TYR B O 1
ATOM 2675 N N . THR B 1 87 ? 9.383 0.883 9.227 1 91.38 87 THR B N 1
ATOM 2676 C CA . THR B 1 87 ? 10.141 1.813 10.055 1 91.38 87 THR B CA 1
ATOM 2677 C C . THR B 1 87 ? 11.398 1.147 10.602 1 91.38 87 THR B C 1
ATOM 2679 O O . THR B 1 87 ? 11.391 -0.038 10.938 1 91.38 87 THR B O 1
ATOM 2682 N N . VAL B 1 88 ? 12.367 1.966 10.664 1 88.62 88 VAL B N 1
ATOM 2683 C CA . VAL B 1 88 ? 13.578 1.473 11.312 1 88.62 88 VAL B CA 1
ATOM 2684 C C . VAL B 1 88 ? 13.328 1.304 12.812 1 88.62 88 VAL B C 1
ATOM 2686 O O . VAL B 1 88 ? 12.688 2.15 13.438 1 88.62 88 VAL B O 1
ATOM 2689 N N . ASN B 1 89 ? 13.688 0.208 13.391 1 85.38 89 ASN B N 1
ATOM 2690 C CA . ASN B 1 89 ? 13.68 -0.098 14.82 1 85.38 89 ASN B CA 1
ATOM 2691 C C . ASN B 1 89 ? 12.273 0.002 15.406 1 85.38 89 ASN B C 1
ATOM 2693 O O . ASN B 1 89 ? 12.109 0.289 16.594 1 85.38 89 ASN B O 1
ATOM 2697 N N . ASN B 1 90 ? 11.328 0.01 14.578 1 82.31 90 ASN B N 1
ATOM 2698 C CA . ASN B 1 90 ? 9.93 0.014 15 1 82.31 90 ASN B CA 1
ATOM 2699 C C . ASN B 1 90 ? 9.602 1.241 15.844 1 82.31 90 ASN B C 1
ATOM 2701 O O . ASN B 1 90 ? 8.859 1.145 16.828 1 82.31 90 ASN B O 1
ATOM 2705 N N . LYS B 1 91 ? 10.094 2.377 15.422 1 88.5 91 LYS B N 1
ATOM 2706 C CA . LYS B 1 91 ? 9.953 3.57 16.25 1 88.5 91 LYS B CA 1
ATOM 2707 C C . LYS B 1 91 ? 9 4.578 15.609 1 88.5 91 LYS B C 1
ATOM 2709 O O . LYS B 1 91 ? 8.273 5.281 16.312 1 88.5 91 LYS B O 1
ATOM 2714 N N . ILE B 1 92 ? 9.031 4.582 14.336 1 93 92 ILE B N 1
ATOM 2715 C CA . ILE B 1 92 ? 8.328 5.648 13.633 1 93 92 ILE B CA 1
ATOM 2716 C C . ILE B 1 92 ? 6.961 5.148 13.172 1 93 92 ILE B C 1
ATOM 2718 O O . ILE B 1 92 ? 6.855 4.082 12.562 1 93 92 ILE B O 1
ATOM 2722 N N . MET B 1 93 ? 5.918 5.914 13.523 1 91.75 93 MET B N 1
ATOM 2723 C CA . MET B 1 93 ? 4.551 5.613 13.109 1 91.75 93 MET B CA 1
ATOM 2724 C C . MET B 1 93 ? 3.826 6.879 12.664 1 91.75 93 MET B C 1
ATOM 2726 O O . MET B 1 93 ? 4 7.941 13.258 1 91.75 93 MET B O 1
ATOM 2730 N N . GLY B 1 94 ? 3 6.695 11.648 1 92.25 94 GLY B N 1
ATOM 2731 C CA . GLY B 1 94 ? 2.266 7.863 11.188 1 92.25 94 GLY B CA 1
ATOM 2732 C C . GLY B 1 94 ? 1.227 7.535 10.133 1 92.25 94 GLY B C 1
ATOM 2733 O O . GLY B 1 94 ? 1.253 6.453 9.547 1 92.25 94 GLY B O 1
ATOM 2734 N N . VAL B 1 95 ? 0.287 8.422 10.008 1 91.94 95 VAL B N 1
ATOM 2735 C CA . VAL B 1 95 ? -0.726 8.344 8.961 1 91.94 95 VAL B CA 1
ATOM 2736 C C . VAL B 1 95 ? -0.781 9.672 8.203 1 91.94 95 VAL B C 1
ATOM 2738 O O . VAL B 1 95 ? -0.838 10.742 8.82 1 91.94 95 VAL B O 1
ATOM 2741 N N . ILE B 1 96 ? -0.673 9.617 6.949 1 95.44 96 ILE B N 1
ATOM 2742 C CA . ILE B 1 96 ? -0.74 10.781 6.074 1 95.44 96 ILE B CA 1
ATOM 2743 C C . ILE B 1 96 ? -1.879 10.609 5.074 1 95.44 96 ILE B C 1
ATOM 2745 O O . ILE B 1 96 ? -2.023 9.555 4.461 1 95.44 96 ILE B O 1
ATOM 2749 N N . ARG B 1 97 ? -2.607 11.617 4.863 1 93.44 97 ARG B N 1
ATOM 2750 C CA . ARG B 1 97 ? -3.75 11.594 3.957 1 93.44 97 ARG B CA 1
ATOM 2751 C C . ARG B 1 97 ? -3.582 12.617 2.838 1 93.44 97 ARG B C 1
ATOM 2753 O O . ARG B 1 97 ? -2.994 13.68 3.045 1 93.44 97 ARG B O 1
ATOM 2760 N N . PHE B 1 98 ? -4.176 12.25 1.71 1 95.88 98 PHE B N 1
ATOM 2761 C CA . PHE B 1 98 ? -4.137 13.078 0.514 1 95.88 98 PHE B CA 1
ATOM 2762 C C . PHE B 1 98 ? -5.539 13.328 -0.023 1 95.88 98 PHE B C 1
ATOM 2764 O O . PHE B 1 98 ? -6.379 12.422 -0.021 1 95.88 98 PHE B O 1
ATOM 2771 N N . THR B 1 99 ? -5.777 14.484 -0.443 1 94.31 99 THR B N 1
ATOM 2772 C CA . THR B 1 99 ? -7 14.766 -1.192 1 94.31 99 THR B CA 1
ATOM 2773 C C 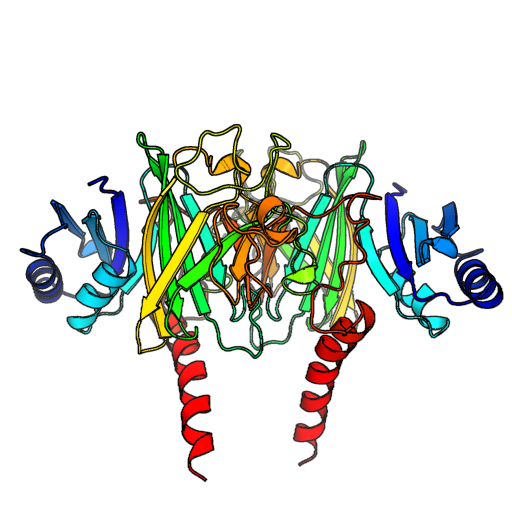. THR B 1 99 ? -6.746 15.828 -2.258 1 94.31 99 THR B C 1
ATOM 2775 O O . THR B 1 99 ? -5.988 16.766 -2.031 1 94.31 99 THR B O 1
ATOM 2778 N N . GLN B 1 100 ? -7.367 15.594 -3.42 1 94.75 100 GLN B N 1
ATOM 2779 C CA . GLN B 1 100 ? -7.23 16.578 -4.488 1 94.75 100 GLN B CA 1
ATOM 2780 C C . GLN B 1 100 ? -8.172 17.766 -4.273 1 94.75 100 GLN B C 1
ATOM 2782 O O . GLN B 1 100 ? -9.352 17.578 -3.979 1 94.75 100 GLN B O 1
ATOM 2787 N N . THR B 1 101 ? -7.613 18.984 -4.34 1 91.56 101 THR B N 1
ATOM 2788 C CA . THR B 1 101 ? -8.398 20.219 -4.266 1 91.56 101 THR B CA 1
ATOM 2789 C C . THR B 1 101 ? -8.125 21.094 -5.48 1 91.56 101 THR B C 1
ATOM 2791 O O . THR B 1 101 ? -7.18 20.859 -6.234 1 91.56 101 THR B O 1
ATOM 2794 N N . PRO B 1 102 ? -8.961 22.078 -5.691 1 90.5 102 PRO B N 1
ATOM 2795 C CA . PRO B 1 102 ? -8.703 23 -6.801 1 90.5 102 PRO B CA 1
ATOM 2796 C C . PRO B 1 102 ? -7.352 23.688 -6.684 1 90.5 102 PRO B C 1
ATOM 2798 O O . PRO B 1 102 ? -6.758 24.062 -7.699 1 90.5 102 PRO B O 1
ATOM 2801 N N . ASP B 1 103 ? -6.84 23.859 -5.473 1 93.56 103 ASP B N 1
ATOM 2802 C CA . ASP B 1 103 ? -5.578 24.562 -5.25 1 93.56 103 ASP B CA 1
ATOM 2803 C C . ASP B 1 103 ? -4.391 23.609 -5.402 1 93.56 103 ASP B C 1
ATOM 2805 O O . ASP B 1 103 ? -3.236 24.047 -5.406 1 93.56 103 ASP B O 1
ATOM 2809 N N . GLY B 1 104 ? -4.645 22.328 -5.508 1 95.44 104 GLY B N 1
ATOM 2810 C CA . GLY B 1 104 ? -3.613 21.312 -5.559 1 95.44 104 GLY B CA 1
ATOM 2811 C C . GLY B 1 104 ? -3.912 20.109 -4.68 1 95.44 104 GLY B C 1
ATOM 2812 O O . GLY B 1 104 ? -5.051 19.922 -4.254 1 95.44 104 GLY B O 1
ATOM 2813 N N . CYS B 1 105 ? -2.877 19.312 -4.504 1 97 105 CYS B N 1
ATOM 2814 C CA . CYS B 1 105 ? -3.025 18.141 -3.633 1 97 105 CYS B CA 1
ATOM 2815 C C . CYS B 1 105 ? -2.766 18.516 -2.18 1 97 105 CYS B C 1
ATOM 2817 O O . CYS B 1 105 ? -1.662 18.938 -1.83 1 97 105 CYS B O 1
ATOM 2819 N N . LEU B 1 106 ? -3.777 18.375 -1.385 1 96.56 106 LEU B N 1
ATOM 2820 C CA . LEU B 1 106 ? -3.641 18.594 0.051 1 96.56 106 LEU B CA 1
ATOM 2821 C C . LEU B 1 106 ? -3.039 17.359 0.731 1 96.56 106 LEU B C 1
ATOM 2823 O O . LEU B 1 106 ? -3.514 16.234 0.531 1 96.56 106 LEU B O 1
ATOM 2827 N N . ILE B 1 107 ? -1.972 17.578 1.467 1 97.12 107 ILE B N 1
ATOM 2828 C CA . ILE B 1 107 ? -1.285 16.531 2.225 1 97.12 107 ILE B CA 1
ATOM 2829 C C . ILE B 1 107 ? -1.356 16.844 3.717 1 97.12 107 ILE B C 1
ATOM 2831 O O . ILE B 1 107 ? -0.881 17.891 4.16 1 97.12 107 ILE B O 1
ATOM 2835 N N . ASP B 1 108 ? -1.938 15.938 4.465 1 95.25 108 ASP B N 1
ATOM 2836 C CA . ASP B 1 108 ? -2.271 16.109 5.879 1 95.25 108 ASP B CA 1
ATOM 2837 C C . ASP B 1 108 ? -1.814 14.906 6.699 1 95.25 108 ASP B C 1
ATOM 2839 O O . ASP B 1 108 ? -2.311 13.789 6.508 1 95.25 108 ASP B O 1
ATOM 2843 N N . GLY B 1 109 ? -0.853 15.203 7.672 1 95.19 109 GLY B N 1
ATOM 2844 C CA . GLY B 1 109 ? -0.319 14.016 8.32 1 95.19 109 GLY B CA 1
ATOM 2845 C C . GLY B 1 109 ? 0.18 14.273 9.727 1 95.19 109 GLY B C 1
ATOM 2846 O O . GLY B 1 109 ? 0.394 15.422 10.117 1 95.19 109 GLY B O 1
ATOM 2847 N N . THR B 1 110 ? 0.277 13.18 10.453 1 94.88 110 THR B N 1
ATOM 2848 C CA . THR B 1 110 ? 0.912 13.109 11.766 1 94.88 110 THR B CA 1
ATOM 2849 C C . THR B 1 110 ? 1.859 11.914 11.844 1 94.88 110 THR B C 1
ATOM 2851 O O . THR B 1 110 ? 1.504 10.805 11.445 1 94.88 110 THR B O 1
ATOM 2854 N N . ILE B 1 111 ? 3.059 12.219 12.328 1 95.44 111 ILE B N 1
ATOM 2855 C CA . ILE B 1 111 ? 4.082 11.188 12.461 1 95.44 111 ILE B CA 1
ATOM 2856 C C . ILE B 1 111 ? 4.723 11.266 13.844 1 95.44 111 ILE B C 1
ATOM 2858 O O . ILE B 1 111 ? 5.105 12.344 14.297 1 95.44 111 ILE B O 1
ATOM 2862 N N . ASP B 1 112 ? 4.891 10.148 14.484 1 93.88 112 ASP B N 1
ATOM 2863 C CA . ASP B 1 112 ? 5.523 10.055 15.797 1 93.88 112 ASP B CA 1
ATOM 2864 C C . ASP B 1 112 ? 6.816 9.242 15.727 1 93.88 112 ASP B C 1
ATOM 2866 O O . ASP B 1 112 ? 6.992 8.422 14.82 1 93.88 112 ASP B O 1
ATOM 2870 N N . GLY B 1 113 ? 7.699 9.555 16.672 1 96.06 113 GLY B N 1
ATOM 2871 C CA . GLY B 1 113 ? 8.875 8.719 16.844 1 96.06 113 GLY B CA 1
ATOM 2872 C C . GLY B 1 113 ? 10.102 9.242 16.125 1 96.06 113 GLY B C 1
ATOM 2873 O O . GLY B 1 113 ? 11.086 8.523 15.961 1 96.06 113 GLY B O 1
ATOM 2874 N N . LEU B 1 114 ? 10.031 10.43 15.695 1 97 114 LEU B N 1
ATOM 2875 C CA . LEU B 1 114 ? 11.172 11.039 15.008 1 97 114 LEU B CA 1
ATOM 2876 C C . LEU B 1 114 ? 11.992 11.891 15.969 1 97 114 LEU B C 1
ATOM 2878 O O . LEU B 1 114 ? 11.477 12.352 16.984 1 97 114 LEU B O 1
ATOM 2882 N N . THR B 1 115 ? 13.242 12.055 15.633 1 97.56 115 THR B N 1
ATOM 2883 C CA . THR B 1 115 ? 14.039 13.008 16.391 1 97.56 115 THR B CA 1
ATOM 2884 C C . THR B 1 115 ? 13.578 14.438 16.109 1 97.56 115 THR B C 1
ATOM 2886 O O . THR B 1 115 ? 13.195 14.758 14.984 1 97.56 115 THR B O 1
ATOM 2889 N N . PRO B 1 116 ? 13.656 15.297 17.141 1 98.25 116 PRO B N 1
ATOM 2890 C CA . PRO B 1 116 ? 13.25 16.688 16.922 1 98.25 116 PRO B CA 1
ATOM 2891 C C . PRO B 1 116 ? 14.031 17.359 15.812 1 98.25 116 PRO B C 1
ATOM 2893 O O . PRO B 1 116 ? 15.227 17.109 15.648 1 98.25 116 PRO B O 1
ATOM 2896 N N . GLY B 1 117 ? 13.305 18.344 15.117 1 98.44 117 GLY B N 1
ATOM 2897 C CA . GLY B 1 117 ? 13.922 19.047 14.008 1 98.44 117 GLY B CA 1
ATOM 2898 C C . GLY B 1 117 ? 13.305 18.703 12.664 1 98.44 117 GLY B C 1
ATOM 2899 O O . GLY B 1 117 ? 12.195 18.172 12.609 1 98.44 117 GLY B O 1
ATOM 2900 N N . GLU B 1 118 ? 13.977 19.016 11.609 1 98.69 118 GLU B N 1
ATOM 2901 C CA . GLU B 1 118 ? 13.43 18.828 10.266 1 98.69 118 GLU B CA 1
ATOM 2902 C C . GLU B 1 118 ? 13.828 17.469 9.695 1 98.69 118 GLU B C 1
ATOM 2904 O O . GLU B 1 118 ? 14.945 16.984 9.93 1 98.69 118 GLU B O 1
ATOM 2909 N N . HIS B 1 119 ? 12.969 16.875 9.008 1 98.75 119 HIS B N 1
ATOM 2910 C CA . HIS B 1 119 ? 13.188 15.648 8.242 1 98.75 119 HIS B CA 1
ATOM 2911 C C . HIS B 1 119 ? 12.641 15.781 6.824 1 98.75 119 HIS B C 1
ATOM 2913 O O . HIS B 1 119 ? 11.57 16.359 6.617 1 98.75 119 HIS B O 1
ATOM 2919 N N . GLY B 1 120 ? 13.359 15.242 5.883 1 98.75 120 GLY B N 1
ATOM 2920 C CA . GLY B 1 120 ? 12.875 15.234 4.516 1 98.75 120 GLY B CA 1
ATOM 2921 C C . GLY B 1 120 ? 11.68 14.312 4.312 1 98.75 120 GLY B C 1
ATOM 2922 O O . GLY B 1 120 ? 11.57 13.281 4.977 1 98.75 120 GLY B O 1
ATOM 2923 N N . ILE B 1 121 ? 10.836 14.672 3.396 1 98.75 121 ILE B N 1
ATOM 2924 C CA . ILE B 1 121 ? 9.672 13.891 3.004 1 98.75 121 ILE B CA 1
ATOM 2925 C C . ILE B 1 121 ? 9.562 13.852 1.481 1 98.75 121 ILE B C 1
ATOM 2927 O O . ILE B 1 121 ? 9.625 14.891 0.819 1 98.75 121 ILE B O 1
ATOM 2931 N N . HIS B 1 122 ? 9.477 12.594 0.89 1 98.81 122 HIS B N 1
ATOM 2932 C CA . HIS B 1 122 ? 9.523 12.414 -0.557 1 98.81 122 HIS B CA 1
ATOM 2933 C C . HIS B 1 122 ? 8.594 11.289 -1.001 1 98.81 122 HIS B C 1
ATOM 2935 O O . HIS B 1 122 ? 8.43 10.297 -0.285 1 98.81 122 HIS B O 1
ATOM 2941 N N . ILE B 1 123 ? 8.039 11.461 -2.141 1 98.75 123 ILE B N 1
ATOM 2942 C CA . ILE B 1 123 ? 7.375 10.352 -2.811 1 98.75 123 ILE B CA 1
ATOM 2943 C C . ILE B 1 123 ? 8.344 9.672 -3.775 1 98.75 123 ILE B C 1
ATOM 2945 O O . ILE B 1 123 ? 9.023 10.344 -4.555 1 98.75 123 ILE B O 1
ATOM 2949 N N . HIS B 1 124 ? 8.383 8.391 -3.693 1 98 124 HIS B N 1
ATOM 2950 C CA . HIS B 1 124 ? 9.273 7.598 -4.531 1 98 124 HIS B CA 1
ATOM 2951 C C . HIS B 1 124 ? 8.5 6.879 -5.633 1 98 124 HIS B C 1
ATOM 2953 O O . HIS B 1 124 ? 7.273 6.812 -5.594 1 98 124 HIS B O 1
ATOM 2959 N N . GLU B 1 125 ? 9.219 6.352 -6.559 1 94.56 125 GLU B N 1
ATOM 2960 C CA . GLU B 1 125 ? 8.617 5.867 -7.797 1 94.56 125 GLU B CA 1
ATOM 2961 C C . GLU B 1 125 ? 7.945 4.512 -7.594 1 94.56 125 GLU B C 1
ATOM 2963 O O . GLU B 1 125 ? 6.992 4.172 -8.297 1 94.56 125 GLU B O 1
ATOM 2968 N N . CYS B 1 126 ? 8.383 3.73 -6.613 1 93.12 126 CYS B N 1
ATOM 2969 C CA . CYS B 1 126 ? 7.793 2.418 -6.379 1 93.12 126 CYS B CA 1
ATOM 2970 C C . CYS B 1 126 ? 7.199 2.332 -4.977 1 93.12 126 CYS B C 1
ATOM 2972 O O . CYS B 1 126 ? 7.637 3.043 -4.07 1 93.12 126 CYS B O 1
ATOM 2974 N N . GLY B 1 127 ? 6.168 1.488 -4.898 1 94.75 127 GLY B N 1
ATOM 2975 C CA . GLY B 1 127 ? 5.59 1.179 -3.6 1 94.75 127 GLY B CA 1
ATOM 2976 C C . GLY B 1 127 ? 6.043 -0.16 -3.049 1 94.75 127 GLY B C 1
ATOM 2977 O O . GLY B 1 127 ? 5.582 -0.589 -1.988 1 94.75 127 GLY B O 1
ATOM 2978 N N . ASP B 1 128 ? 6.996 -0.808 -3.771 1 90.56 128 ASP B N 1
ATOM 2979 C CA . ASP B 1 128 ? 7.559 -2.064 -3.289 1 90.56 128 ASP B CA 1
ATOM 2980 C C . ASP B 1 128 ? 8.414 -1.842 -2.041 1 90.56 128 ASP B C 1
ATOM 2982 O O . ASP B 1 128 ? 9.531 -1.339 -2.131 1 90.56 128 ASP B O 1
ATOM 2986 N N . ILE B 1 129 ? 7.828 -2.303 -0.916 1 89.5 129 ILE B N 1
ATOM 2987 C CA . ILE B 1 129 ? 8.586 -2.133 0.318 1 89.5 129 ILE B CA 1
ATOM 2988 C C . ILE B 1 129 ? 8.961 -3.5 0.887 1 89.5 129 ILE B C 1
ATOM 2990 O O . ILE B 1 129 ? 9.016 -3.678 2.107 1 89.5 129 ILE B O 1
ATOM 2994 N N . SER B 1 130 ? 9.164 -4.434 0.052 1 82.75 130 SER B N 1
ATOM 2995 C CA . SER B 1 130 ? 9.5 -5.789 0.476 1 82.75 130 SER B CA 1
ATOM 2996 C C . SER B 1 130 ? 10.859 -5.836 1.159 1 82.75 130 SER B C 1
ATOM 2998 O O . SER B 1 130 ? 11.141 -6.75 1.934 1 82.75 130 SER B O 1
ATOM 3000 N N . GLN B 1 131 ? 11.734 -4.895 0.84 1 82.38 131 GLN B N 1
ATOM 3001 C CA . GLN B 1 131 ? 13.023 -4.75 1.515 1 82.38 131 GLN B CA 1
ATOM 3002 C C . GLN B 1 131 ? 13.086 -3.441 2.297 1 82.38 131 GLN B C 1
ATOM 3004 O O . GLN B 1 131 ? 14.094 -2.732 2.25 1 82.38 131 GLN B O 1
ATOM 3009 N N . GLY B 1 132 ? 11.969 -3.168 2.955 1 87.5 132 GLY B N 1
ATOM 3010 C CA . GLY B 1 132 ? 11.875 -1.877 3.615 1 87.5 132 GLY B CA 1
ATOM 3011 C C . GLY B 1 132 ? 11.859 -0.71 2.646 1 87.5 132 GLY B C 1
ATOM 3012 O O . GLY B 1 132 ? 11.25 -0.793 1.577 1 87.5 132 GLY B O 1
ATOM 3013 N N . CYS B 1 133 ? 12.594 0.339 3.072 1 92.44 133 CYS B N 1
ATOM 3014 C CA . CYS B 1 133 ? 12.586 1.532 2.232 1 92.44 133 CYS B CA 1
ATOM 3015 C C . CYS B 1 133 ? 13.695 1.475 1.188 1 92.44 133 CYS B C 1
ATOM 3017 O O . CYS B 1 133 ? 13.906 2.438 0.45 1 92.44 133 CYS B O 1
ATOM 3019 N N . ASP B 1 134 ? 14.266 0.343 1.098 1 87.88 134 ASP B N 1
ATOM 3020 C CA . ASP B 1 134 ? 15.375 0.221 0.154 1 87.88 134 ASP B CA 1
ATOM 3021 C C . ASP B 1 134 ? 14.875 -0.216 -1.223 1 87.88 134 ASP B C 1
ATOM 3023 O O . ASP B 1 134 ? 15.609 -0.132 -2.209 1 87.88 134 ASP B O 1
ATOM 3027 N N . SER B 1 135 ? 13.719 -0.68 -1.347 1 87.38 135 SER B N 1
ATOM 3028 C CA . SER B 1 135 ? 13.203 -1.188 -2.613 1 87.38 135 SER B CA 1
ATOM 3029 C C . SER B 1 135 ? 12.164 -0.243 -3.211 1 87.38 135 SER B C 1
ATOM 3031 O O . SER B 1 135 ? 11.398 -0.633 -4.09 1 87.38 135 SER B O 1
ATOM 3033 N N . VAL B 1 136 ? 12.172 1.045 -2.762 1 93.31 136 VAL B N 1
ATOM 3034 C CA . VAL B 1 136 ? 11.141 1.977 -3.215 1 93.31 136 VAL B CA 1
ATOM 3035 C C . VAL B 1 136 ? 11.648 2.746 -4.434 1 93.31 136 VAL B C 1
ATOM 3037 O O . VAL B 1 136 ? 10.914 3.555 -5.012 1 93.31 136 VAL B O 1
ATOM 3040 N N . GLY B 1 137 ? 12.922 2.584 -4.844 1 91.31 137 GLY B N 1
ATOM 3041 C CA . GLY B 1 137 ? 13.484 3.295 -5.984 1 91.31 137 GLY B CA 1
ATOM 3042 C C . GLY B 1 137 ? 13.789 4.75 -5.684 1 91.31 137 GLY B C 1
ATOM 3043 O O . GLY B 1 137 ? 13.945 5.133 -4.523 1 91.31 137 GLY B O 1
ATOM 3044 N N . GLU B 1 138 ? 13.938 5.539 -6.75 1 94.5 138 GLU B N 1
ATOM 3045 C CA . GLU B 1 138 ? 14.297 6.949 -6.641 1 94.5 138 GLU B CA 1
ATOM 3046 C C . GLU B 1 138 ? 13.062 7.816 -6.422 1 94.5 138 GLU B C 1
ATOM 3048 O O . GLU B 1 138 ? 11.93 7.32 -6.449 1 94.5 138 GLU B O 1
ATOM 3053 N N . HIS B 1 139 ? 13.352 9.117 -6.129 1 98.06 139 HIS B N 1
ATOM 3054 C CA . HIS B 1 139 ? 12.227 10.047 -6.055 1 98.06 139 HIS B CA 1
ATOM 3055 C C . HIS B 1 139 ? 11.352 9.953 -7.301 1 98.06 139 HIS B C 1
ATOM 3057 O O . HIS B 1 139 ? 11.859 9.727 -8.406 1 98.06 139 HIS B O 1
ATOM 3063 N N . PHE B 1 140 ? 10.125 10.125 -7.133 1 98.38 140 PHE B N 1
ATOM 3064 C CA . PHE B 1 140 ? 9.211 10.172 -8.273 1 98.38 140 PHE B CA 1
ATOM 3065 C C . PHE B 1 140 ? 9.531 11.359 -9.172 1 98.38 140 PHE B C 1
ATOM 3067 O O . PHE B 1 140 ? 9.305 12.516 -8.789 1 98.38 140 PHE B O 1
ATOM 3074 N N . ASN B 1 141 ? 10 11.016 -10.422 1 97.5 141 ASN B N 1
ATOM 3075 C CA . ASN B 1 141 ? 10.523 12.039 -11.32 1 97.5 141 ASN B CA 1
ATOM 3076 C C . ASN B 1 141 ? 10.156 11.75 -12.773 1 97.5 141 ASN B C 1
ATOM 3078 O O . ASN B 1 141 ? 11.039 11.57 -13.617 1 97.5 141 ASN B O 1
ATOM 3082 N N . PRO B 1 142 ? 8.859 11.906 -13.039 1 95.88 142 PRO B N 1
ATOM 3083 C CA . PRO B 1 142 ? 8.438 11.602 -14.414 1 95.88 142 PRO B CA 1
ATOM 3084 C C . PRO B 1 142 ? 8.984 12.602 -15.43 1 95.88 142 PRO B C 1
ATOM 3086 O O . PRO B 1 142 ? 9.023 12.305 -16.625 1 95.88 142 PRO B O 1
ATOM 3089 N N . ASN B 1 143 ? 9.422 13.742 -15 1 94.81 143 ASN B N 1
ATOM 3090 C CA . ASN B 1 143 ? 9.883 14.789 -15.914 1 94.81 143 ASN B CA 1
ATOM 3091 C C . ASN B 1 143 ? 11.398 14.781 -16.047 1 94.81 143 ASN B C 1
ATOM 3093 O O . ASN B 1 143 ? 11.969 15.648 -16.719 1 94.81 143 ASN B O 1
ATOM 3097 N N . ASN B 1 144 ? 12.023 13.867 -15.383 1 95.62 144 ASN B N 1
ATOM 3098 C CA . ASN B 1 144 ? 13.477 13.719 -15.461 1 95.62 144 ASN B CA 1
ATOM 3099 C C . ASN B 1 144 ? 14.188 15.031 -15.164 1 95.62 144 ASN B C 1
ATOM 3101 O O . ASN B 1 144 ? 15.031 15.477 -15.953 1 95.62 144 ASN B O 1
ATOM 3105 N N . THR B 1 145 ? 13.875 15.609 -14.102 1 96.81 145 THR B N 1
ATOM 3106 C CA . THR B 1 145 ? 14.461 16.875 -13.68 1 96.81 145 THR B CA 1
ATOM 3107 C C . THR B 1 145 ? 15.477 16.656 -12.562 1 96.81 145 THR B C 1
ATOM 3109 O O . THR B 1 145 ? 15.617 15.547 -12.047 1 96.81 145 THR B O 1
ATOM 3112 N N . ILE B 1 146 ? 16.141 17.75 -12.266 1 96.75 146 ILE B N 1
ATOM 3113 C CA . ILE B 1 146 ? 16.984 17.75 -11.078 1 96.75 146 ILE B CA 1
ATOM 3114 C C . ILE B 1 146 ? 16.125 17.875 -9.828 1 96.75 146 ILE B C 1
ATOM 3116 O O . ILE B 1 146 ? 14.953 18.266 -9.906 1 96.75 146 ILE B O 1
ATOM 3120 N N . HIS B 1 147 ? 16.797 17.5 -8.703 1 98.25 147 HIS B N 1
ATOM 3121 C CA . HIS B 1 147 ? 16.109 17.641 -7.426 1 98.25 147 HIS B CA 1
ATOM 3122 C C . HIS B 1 147 ? 15.93 19.109 -7.051 1 98.25 147 HIS B C 1
ATOM 3124 O O . HIS B 1 147 ? 16.797 19.938 -7.348 1 98.25 147 HIS B O 1
ATOM 3130 N N . GLY B 1 148 ? 14.773 19.438 -6.395 1 98.12 148 GLY B N 1
ATOM 3131 C CA . GLY B 1 148 ? 14.492 20.781 -5.914 1 98.12 148 GLY B CA 1
ATOM 3132 C C . GLY B 1 148 ? 13.547 20.797 -4.727 1 98.12 148 GLY B C 1
ATOM 3133 O O . GLY B 1 148 ? 13.43 19.812 -4 1 98.12 148 GLY B O 1
ATOM 3134 N N . GLY B 1 149 ? 13.023 21.984 -4.41 1 97.19 149 GLY B N 1
ATOM 3135 C CA . GLY B 1 149 ? 12.07 22.156 -3.322 1 97.19 149 GLY B CA 1
ATOM 3136 C C . GLY B 1 149 ? 10.633 22.25 -3.795 1 97.19 149 GLY B C 1
ATOM 3137 O O . GLY B 1 149 ? 10.375 22.453 -4.984 1 97.19 149 GLY B O 1
ATOM 3138 N N . PRO B 1 150 ? 9.711 22.078 -2.857 1 96.56 150 PRO B N 1
ATOM 3139 C CA . PRO B 1 150 ? 8.289 22.062 -3.215 1 96.56 150 PRO B CA 1
ATOM 3140 C C . PRO B 1 150 ? 7.82 23.359 -3.852 1 96.56 150 PRO B C 1
ATOM 3142 O O . PRO B 1 150 ? 6.793 23.391 -4.535 1 96.56 150 PRO B O 1
ATOM 3145 N N . LYS B 1 151 ? 8.531 24.453 -3.686 1 95.88 151 LYS B N 1
ATOM 3146 C CA . LYS B 1 151 ? 8.109 25.75 -4.227 1 95.88 151 LYS B CA 1
ATOM 3147 C C . LYS B 1 151 ? 8.789 26.031 -5.562 1 95.88 151 LYS B C 1
ATOM 3149 O O . LYS B 1 151 ? 8.492 27.031 -6.215 1 95.88 151 LYS B O 1
ATOM 3154 N N . ASP B 1 152 ? 9.633 25.172 -5.973 1 97 152 ASP B N 1
ATOM 3155 C CA . ASP B 1 152 ? 10.32 25.359 -7.25 1 97 152 ASP B CA 1
ATOM 3156 C C . ASP B 1 152 ? 9.398 25.031 -8.422 1 97 152 ASP B C 1
ATOM 3158 O O . ASP B 1 152 ? 8.398 24.328 -8.258 1 97 152 ASP B O 1
ATOM 3162 N N . ASP B 1 153 ? 9.836 25.547 -9.594 1 95.19 153 ASP B N 1
ATOM 3163 C CA . ASP B 1 153 ? 9.125 25.234 -10.828 1 95.19 153 ASP B CA 1
ATOM 3164 C C . ASP B 1 153 ? 9.141 23.734 -11.125 1 95.19 153 ASP B C 1
ATOM 3166 O O . ASP B 1 153 ? 10.109 23.047 -10.797 1 95.19 153 ASP B O 1
ATOM 3170 N N . ILE B 1 154 ? 8.086 23.359 -11.812 1 94.31 154 ILE B N 1
ATOM 3171 C CA . ILE B 1 154 ? 7.883 21.938 -12.07 1 94.31 154 ILE B CA 1
ATOM 3172 C C . ILE B 1 154 ? 9.062 21.375 -12.859 1 94.31 154 ILE B C 1
ATOM 3174 O O . ILE B 1 154 ? 9.336 20.172 -12.812 1 94.31 154 ILE B O 1
ATOM 3178 N N . PHE B 1 155 ? 9.836 22.188 -13.516 1 95.19 155 PHE B N 1
ATOM 3179 C CA . PHE B 1 155 ? 10.969 21.734 -14.312 1 95.19 155 PHE B CA 1
ATOM 3180 C C . PHE B 1 155 ? 12.258 21.812 -13.508 1 95.19 155 PHE B C 1
ATOM 3182 O O . PHE B 1 155 ? 13.336 21.531 -14.023 1 95.19 155 PHE B O 1
ATOM 3189 N N . LYS B 1 156 ? 12.156 22.172 -12.242 1 96.56 156 LYS B N 1
ATOM 3190 C CA . LYS B 1 156 ? 13.336 22.297 -11.398 1 96.56 156 LYS B CA 1
ATOM 3191 C C . LYS B 1 156 ? 13.18 21.484 -10.117 1 96.56 156 LYS B C 1
ATOM 3193 O O . LYS B 1 156 ? 13.82 21.797 -9.102 1 96.56 156 LYS B O 1
ATOM 3198 N N . ARG B 1 157 ? 12.367 20.531 -10.188 1 97.88 157 ARG B N 1
ATOM 3199 C CA . ARG B 1 157 ? 12.188 19.609 -9.07 1 97.88 157 ARG B CA 1
ATOM 3200 C C . ARG B 1 157 ? 11.555 18.297 -9.547 1 97.88 157 ARG B C 1
ATOM 3202 O O . ARG B 1 157 ? 10.867 18.281 -10.57 1 97.88 157 ARG B O 1
ATOM 3209 N N . HIS B 1 158 ? 11.836 17.203 -8.82 1 98.31 158 HIS B N 1
ATOM 3210 C CA . HIS B 1 158 ? 11 16.031 -8.992 1 98.31 158 HIS B CA 1
ATOM 3211 C C . HIS B 1 158 ? 9.562 16.297 -8.562 1 98.31 158 HIS B C 1
ATOM 3213 O O . HIS B 1 158 ? 9.312 17.188 -7.742 1 98.31 158 HIS B O 1
ATOM 3219 N N . VAL B 1 159 ? 8.672 15.516 -9.055 1 98.19 159 VAL B N 1
ATOM 3220 C CA . VAL B 1 159 ? 7.285 15.602 -8.602 1 98.19 159 VAL B CA 1
ATOM 3221 C C . VAL B 1 159 ? 7.195 15.172 -7.137 1 98.19 159 VAL B C 1
ATOM 3223 O O . VAL B 1 159 ? 6.391 15.719 -6.375 1 98.19 159 VAL B O 1
ATOM 3226 N N . GLY B 1 160 ? 8.07 14.258 -6.684 1 98.5 160 GLY B N 1
ATOM 3227 C CA . GLY B 1 160 ? 8.016 13.688 -5.348 1 98.5 160 GLY B CA 1
ATOM 3228 C C . GLY B 1 160 ? 8.734 14.523 -4.309 1 98.5 160 GLY B C 1
ATOM 3229 O O . GLY B 1 160 ? 8.812 14.133 -3.139 1 98.5 160 GLY B O 1
ATOM 3230 N N . ASP B 1 161 ? 9.258 15.672 -4.645 1 98.62 161 ASP B N 1
ATOM 3231 C CA . ASP B 1 161 ? 10.047 16.5 -3.736 1 98.62 161 ASP B CA 1
ATOM 3232 C C . ASP B 1 161 ? 9.141 17.359 -2.854 1 98.62 161 ASP B C 1
ATOM 3234 O O . ASP B 1 161 ? 8.82 18.5 -3.201 1 98.62 161 ASP B O 1
ATOM 3238 N N . LEU B 1 162 ? 8.898 16.875 -1.627 1 98.62 162 LEU B N 1
ATOM 3239 C CA . LEU B 1 162 ? 7.91 17.547 -0.784 1 98.62 162 LEU B CA 1
ATOM 3240 C C . LEU B 1 162 ? 8.594 18.375 0.301 1 98.62 162 LEU B C 1
ATOM 3242 O O . LEU B 1 162 ? 7.922 18.938 1.163 1 98.62 162 LEU B O 1
ATOM 3246 N N . GLY B 1 163 ? 9.852 18.438 0.319 1 98.38 163 GLY B N 1
ATOM 3247 C CA . GLY B 1 163 ? 10.57 19.281 1.251 1 98.38 163 GLY B CA 1
ATOM 3248 C C . GLY B 1 163 ? 10.742 18.656 2.621 1 98.38 163 GLY B C 1
ATOM 3249 O O . GLY B 1 163 ? 11.203 17.516 2.734 1 98.38 163 GLY B O 1
ATOM 3250 N N . ASN B 1 164 ? 10.344 19.453 3.676 1 98.75 164 ASN B N 1
ATOM 3251 C CA . ASN B 1 164 ? 10.625 19.047 5.051 1 98.75 164 ASN B CA 1
ATOM 3252 C C . ASN B 1 164 ? 9.375 19.141 5.922 1 98.75 164 ASN B C 1
ATOM 3254 O O . ASN B 1 164 ? 8.484 19.953 5.656 1 98.75 164 ASN B O 1
ATOM 3258 N N . ILE B 1 165 ? 9.383 18.281 6.883 1 98.38 165 ILE B N 1
ATOM 3259 C CA . ILE B 1 165 ? 8.414 18.406 7.965 1 98.38 165 ILE B CA 1
ATOM 3260 C C . ILE B 1 165 ? 9.141 18.734 9.266 1 98.38 165 ILE B C 1
ATOM 3262 O O . ILE B 1 165 ? 10.297 18.359 9.461 1 98.38 165 ILE B O 1
ATOM 3266 N N . MET B 1 166 ? 8.43 19.438 10.125 1 98.5 166 MET B N 1
ATOM 3267 C CA . MET B 1 166 ? 9 19.844 11.406 1 98.5 166 MET B CA 1
ATOM 3268 C C . MET B 1 166 ? 8.516 18.922 12.531 1 98.5 166 MET B C 1
ATOM 3270 O O . MET B 1 166 ? 7.312 18.719 12.688 1 98.5 166 MET B O 1
ATOM 3274 N N . VAL B 1 167 ? 9.5 18.391 13.258 1 98.12 167 VAL B N 1
ATOM 3275 C CA . VAL B 1 167 ? 9.211 17.531 14.391 1 98.12 167 VAL B CA 1
ATOM 3276 C C . VAL B 1 167 ? 9.438 18.281 15.695 1 98.12 167 VAL B C 1
ATOM 3278 O O . VAL B 1 167 ? 10.477 18.938 15.867 1 98.12 167 VAL B O 1
ATOM 3281 N N . ASN B 1 168 ? 8.508 18.203 16.578 1 97.62 168 ASN B N 1
ATOM 3282 C CA . ASN B 1 168 ? 8.625 18.922 17.828 1 97.62 168 ASN B CA 1
ATOM 3283 C C . ASN B 1 168 ? 9.477 18.156 18.844 1 97.62 168 ASN B C 1
ATOM 3285 O O . ASN B 1 168 ? 10.016 17.094 18.531 1 97.62 168 ASN B O 1
ATOM 3289 N N . ASP B 1 169 ? 9.609 18.719 20.062 1 96.81 169 ASP B N 1
ATOM 3290 C CA . ASP B 1 169 ? 10.508 18.188 21.078 1 96.81 169 ASP B CA 1
ATOM 3291 C C . ASP B 1 169 ? 10.023 16.828 21.578 1 96.81 169 ASP B C 1
ATOM 3293 O O . ASP B 1 169 ? 10.781 16.078 22.203 1 96.81 169 ASP B O 1
ATOM 3297 N N . PHE B 1 170 ? 8.797 16.5 21.281 1 94.56 170 PHE B N 1
ATOM 3298 C CA . PHE B 1 170 ? 8.227 15.25 21.766 1 94.56 170 PHE B CA 1
ATOM 3299 C C . PHE B 1 170 ? 8.297 14.172 20.688 1 94.56 170 PHE B C 1
ATOM 3301 O O . PHE B 1 170 ? 7.797 13.055 20.891 1 94.56 170 PHE B O 1
ATOM 3308 N N . GLY B 1 171 ? 8.852 14.531 19.531 1 97 171 GLY B N 1
ATOM 3309 C CA . GLY B 1 171 ? 9.055 13.555 18.469 1 97 171 GLY B CA 1
ATOM 3310 C C . GLY B 1 171 ? 7.863 13.43 17.531 1 97 171 GLY B C 1
ATOM 3311 O O . GLY B 1 171 ? 7.719 12.422 16.844 1 97 171 GLY B O 1
ATOM 3312 N N . ARG B 1 172 ? 7.008 14.414 17.562 1 95.69 172 ARG B N 1
ATOM 3313 C CA . ARG B 1 172 ? 5.816 14.375 16.719 1 95.69 172 ARG B CA 1
ATOM 3314 C C . ARG B 1 172 ? 5.867 15.453 15.641 1 95.69 172 ARG B C 1
ATOM 3316 O O . ARG B 1 172 ? 6.223 16.594 15.922 1 95.69 172 ARG B O 1
ATOM 3323 N N . ALA B 1 173 ? 5.551 15.078 14.461 1 97.62 173 ALA B N 1
ATOM 3324 C CA . ALA B 1 173 ? 5.273 16.016 13.383 1 97.62 173 ALA B CA 1
ATOM 3325 C C . ALA B 1 173 ? 3.783 16.047 13.047 1 97.62 173 ALA B C 1
ATOM 3327 O O . ALA B 1 173 ? 3.17 15 12.836 1 97.62 173 ALA B O 1
ATOM 3328 N N . THR B 1 174 ? 3.184 17.141 13.094 1 95.88 174 THR B N 1
ATOM 3329 C CA . THR B 1 174 ? 1.84 17.391 12.586 1 95.88 174 THR B CA 1
ATOM 3330 C C . THR B 1 174 ? 1.87 18.469 11.508 1 95.88 174 THR B C 1
ATOM 3332 O O . THR B 1 174 ? 2.355 19.578 11.734 1 95.88 174 THR B O 1
ATOM 3335 N N . PHE B 1 175 ? 1.375 18.156 10.344 1 95.31 175 PHE B N 1
ATOM 3336 C CA . PHE B 1 175 ? 1.566 19.094 9.242 1 95.31 175 PHE B CA 1
ATOM 3337 C C . PHE B 1 175 ? 0.396 19.047 8.266 1 95.31 175 PHE B C 1
ATOM 3339 O O . PHE B 1 175 ? -0.347 18.062 8.242 1 95.31 175 PHE B O 1
ATOM 3346 N N . ARG B 1 176 ? 0.242 20.062 7.602 1 95.19 176 ARG B N 1
ATOM 3347 C CA . ARG B 1 176 ? -0.687 20.219 6.488 1 95.19 176 ARG B CA 1
ATOM 3348 C C . ARG B 1 176 ? -0.08 21.094 5.395 1 95.19 176 ARG B C 1
ATOM 3350 O O . ARG B 1 176 ? 0.401 22.203 5.672 1 95.19 176 ARG B O 1
ATOM 3357 N N . MET B 1 177 ? -0.032 20.625 4.168 1 95.88 177 MET B N 1
ATOM 3358 C CA . MET B 1 177 ? 0.56 21.375 3.066 1 95.88 177 MET B CA 1
ATOM 3359 C C . MET B 1 177 ? -0.195 21.125 1.768 1 95.88 177 MET B C 1
ATOM 3361 O O . MET B 1 177 ? -0.946 20.141 1.66 1 95.88 177 MET B O 1
ATOM 3365 N N . ILE B 1 178 ? -0.07 22.016 0.846 1 96.38 178 ILE B N 1
ATOM 3366 C CA . ILE B 1 178 ? -0.629 21.875 -0.493 1 96.38 178 ILE B CA 1
ATOM 3367 C C . ILE B 1 178 ? 0.5 21.812 -1.521 1 96.38 178 ILE B C 1
ATOM 3369 O O . ILE B 1 178 ? 1.381 22.688 -1.524 1 96.38 178 ILE B O 1
ATOM 3373 N N . ASP B 1 179 ? 0.546 20.812 -2.24 1 97.75 179 ASP B N 1
ATOM 3374 C CA . ASP B 1 179 ? 1.487 20.719 -3.354 1 97.75 179 ASP B CA 1
ATOM 3375 C C . ASP B 1 179 ? 0.779 20.953 -4.688 1 97.75 179 ASP B C 1
ATOM 3377 O O . ASP B 1 179 ? -0.236 20.312 -4.973 1 97.75 179 ASP B O 1
ATOM 3381 N N . LYS B 1 180 ? 1.302 21.688 -5.559 1 95.81 180 LYS B N 1
ATOM 3382 C CA . LYS B 1 180 ? 0.607 22.125 -6.766 1 95.81 180 LYS B CA 1
ATOM 3383 C C . LYS B 1 180 ? 0.918 21.219 -7.941 1 95.81 180 LYS B C 1
ATOM 3385 O O . LYS B 1 180 ? 0.304 21.328 -9.008 1 95.81 180 LYS B O 1
ATOM 3390 N N . VAL B 1 181 ? 1.832 20.328 -7.762 1 96.5 181 VAL B N 1
ATOM 3391 C CA . VAL B 1 181 ? 2.293 19.547 -8.898 1 96.5 181 VAL B CA 1
ATOM 3392 C C . VAL B 1 181 ? 1.754 18.125 -8.781 1 96.5 181 VAL B C 1
ATOM 3394 O O . VAL B 1 181 ? 1.46 17.484 -9.797 1 96.5 181 VAL B O 1
ATOM 3397 N N . ILE B 1 182 ? 1.536 17.625 -7.645 1 96.81 182 ILE B N 1
ATOM 3398 C CA . ILE B 1 182 ? 1.139 16.234 -7.395 1 96.81 182 ILE B CA 1
ATOM 3399 C C . ILE B 1 182 ? -0.312 16.031 -7.828 1 96.81 182 ILE B C 1
ATOM 3401 O O . ILE B 1 182 ? -1.181 16.859 -7.52 1 96.81 182 ILE B O 1
ATOM 3405 N N . GLU B 1 183 ? -0.461 14.984 -8.562 1 96.44 183 GLU B N 1
ATOM 3406 C CA . GLU B 1 183 ? -1.784 14.422 -8.812 1 96.44 183 GLU B CA 1
ATOM 3407 C C . GLU B 1 183 ? -1.939 13.055 -8.141 1 96.44 183 GLU B C 1
ATOM 3409 O O . GLU B 1 183 ? -1.113 12.164 -8.344 1 96.44 183 GLU B O 1
ATOM 3414 N N . ILE B 1 184 ? -2.996 12.883 -7.43 1 95.81 184 ILE B N 1
ATOM 3415 C CA . ILE B 1 184 ? -3.184 11.672 -6.633 1 95.81 184 ILE B CA 1
ATOM 3416 C C . ILE B 1 184 ? -3.156 10.445 -7.543 1 95.81 184 ILE B C 1
ATOM 3418 O O . ILE B 1 184 ? -2.545 9.43 -7.207 1 95.81 184 ILE B O 1
ATOM 3422 N N . ALA B 1 185 ? -3.748 10.5 -8.68 1 93.31 185 ALA B N 1
ATOM 3423 C CA . ALA B 1 185 ? -3.789 9.367 -9.609 1 93.31 185 ALA B CA 1
ATOM 3424 C C . ALA B 1 185 ? -2.381 8.914 -9.977 1 93.31 185 ALA B C 1
ATOM 3426 O O . ALA B 1 185 ? -2.152 7.73 -10.234 1 93.31 185 ALA B O 1
ATOM 3427 N N . ASP B 1 186 ? -1.441 9.836 -9.906 1 96 186 ASP B N 1
ATOM 3428 C CA . ASP B 1 186 ? -0.077 9.539 -10.328 1 96 186 ASP B CA 1
ATOM 3429 C C . ASP B 1 186 ? 0.727 8.914 -9.195 1 96 186 ASP B C 1
ATOM 3431 O O . ASP B 1 186 ? 1.747 8.266 -9.43 1 96 186 ASP B O 1
ATOM 3435 N N . ILE B 1 187 ? 0.258 9.078 -7.961 1 97.38 187 ILE B N 1
ATOM 3436 C CA . ILE B 1 187 ? 1.139 8.68 -6.867 1 97.38 187 ILE B CA 1
ATOM 3437 C C . ILE B 1 187 ? 0.576 7.438 -6.18 1 97.38 187 ILE B C 1
ATOM 3439 O O . ILE B 1 187 ? 1.266 6.797 -5.387 1 97.38 187 ILE B O 1
ATOM 3443 N N . ILE B 1 188 ? -0.631 7.047 -6.508 1 96.38 188 ILE B N 1
ATOM 3444 C CA . ILE B 1 188 ? -1.2 5.824 -5.957 1 96.38 188 ILE B CA 1
ATOM 3445 C C . ILE B 1 188 ? -0.302 4.637 -6.301 1 96.38 188 ILE B C 1
ATOM 3447 O O . ILE B 1 188 ? 0.161 4.508 -7.438 1 96.38 188 ILE B O 1
ATOM 3451 N N . GLY B 1 189 ? -0.044 3.811 -5.242 1 96.56 189 GLY B N 1
ATOM 3452 C CA . GLY B 1 189 ? 0.799 2.641 -5.43 1 96.56 189 GLY B CA 1
ATOM 3453 C C . GLY B 1 189 ? 2.275 2.932 -5.238 1 96.56 189 GLY B C 1
ATOM 3454 O O . GLY B 1 189 ? 3.096 2.012 -5.219 1 96.56 189 GLY B O 1
ATOM 3455 N N . ARG B 1 190 ? 2.613 4.148 -5.164 1 97.31 190 ARG B N 1
ATOM 3456 C CA . ARG B 1 190 ? 3.982 4.555 -4.863 1 97.31 190 ARG B CA 1
ATOM 3457 C C . ARG B 1 190 ? 4.191 4.707 -3.361 1 97.31 190 ARG B C 1
ATOM 3459 O O . ARG B 1 190 ? 3.35 4.289 -2.566 1 97.31 190 ARG B O 1
ATOM 3466 N N . SER B 1 191 ? 5.391 5.184 -3.014 1 97.88 191 SER B N 1
ATOM 3467 C CA . SER B 1 191 ? 5.656 5.211 -1.578 1 97.88 191 SER B CA 1
ATOM 3468 C C . SER B 1 191 ? 6.031 6.613 -1.113 1 97.88 191 SER B C 1
ATOM 3470 O O . SER B 1 191 ? 6.598 7.398 -1.879 1 97.88 191 SER B O 1
ATOM 3472 N N . LEU B 1 192 ? 5.609 6.914 0.092 1 98.44 192 LEU B N 1
ATOM 3473 C CA . LEU B 1 192 ? 6.086 8.094 0.812 1 98.44 192 LEU B CA 1
ATOM 3474 C C . LEU B 1 192 ? 7.199 7.719 1.785 1 98.44 192 LEU B C 1
ATOM 3476 O O . LEU B 1 192 ? 7.086 6.73 2.516 1 98.44 192 LEU B O 1
ATOM 3480 N N . VAL B 1 193 ? 8.281 8.508 1.797 1 98.5 193 VAL B N 1
ATOM 3481 C CA . VAL B 1 193 ? 9.469 8.188 2.59 1 98.5 193 VAL B CA 1
ATOM 3482 C C . VAL B 1 193 ? 9.836 9.383 3.465 1 98.5 193 VAL B C 1
ATOM 3484 O O . VAL B 1 193 ? 9.812 10.523 3.01 1 98.5 193 VAL B O 1
ATOM 3487 N N . ILE B 1 194 ? 10.164 9.094 4.727 1 98.5 194 ILE B N 1
ATOM 3488 C CA . ILE B 1 194 ? 10.742 10.062 5.652 1 98.5 194 ILE B CA 1
ATOM 3489 C C . ILE B 1 194 ? 12.234 9.789 5.824 1 98.5 194 ILE B C 1
ATOM 3491 O O . ILE B 1 194 ? 12.633 8.648 6.062 1 98.5 194 ILE B O 1
ATOM 3495 N N . THR B 1 195 ? 12.992 10.836 5.719 1 98.38 195 THR B N 1
ATOM 3496 C CA . THR B 1 195 ? 14.438 10.656 5.801 1 98.38 195 THR B CA 1
ATOM 3497 C C . THR B 1 195 ? 14.969 11.164 7.137 1 98.38 195 THR B C 1
ATOM 3499 O O . THR B 1 195 ? 14.258 11.852 7.871 1 98.38 195 THR B O 1
ATOM 3502 N N . GLU B 1 196 ? 16.156 10.797 7.371 1 97 196 GLU B N 1
ATOM 3503 C CA . GLU B 1 196 ? 16.844 11.062 8.633 1 97 196 GLU B CA 1
ATOM 3504 C C . GLU B 1 196 ? 17.172 12.539 8.781 1 97 196 GLU B C 1
ATOM 3506 O O . GLU B 1 196 ? 17.016 13.109 9.867 1 97 196 GLU B O 1
ATOM 3511 N N . LYS B 1 197 ? 17.656 13.148 7.766 1 97.88 197 LYS B N 1
ATOM 3512 C CA . LYS B 1 197 ? 18.094 14.539 7.773 1 97.88 197 LYS B CA 1
ATOM 3513 C C . LYS B 1 197 ? 17.141 15.422 6.969 1 97.88 197 LYS B C 1
ATOM 3515 O O . LYS B 1 197 ? 16.328 14.922 6.188 1 97.88 197 LYS B O 1
ATOM 3520 N N . PRO B 1 198 ? 17.297 16.703 7.25 1 98.5 198 PRO B N 1
ATOM 3521 C CA . PRO B 1 198 ? 16.531 17.625 6.402 1 98.5 198 PRO B CA 1
ATOM 3522 C C . PRO B 1 198 ? 16.969 17.578 4.941 1 98.5 198 PRO B C 1
ATOM 3524 O O . PRO B 1 198 ? 18.156 17.375 4.652 1 98.5 198 PRO B O 1
ATOM 3527 N N . ASP B 1 199 ? 15.977 17.719 4.09 1 98.62 199 ASP B N 1
ATOM 3528 C CA . ASP B 1 199 ? 16.219 17.969 2.672 1 98.62 199 ASP B CA 1
ATOM 3529 C C . ASP B 1 199 ? 16.797 19.359 2.441 1 98.62 199 ASP B C 1
ATOM 3531 O O . ASP B 1 199 ? 16.219 20.359 2.904 1 98.62 199 ASP B O 1
ATOM 3535 N N . ASP B 1 200 ? 17.859 19.484 1.695 1 98.56 200 ASP B N 1
ATOM 3536 C CA . ASP B 1 200 ? 18.453 20.797 1.464 1 98.56 200 ASP B CA 1
ATOM 3537 C C . ASP B 1 200 ? 17.859 21.453 0.214 1 98.56 200 ASP B C 1
ATOM 3539 O O . ASP B 1 200 ? 18.344 22.5 -0.237 1 98.56 200 ASP B O 1
ATOM 3543 N N . LEU B 1 201 ? 16.922 20.828 -0.453 1 98.38 201 LEU B N 1
ATOM 3544 C CA . LEU B 1 201 ? 16.094 21.359 -1.529 1 98.38 201 LEU B CA 1
ATOM 3545 C C . LEU B 1 201 ? 16.922 21.594 -2.789 1 98.38 201 LEU B C 1
ATOM 3547 O O . LEU B 1 201 ? 16.594 22.469 -3.598 1 98.38 201 LEU B O 1
ATOM 3551 N N . GLY B 1 202 ? 17.969 20.859 -2.859 1 97.75 202 GLY B N 1
ATOM 3552 C CA . GLY B 1 202 ? 18.812 21 -4.031 1 97.75 202 GLY B CA 1
ATOM 3553 C C . GLY B 1 202 ? 19.719 22.203 -3.975 1 97.75 202 GLY B C 1
ATOM 3554 O O . GLY B 1 202 ? 20.281 22.625 -4.992 1 97.75 202 GLY B O 1
ATOM 3555 N N . ARG B 1 203 ? 19.906 22.781 -2.902 1 97.38 203 ARG B N 1
ATOM 3556 C CA . ARG B 1 203 ? 20.641 24.031 -2.771 1 97.38 203 ARG B CA 1
ATOM 3557 C C . ARG B 1 203 ? 21.969 23.828 -2.047 1 97.38 203 ARG B C 1
ATOM 3559 O O . ARG B 1 203 ? 22.719 24.766 -1.818 1 97.38 203 ARG B O 1
ATOM 3566 N N . GLY B 1 204 ? 22.219 22.656 -1.672 1 96.38 204 GLY B N 1
ATOM 3567 C CA . GLY B 1 204 ? 23.453 22.344 -0.97 1 96.38 204 GLY B CA 1
ATOM 3568 C C . GLY B 1 204 ? 24.625 22.109 -1.903 1 96.38 204 GLY B C 1
ATOM 3569 O O . GLY B 1 204 ? 24.453 22.094 -3.125 1 96.38 204 GLY B O 1
ATOM 3570 N N . THR B 1 205 ? 25.875 21.875 -1.354 1 96.06 205 THR B N 1
ATOM 3571 C CA . THR B 1 205 ? 27.094 21.719 -2.135 1 96.06 205 THR B CA 1
ATOM 3572 C C . THR B 1 205 ? 27.438 20.234 -2.314 1 96.06 205 THR B C 1
ATOM 3574 O O . THR B 1 205 ? 28.203 19.875 -3.205 1 96.06 205 THR B O 1
ATOM 3577 N N . ASN B 1 206 ? 26.859 19.5 -1.513 1 96.38 206 ASN B N 1
ATOM 3578 C CA . ASN B 1 206 ? 27.062 18.062 -1.652 1 96.38 206 ASN B CA 1
ATOM 3579 C C . ASN B 1 206 ? 26.5 17.531 -2.967 1 96.38 206 ASN B C 1
ATOM 3581 O O . ASN B 1 206 ? 25.406 17.922 -3.371 1 96.38 206 ASN B O 1
ATOM 3585 N N . PRO B 1 207 ? 27.172 16.641 -3.629 1 95 207 PRO B N 1
ATOM 3586 C CA . PRO B 1 207 ? 26.672 16.094 -4.898 1 95 207 PRO B CA 1
ATOM 3587 C C . PRO B 1 207 ? 25.297 15.445 -4.766 1 95 207 PRO B C 1
ATOM 3589 O O . PRO B 1 207 ? 24.531 15.422 -5.727 1 95 207 PRO B O 1
ATOM 3592 N N . LYS B 1 208 ? 24.969 14.938 -3.656 1 96.12 208 LYS B N 1
ATOM 3593 C CA . LYS B 1 208 ? 23.688 14.281 -3.445 1 96.12 208 LYS B CA 1
ATOM 3594 C C . LYS B 1 208 ? 22.547 15.305 -3.406 1 96.12 208 LYS B C 1
ATOM 3596 O O . LYS B 1 208 ? 21.375 14.938 -3.527 1 96.12 208 LYS B O 1
ATOM 3601 N N . SER B 1 209 ? 22.906 16.562 -3.211 1 97.44 209 SER B N 1
ATOM 3602 C CA . SER B 1 209 ? 21.922 17.625 -3.129 1 97.44 209 SER B CA 1
ATOM 3603 C C . SER B 1 209 ? 21.031 17.656 -4.367 1 97.44 209 SER B C 1
ATOM 3605 O O . SER B 1 209 ? 19.812 17.766 -4.254 1 97.44 209 SER B O 1
ATOM 3607 N N . LYS B 1 210 ? 21.594 17.391 -5.543 1 96 210 LYS B N 1
ATOM 3608 C CA . LYS B 1 210 ? 20.875 17.5 -6.809 1 96 210 LYS B CA 1
ATOM 3609 C C . LYS B 1 210 ? 20.188 16.188 -7.16 1 96 210 LYS B C 1
ATOM 3611 O O . LYS B 1 210 ? 19.438 16.109 -8.141 1 96 210 LYS B O 1
ATOM 3616 N N . ILE B 1 211 ? 20.406 15.234 -6.352 1 95.69 211 ILE B N 1
ATOM 3617 C CA . ILE B 1 211 ? 19.859 13.914 -6.625 1 95.69 211 ILE B CA 1
ATOM 3618 C C . ILE B 1 211 ? 18.672 13.656 -5.711 1 95.69 211 ILE B C 1
ATOM 3620 O O . ILE B 1 211 ? 17.578 13.328 -6.184 1 95.69 211 ILE B O 1
ATOM 3624 N N . ASP B 1 212 ? 18.906 13.898 -4.359 1 96.62 212 ASP B N 1
ATOM 3625 C CA . ASP B 1 212 ? 17.844 13.555 -3.426 1 96.62 212 ASP B CA 1
ATOM 3626 C C . ASP B 1 212 ? 17.766 14.562 -2.275 1 96.62 212 ASP B C 1
ATOM 3628 O O . ASP B 1 212 ? 17.172 14.281 -1.236 1 96.62 212 ASP B O 1
ATOM 3632 N N . GLY B 1 213 ? 18.469 15.703 -2.402 1 98.06 213 GLY B N 1
ATOM 3633 C CA . GLY B 1 213 ? 18.438 16.75 -1.393 1 98.06 213 GLY B CA 1
ATOM 3634 C C . GLY B 1 213 ? 19.344 16.453 -0.21 1 98.06 213 GLY B C 1
ATOM 3635 O O . GLY B 1 213 ? 19.234 17.109 0.833 1 98.06 213 GLY B O 1
ATOM 3636 N N . ASN B 1 214 ? 20.203 15.469 -0.379 1 97.88 214 ASN B N 1
ATOM 3637 C CA . ASN B 1 214 ? 21.141 15.109 0.683 1 97.88 214 ASN B CA 1
ATOM 3638 C C . ASN B 1 214 ? 20.406 14.891 2.01 1 97.88 214 ASN B C 1
ATOM 3640 O O . ASN B 1 214 ? 20.828 15.414 3.043 1 97.88 214 ASN B O 1
ATOM 3644 N N . SER B 1 215 ? 19.375 14.117 1.953 1 96.81 215 SER B N 1
ATOM 3645 C CA . SER B 1 215 ? 18.516 14.016 3.127 1 96.81 215 SER B CA 1
ATOM 3646 C C . SER B 1 215 ? 18.844 12.781 3.959 1 96.81 215 SER B C 1
ATOM 3648 O O . SER B 1 215 ? 18.172 12.492 4.949 1 96.81 215 SER B O 1
ATOM 3650 N N . GLY B 1 216 ? 19.844 12.016 3.586 1 95.88 216 GLY B N 1
ATOM 3651 C CA . GLY B 1 216 ? 20.344 10.93 4.406 1 95.88 216 GLY B CA 1
ATOM 3652 C C . GLY B 1 216 ? 19.516 9.664 4.281 1 95.88 216 GLY B C 1
ATOM 3653 O O . GLY B 1 216 ? 18.891 9.422 3.252 1 95.88 216 GLY B O 1
ATOM 3654 N N . ASN B 1 217 ? 19.531 8.82 5.324 1 95.94 217 ASN B N 1
ATOM 3655 C CA . ASN B 1 217 ? 18.906 7.504 5.301 1 95.94 217 ASN B CA 1
ATOM 3656 C C . ASN B 1 217 ? 17.375 7.609 5.316 1 95.94 217 ASN B C 1
ATOM 3658 O O . ASN B 1 217 ? 16.828 8.547 5.887 1 95.94 217 ASN B O 1
ATOM 3662 N N . LYS B 1 218 ? 16.797 6.613 4.668 1 96.56 218 LYS B N 1
ATOM 3663 C CA . LYS B 1 218 ? 15.352 6.477 4.746 1 96.56 218 LYS B CA 1
ATOM 3664 C C . LYS B 1 218 ? 14.93 5.812 6.055 1 96.56 218 LYS B C 1
ATOM 3666 O O . LYS B 1 218 ? 15.312 4.672 6.332 1 96.56 218 LYS B O 1
ATOM 3671 N N . LEU B 1 219 ? 14.109 6.484 6.867 1 96.56 219 LEU B N 1
ATOM 3672 C CA . LEU B 1 219 ? 13.781 6.008 8.211 1 96.56 219 LEU B CA 1
ATOM 3673 C C . LEU B 1 219 ? 12.477 5.219 8.195 1 96.56 219 LEU B C 1
ATOM 3675 O O . LEU B 1 219 ? 12.336 4.23 8.922 1 96.56 219 LEU B O 1
ATOM 3679 N N . ALA B 1 220 ? 11.531 5.684 7.48 1 96.25 220 ALA B N 1
ATOM 3680 C CA . ALA B 1 220 ? 10.203 5.078 7.414 1 96.25 220 ALA B CA 1
ATOM 3681 C C . ALA B 1 220 ? 9.57 5.289 6.039 1 96.25 220 ALA B C 1
ATOM 3683 O O . ALA B 1 220 ? 9.844 6.289 5.371 1 96.25 220 ALA B O 1
ATOM 3684 N N . CYS B 1 221 ? 8.758 4.328 5.629 1 96.88 221 CYS B N 1
ATOM 3685 C CA . CYS B 1 221 ? 8.047 4.473 4.363 1 96.88 221 CYS B CA 1
ATOM 3686 C C . CYS B 1 221 ? 6.734 3.703 4.387 1 96.88 221 CYS B C 1
ATOM 3688 O O . CYS B 1 221 ? 6.527 2.844 5.246 1 96.88 221 CYS B O 1
ATOM 3690 N N . GLY B 1 222 ? 5.844 4.082 3.586 1 96.38 222 GLY B N 1
ATOM 3691 C CA . GLY B 1 222 ? 4.547 3.451 3.408 1 96.38 222 GLY B CA 1
ATOM 3692 C C . GLY B 1 222 ? 3.998 3.598 2.002 1 96.38 222 GLY B C 1
ATOM 3693 O O . GLY B 1 222 ? 4.344 4.543 1.291 1 96.38 222 GLY B O 1
ATOM 3694 N N . ILE B 1 223 ? 3.113 2.695 1.642 1 96.69 223 ILE B N 1
ATOM 3695 C CA . ILE B 1 223 ? 2.504 2.691 0.316 1 96.69 223 ILE B CA 1
ATOM 3696 C C . ILE B 1 223 ? 1.323 3.66 0.288 1 96.69 223 ILE B C 1
ATOM 3698 O O . ILE B 1 223 ? 0.518 3.693 1.222 1 96.69 223 ILE B O 1
ATOM 3702 N N . ILE B 1 224 ? 1.245 4.461 -0.74 1 97.19 224 ILE B N 1
ATOM 3703 C CA . ILE B 1 224 ? 0.094 5.34 -0.912 1 97.19 224 ILE B CA 1
ATOM 3704 C C . ILE B 1 224 ? -1.065 4.559 -1.526 1 97.19 224 ILE B C 1
ATOM 3706 O O . ILE B 1 224 ? -0.979 4.102 -2.668 1 97.19 224 ILE B O 1
ATOM 3710 N N . ALA B 1 225 ? -2.088 4.461 -0.747 1 96.12 225 ALA B N 1
ATOM 3711 C CA . ALA B 1 225 ? -3.207 3.6 -1.12 1 96.12 225 ALA B CA 1
ATOM 3712 C C . ALA B 1 225 ? -4.473 4.422 -1.362 1 96.12 225 ALA B C 1
ATOM 3714 O O . ALA B 1 225 ? -4.594 5.547 -0.873 1 96.12 225 ALA B O 1
ATOM 3715 N N . ARG B 1 226 ? -5.355 3.797 -2.133 1 93.5 226 ARG B N 1
ATOM 3716 C CA . ARG B 1 226 ? -6.676 4.391 -2.311 1 93.5 226 ARG B CA 1
ATOM 3717 C C . ARG B 1 226 ? -7.461 4.375 -1.004 1 93.5 226 ARG B C 1
ATOM 3719 O O . ARG B 1 226 ? -7.43 3.391 -0.264 1 93.5 226 ARG B O 1
ATOM 3726 N N . SER B 1 227 ? -8.062 5.492 -0.706 1 89.69 227 SER B N 1
ATOM 3727 C CA . SER B 1 227 ? -8.898 5.57 0.488 1 89.69 227 SER B CA 1
ATOM 3728 C C . SER B 1 227 ? -10.273 6.145 0.163 1 89.69 227 SER B C 1
ATOM 3730 O O . SER B 1 227 ? -10.484 6.684 -0.924 1 89.69 227 SER B O 1
ATOM 3732 N N . SER B 1 228 ? -11.18 5.902 1.101 1 81.62 228 SER B N 1
ATOM 3733 C CA . SER B 1 228 ? -12.547 6.379 0.917 1 81.62 228 SER B CA 1
ATOM 3734 C C . SER B 1 228 ? -12.633 7.891 1.089 1 81.62 228 SER B C 1
ATOM 3736 O O . SER B 1 228 ? -11.977 8.461 1.962 1 81.62 228 SER B O 1
ATOM 3738 N N . SER B 1 229 ? -13.453 8.445 0.192 1 80.88 229 SER B N 1
ATOM 3739 C CA . SER B 1 229 ? -13.852 9.828 0.401 1 80.88 229 SER B CA 1
ATOM 3740 C C . SER B 1 229 ? -15.07 9.93 1.312 1 80.88 229 SER B C 1
ATOM 3742 O O . SER B 1 229 ? -15.5 8.93 1.889 1 80.88 229 SER B O 1
ATOM 3744 N N . LEU B 1 230 ? -15.539 11.133 1.478 1 78.06 230 LEU B N 1
ATOM 3745 C CA . LEU B 1 230 ? -16.703 11.344 2.336 1 78.06 230 LEU B CA 1
ATOM 3746 C C . LEU B 1 230 ? -17.875 10.461 1.892 1 78.06 230 LEU B C 1
ATOM 3748 O O . LEU B 1 230 ? -18.109 10.305 0.693 1 78.06 230 LEU B O 1
ATOM 3752 N N . PHE B 1 231 ? -18.625 9.852 2.816 1 65.88 231 PHE B N 1
ATOM 3753 C CA . PHE B 1 231 ? -19.906 9.18 2.689 1 65.88 231 PHE B CA 1
ATOM 3754 C C . PHE B 1 231 ? -19.766 7.855 1.947 1 65.88 231 PHE B C 1
ATOM 3756 O O . PHE B 1 231 ? -20.75 7.281 1.484 1 65.88 231 PHE B O 1
ATOM 3763 N N . GLN B 1 232 ? -18.594 7.5 1.592 1 56.59 232 GLN B N 1
ATOM 3764 C CA . GLN 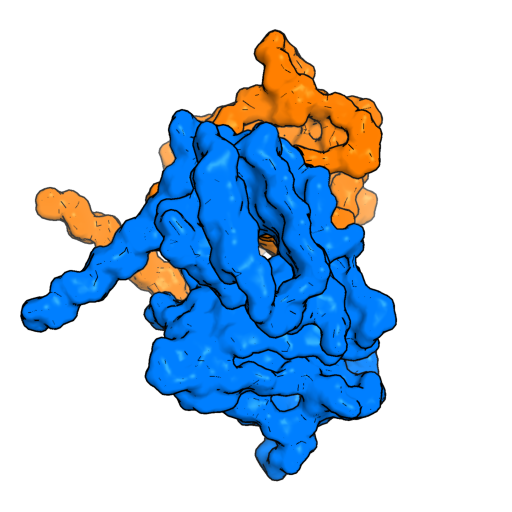B 1 232 ? -18.438 6.258 0.846 1 56.59 232 GLN B CA 1
ATOM 3765 C C . GLN B 1 232 ? -18.375 5.059 1.787 1 56.59 232 GLN B C 1
ATOM 3767 O O . GLN B 1 232 ? -18.719 3.938 1.4 1 56.59 232 GLN B O 1
ATOM 3772 N N . ASN B 1 233 ? -17.828 5.188 2.9 1 53.31 233 ASN B N 1
ATOM 3773 C CA . ASN B 1 233 ? -17.75 4.027 3.781 1 53.31 233 ASN B CA 1
ATOM 3774 C C . ASN B 1 233 ? -18.906 3.998 4.77 1 53.31 233 ASN B C 1
ATOM 3776 O O . ASN B 1 233 ? -18.781 4.473 5.898 1 53.31 233 ASN B O 1
ATOM 3780 N N . THR B 1 234 ? -20.125 3.912 4.25 1 44.5 234 THR B N 1
ATOM 3781 C CA . THR B 1 234 ? -21.266 3.949 5.156 1 44.5 234 THR B CA 1
ATOM 3782 C C . THR B 1 234 ? -21.375 2.641 5.938 1 44.5 234 THR B C 1
ATOM 3784 O O . THR B 1 234 ? -22.281 2.477 6.758 1 44.5 234 THR B O 1
ATOM 3787 N N . LYS B 1 235 ? -20.547 1.588 5.477 1 40.66 235 LYS B N 1
ATOM 3788 C CA . LYS B 1 235 ? -20.906 0.363 6.188 1 40.66 235 LYS B CA 1
ATOM 3789 C C . LYS B 1 235 ? -20.312 0.356 7.598 1 40.66 235 LYS B C 1
ATOM 3791 O O . LYS B 1 235 ? -19.172 0.762 7.797 1 40.66 235 LYS B O 1
ATOM 3796 N N . LYS B 1 236 ? -21.219 0.386 8.5 1 36.25 236 LYS B N 1
ATOM 3797 C CA . LYS B 1 236 ? -20.875 0.023 9.867 1 36.25 236 LYS B CA 1
ATOM 3798 C C . LYS B 1 236 ? -19.906 -1.165 9.891 1 36.25 236 LYS B C 1
ATOM 3800 O O . LYS B 1 236 ? -20.266 -2.264 9.461 1 36.25 236 LYS B O 1
ATOM 3805 N N . ILE B 1 237 ? -18.688 -1.057 9.438 1 33.91 237 ILE B N 1
ATOM 3806 C CA . ILE B 1 237 ? -17.672 -2.043 9.102 1 33.91 237 ILE B CA 1
ATOM 3807 C C . ILE B 1 237 ? -17.5 -3.023 10.258 1 33.91 237 ILE B C 1
ATOM 3809 O O . ILE B 1 237 ? -16.547 -2.92 11.031 1 33.91 237 ILE B O 1
ATOM 3813 N N . CYS B 1 238 ? -18.453 -3.373 11.039 1 33.38 238 CYS B N 1
ATOM 3814 C CA . CYS B 1 238 ? -17.969 -4.191 12.148 1 33.38 238 CYS B CA 1
ATOM 3815 C C . CYS B 1 238 ? -17.531 -5.57 11.664 1 33.38 238 CYS B C 1
ATOM 3817 O O . CYS B 1 238 ? -18.375 -6.414 11.344 1 33.38 238 CYS B O 1
ATOM 3819 N N . ALA B 1 239 ? -16.828 -5.625 10.68 1 30.67 239 ALA B N 1
ATOM 3820 C CA . ALA B 1 239 ? -16.625 -7 10.234 1 30.67 239 ALA B CA 1
ATOM 3821 C C . ALA B 1 239 ? -16.328 -7.922 11.414 1 30.67 239 ALA B C 1
ATOM 3823 O O . ALA B 1 239 ? -16.234 -9.141 11.25 1 30.67 239 ALA B O 1
ATOM 3824 N N . CYS B 1 240 ? -15.305 -7.535 12.281 1 31.05 240 CYS B N 1
ATOM 3825 C CA . CYS B 1 240 ? -14.82 -8.648 13.086 1 31.05 240 CYS B CA 1
ATOM 3826 C C . CYS B 1 240 ? -15.961 -9.32 13.844 1 31.05 240 CYS B C 1
ATOM 3828 O O . CYS B 1 240 ? -17.047 -8.742 13.977 1 31.05 240 CYS B O 1
ATOM 3830 N N . ASP B 1 241 ? -15.648 -10.391 14.328 1 27.56 241 ASP B N 1
ATOM 3831 C CA . ASP B 1 241 ? -16.281 -11.109 15.438 1 27.56 241 ASP B CA 1
ATOM 3832 C C . ASP B 1 241 ? -16.75 -10.148 16.516 1 27.56 241 ASP B C 1
ATOM 3834 O O . ASP B 1 241 ? -15.938 -9.656 17.312 1 27.56 241 ASP B O 1
ATOM 3838 N N . GLY B 1 242 ? -17.969 -9.68 16.578 1 30.41 242 GLY B N 1
ATOM 3839 C CA . GLY B 1 242 ? -18.688 -8.953 17.625 1 30.41 242 GLY B CA 1
ATOM 3840 C C . GLY B 1 242 ? -18 -7.676 18.047 1 30.41 242 GLY B C 1
ATOM 3841 O O . GLY B 1 242 ? -18.438 -7 18.969 1 30.41 242 GLY B O 1
ATOM 3842 N N . LEU B 1 243 ? -16.766 -7.469 17.641 1 33.5 243 LEU B N 1
ATOM 3843 C CA . LEU B 1 243 ? -16.141 -6.25 18.156 1 33.5 243 LEU B CA 1
ATOM 3844 C C . LEU B 1 243 ? -16.438 -5.066 17.234 1 33.5 243 LEU B C 1
ATOM 3846 O O . LEU B 1 243 ? -16.484 -5.219 16.016 1 33.5 243 LEU B O 1
ATOM 3850 N N . THR B 1 244 ? -17.125 -4.027 17.719 1 39 244 THR B N 1
ATOM 3851 C CA . THR B 1 244 ? -17.438 -2.742 17.094 1 39 244 THR B CA 1
ATOM 3852 C C . THR B 1 244 ? -16.156 -2.053 16.625 1 39 244 THR B C 1
ATOM 3854 O O . THR B 1 244 ? -15.055 -2.445 17.016 1 39 244 THR B O 1
ATOM 3857 N N . LEU B 1 245 ? -16.203 -1.163 15.617 1 45.25 245 LEU B N 1
ATOM 3858 C CA . LEU B 1 245 ? -15.125 -0.293 15.164 1 45.25 245 LEU B CA 1
ATOM 3859 C C . LEU B 1 245 ? -14.289 0.204 16.344 1 45.25 245 LEU B C 1
ATOM 3861 O O . LEU B 1 245 ? -13.078 0.394 16.203 1 45.25 245 LEU B O 1
ATOM 3865 N N . TRP B 1 246 ? -14.852 0.304 17.453 1 43.62 246 TRP B N 1
ATOM 3866 C CA . TRP B 1 246 ? -14.242 0.847 18.656 1 43.62 246 TRP B CA 1
ATOM 3867 C C . TRP B 1 246 ? -13.32 -0.179 19.312 1 43.62 246 TRP B C 1
ATOM 3869 O O . TRP B 1 246 ? -12.266 0.173 19.844 1 43.62 246 TRP B O 1
ATOM 3879 N N . ASP B 1 247 ? -13.695 -1.354 19.188 1 44.38 247 ASP B N 1
ATOM 3880 C CA . ASP B 1 247 ? -12.922 -2.42 19.812 1 44.38 247 ASP B CA 1
ATOM 3881 C C . ASP B 1 247 ? -11.602 -2.639 19.094 1 44.38 247 ASP B C 1
ATOM 3883 O O . ASP B 1 247 ? -10.586 -2.943 19.719 1 44.38 247 ASP B O 1
ATOM 3887 N N . GLU B 1 248 ? -11.656 -2.424 17.938 1 43.31 248 GLU B N 1
ATOM 3888 C CA . GLU B 1 248 ? -10.469 -2.66 17.125 1 43.31 248 GLU B CA 1
ATOM 3889 C C . GLU B 1 248 ? -9.391 -1.608 17.391 1 43.31 248 GLU B C 1
ATOM 3891 O O . GLU B 1 248 ? -8.203 -1.922 17.406 1 43.31 248 GLU B O 1
ATOM 3896 N N . ARG B 1 249 ? -9.781 -0.397 17.625 1 44.31 249 ARG B N 1
ATOM 3897 C CA . ARG B 1 249 ? -8.836 0.672 17.922 1 44.31 249 ARG B CA 1
ATOM 3898 C C . ARG B 1 249 ? -8.125 0.415 19.25 1 44.31 249 ARG B C 1
ATOM 3900 O O . ARG B 1 249 ? -6.938 0.711 19.391 1 44.31 249 ARG B O 1
ATOM 3907 N N . ASP B 1 250 ? -8.805 -0.11 20.125 1 44.5 250 ASP B N 1
ATOM 3908 C CA . ASP B 1 250 ? -8.211 -0.376 21.438 1 44.5 250 ASP B CA 1
ATOM 3909 C C . ASP B 1 250 ? -7.156 -1.477 21.344 1 44.5 250 ASP B C 1
ATOM 3911 O O . ASP B 1 250 ? -6.148 -1.438 22.062 1 44.5 250 ASP B O 1
ATOM 3915 N N . LYS B 1 251 ? -7.457 -2.361 20.484 1 45.5 251 LYS B N 1
ATOM 3916 C CA . LYS B 1 251 ? -6.473 -3.432 20.359 1 45.5 251 LYS B CA 1
ATOM 3917 C C . LYS B 1 251 ? -5.176 -2.918 19.75 1 45.5 251 LYS B C 1
ATOM 3919 O O . LYS B 1 251 ? -4.086 -3.344 20.125 1 45.5 251 LYS B O 1
ATOM 3924 N N . THR B 1 252 ? -5.305 -2.08 18.891 1 41.88 252 THR B N 1
ATOM 3925 C CA . THR B 1 252 ? -4.113 -1.512 18.266 1 41.88 252 THR B CA 1
ATOM 3926 C C . THR B 1 252 ? -3.352 -0.632 19.25 1 41.88 252 THR B C 1
ATOM 3928 O O . THR B 1 252 ? -2.121 -0.575 19.219 1 41.88 252 THR B O 1
ATOM 3931 N N . PHE B 1 253 ? -4.094 0.03 20.219 1 40.78 253 PHE B N 1
ATOM 3932 C CA . PHE B 1 253 ? -3.467 0.865 21.25 1 40.78 253 PHE B CA 1
ATOM 3933 C C . PHE B 1 253 ? -2.924 0.013 22.391 1 40.78 253 PHE B C 1
ATOM 3935 O O . PHE B 1 253 ? -1.931 0.375 23.016 1 40.78 253 PHE B O 1
ATOM 3942 N N . THR B 1 254 ? -3.547 -0.99 22.734 1 40.31 254 THR B N 1
ATOM 3943 C CA . THR B 1 254 ? -3.059 -1.796 23.859 1 40.31 254 THR B CA 1
ATOM 3944 C C . THR B 1 254 ? -1.751 -2.492 23.484 1 40.31 254 THR B C 1
ATOM 3946 O O . THR B 1 254 ? -0.893 -2.707 24.344 1 40.31 254 THR B O 1
ATOM 3949 N N . ASN B 1 255 ? -1.557 -2.85 22.344 1 37.66 255 ASN B N 1
ATOM 3950 C CA . ASN B 1 255 ? -0.26 -3.445 22.031 1 37.66 255 ASN B CA 1
ATOM 3951 C C . ASN B 1 255 ? 0.867 -2.422 22.156 1 37.66 255 ASN B C 1
ATOM 3953 O O . ASN B 1 255 ? 2.045 -2.785 22.156 1 37.66 255 ASN B O 1
ATOM 3957 N N . LYS B 1 256 ? 0.509 -1.189 22.234 1 34.56 256 LYS B N 1
ATOM 3958 C CA . LYS B 1 256 ? 1.488 -0.126 22.438 1 34.56 256 LYS B CA 1
ATOM 3959 C C . LYS B 1 256 ? 1.928 -0.065 23.906 1 34.56 256 LYS B C 1
ATOM 3961 O O . LYS B 1 256 ? 3.041 0.371 24.203 1 34.56 256 LYS B O 1
ATOM 3966 N N . HIS B 1 257 ? 1.043 -0.231 24.906 1 34.75 257 HIS B N 1
ATOM 3967 C CA . HIS B 1 257 ? 1.417 0.015 26.297 1 34.75 257 HIS B CA 1
ATOM 3968 C C . HIS B 1 257 ? 2.326 -1.088 26.828 1 34.75 257 HIS B C 1
ATOM 3970 O O . HIS B 1 257 ? 2.877 -0.971 27.922 1 34.75 257 HIS B O 1
ATOM 3976 N N . ASP B 1 258 ? 2.387 -2.182 26.25 1 34.84 258 ASP B N 1
ATOM 3977 C CA . ASP B 1 258 ? 3.232 -3.156 26.938 1 34.84 258 ASP B CA 1
ATOM 3978 C C . ASP B 1 258 ? 4.711 -2.869 26.672 1 34.84 258 ASP B C 1
ATOM 3980 O O . ASP B 1 258 ? 5.582 -3.512 27.266 1 34.84 258 ASP B O 1
ATOM 3984 N N . TYR B 1 259 ? 5.078 -2.061 25.734 1 31.61 259 TYR B N 1
ATOM 3985 C CA . TYR B 1 259 ? 6.516 -1.831 25.625 1 31.61 259 TYR B CA 1
ATOM 3986 C C . TYR B 1 259 ? 6.996 -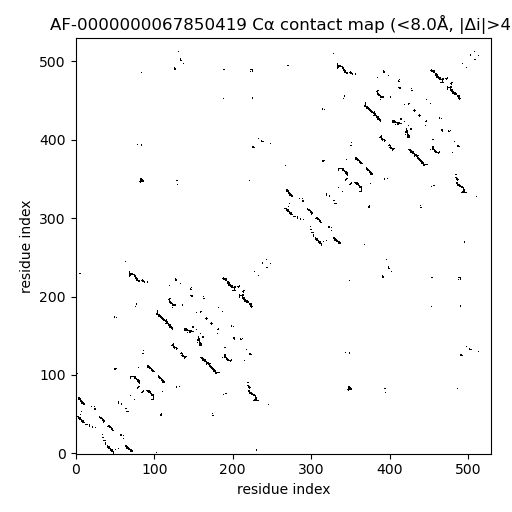0.846 26.672 1 31.61 259 TYR B C 1
ATOM 3988 O O . TYR B 1 259 ? 8.203 -0.656 26.859 1 31.61 259 TYR B O 1
ATOM 3996 N N . SER B 1 260 ? 6.145 -0.02 27.125 1 31.02 260 SER B N 1
ATOM 3997 C CA . SER B 1 260 ? 6.691 0.968 28.062 1 31.02 260 SER B CA 1
ATOM 3998 C C . SER B 1 260 ? 7.027 0.338 29.406 1 31.02 260 SER B C 1
ATOM 4000 O O . SER B 1 260 ? 7.738 0.936 30.219 1 31.02 260 SER B O 1
ATOM 4002 N N . LYS B 1 261 ? 6.371 -0.738 29.891 1 34.66 261 LYS B N 1
ATOM 4003 C CA . LYS B 1 261 ? 6.676 -1.126 31.266 1 34.66 261 LYS B CA 1
ATOM 4004 C C . LYS B 1 261 ? 7.969 -1.933 31.344 1 34.66 261 LYS B C 1
ATOM 4006 O O . LYS B 1 261 ? 8.438 -2.271 32.438 1 34.66 261 LYS B O 1
ATOM 4011 N N . SER B 1 262 ? 8.445 -2.49 30.25 1 30.33 262 SER B N 1
ATOM 4012 C CA . SER B 1 262 ? 9.547 -3.385 30.594 1 30.33 262 SER B CA 1
ATOM 4013 C C . SER B 1 262 ? 10.844 -2.609 30.812 1 30.33 262 SER B C 1
ATOM 4015 O O . SER B 1 262 ? 11.898 -3.203 31.047 1 30.33 262 SER B O 1
ATOM 4017 N N . THR B 1 263 ? 10.82 -1.25 30.578 1 26.36 263 THR B N 1
ATOM 4018 C CA . THR B 1 263 ? 12.102 -0.692 30.984 1 26.36 263 THR B CA 1
ATOM 4019 C C . THR B 1 263 ? 12.148 -0.458 32.5 1 26.36 263 THR B C 1
ATOM 4021 O O . THR B 1 263 ? 13.062 0.187 33 1 26.36 263 THR B O 1
ATOM 4024 N N . LYS B 1 264 ? 11.094 -0.765 33.281 1 25.19 264 LYS B N 1
ATOM 4025 C CA . LYS B 1 264 ? 11.383 -0.385 34.656 1 25.19 264 LYS B CA 1
ATOM 4026 C C . LYS B 1 264 ? 12.375 -1.352 35.281 1 25.19 264 LYS B C 1
ATOM 4028 O O . LYS B 1 264 ? 12.727 -1.203 36.469 1 25.19 264 LYS B O 1
ATOM 4033 N N . LEU B 1 265 ? 12.703 -2.561 34.781 1 22.12 265 LEU B N 1
ATOM 4034 C CA . LEU B 1 265 ? 13.672 -3.084 35.719 1 22.12 265 LEU B CA 1
ATOM 4035 C C . LEU B 1 265 ? 15.055 -2.488 35.469 1 22.12 265 LEU B C 1
ATOM 4037 O O . LEU B 1 265 ? 15.461 -2.32 34.344 1 22.12 265 LEU B O 1
#

Sequence (530 aa):
MTTTKIEFAVNMTCQKCVDLVRNTLTGIDGIENIDISLENNNVIVETNLPYSIIQEKIEQTGKKAILKGYGDTFSAVTMLGGNSGYTVNNKIMGVIRFTQTPDGCLIDGTIDGLTPGEHGIHIHECGDISQGCDSVGEHFNPNNTIHGGPKDDIFKRHVGDLGNIMVNDFGRATFRMIDKVIEIADIIGRSLVITEKPDDLGRGTNPKSKIDGNSGNKLACGIIARSSSLFQNTKKICACDGLTLWDERDKTFTNKHDYSKSTKLMTTTKIEFAVNMTCQKCVDLVRNTLTGIDGIENIDISLENNNVIVETNLPYSIIQEKIEQTGKKAILKGYGDTFSAVTMLGGNSGYTVNNKIMGVIRFTQTPDGCLIDGTIDGLTPGEHGIHIHECGDISQGCDSVGEHFNPNNTIHGGPKDDIFKRHVGDLGNIMVNDFGRATFRMIDKVIEIADIIGRSLVITEKPDDLGRGTNPKSKIDGNSGNKLACGIIARSSSLFQNTKKICACDGLTLWDERDKTFTNKHDYSKSTKL

Radius of gyration: 23.42 Å; Cα contacts (8 Å, |Δi|>4): 1385; chains: 2; bounding box: 61×58×59 Å

Secondary structure (DSSP, 8-state):
---EEEEEEE---SHHHHHHHHHHHTT-TTEEEEEEETTTTEEEEEESS-HHHHHHHHHTTT--EEEEEE-SS-EEEEEESTTTEEEGGGT-EEEEEEEEETTEEEEEEEEESPPSEEEEEEEES----EEEETTS-SB--TT------TTS-GGGS-TTEEEEEEE-TTSEEEEEEEESS--HHHHTTSEEEEESS---TT-SSSTTHHHHTT--SEEEEEE-EEE--TTT--S----SSS--HHHHHHHHHHHHHTTTGGGG-/---EEEEEEE---SHHHHHHHHHHHTT-TTEEEEEEETTTTEEEEEESS-HHHHHHHHHTTT--EEEEEE-SS-EEEEEESTTTEEEGGGT-EEEEEEEEETTEEEEEEEEESPPSEEEEEEEES----EEEETTS-SB--TT------TTS-GGGS-TTEEEEEEE-TTSEEEEEEEESS--HHHHTTSEEEEESS---TT-SSSTTHHHHTT--SEEEEEE-EEE--TTT--S----SSS--HHHHHHHHHHHHHTTTGGGG-

Foldseek 3Di:
DDKFKWKKQKDDDDVVLVVLLCVLPPPDPFWDDWDQDPVLNMIITIGPFAPVVSQVSSCVSVIHIDTAAIGDAWKKKWWKADPFWDFPPRFKTKMWMWDADPQAIKIWMKMFRAAFFKKFKWWAQAQDCVVHPPPQHFGAAPPPAWDFALPDDPRHHGLGGDFIFGAHNRGMTTDMDGRHRDDLVNRARHKMWIANAGQCGLPDDDPCNRGHSPRHHTGIMTGIHTHHHPPPPSPQPPPDDPDGVVNVVVVVVVVVPVVPPVVPD/DDKFKWKKQKDDDDVVLVVLLCVLPPPDPFWDDWDQDPVLNMIITIGPFAPVVSQVSSCVSVIHIDTAAIGDAWKKKWWKADPFWDFDPRQKTKMWMWDADPQAIKIWMKMARAAFFKKFKWWAQAQDCVVHPPPQHFGAAPPPAWDFALPDDPRHHGLGGDFIFGAHNRRMTTDMDGRHRDDLVNRARHKMWIANAGQCGLPDPDPCNRGHSPRHHTGIMTGIHTHHHPPPPSPQPPPDDPDGVVNVVVVVVVVVPVVVPVVPD